Protein AF-A0A349Q2X7-F1 (afdb_monomer)

Solvent-accessible surface area (backbone atoms only — not comparable to full-atom values): 24803 Å² total; per-residue (Å²): 134,81,82,76,74,79,59,46,46,34,34,37,46,42,100,61,26,40,36,39,32,49,49,57,86,88,58,70,56,66,65,46,49,57,47,48,69,69,48,76,82,45,76,88,53,50,70,68,51,63,65,54,65,80,48,65,61,38,70,56,57,68,50,70,68,54,32,52,50,49,46,49,45,52,49,47,54,62,64,72,33,66,76,41,80,38,81,44,92,87,43,98,80,47,71,48,69,44,46,59,31,42,35,38,41,46,65,66,37,85,70,88,68,55,57,57,54,46,44,63,65,35,52,50,46,49,53,50,51,40,34,72,75,61,65,44,68,41,40,38,40,26,50,41,54,42,98,86,64,30,63,29,34,44,36,38,33,52,36,86,69,59,65,71,56,53,35,49,56,51,44,53,50,37,45,60,38,76,45,94,97,46,95,63,52,38,45,36,39,57,54,30,26,52,54,50,51,64,69,39,66,89,44,94,73,82,64,72,80,46,30,47,40,77,37,84,90,77,74,40,80,40,82,64,47,41,67,66,58,50,52,51,55,50,52,62,36,68,76,41,59,80,90,59,36,57,64,75,58,91,29,51,49,73,61,82,62,87,86,46,91,52,58,60,61,55,50,36,53,69,64,53,55,62,73,58,68,69,58,52,51,53,55,49,52,55,44,56,50,46,52,50,46,55,51,49,52,54,51,50,54,51,52,49,53,51,35,58,76,70,74,47,88,53,71,69,59,54,57,50,50,56,51,49,53,52,52,47,52,53,51,48,54,60,54,62,74,56,67,59,44,55,41,84,45,62,51,60,27,69,62,44,50,48,56,74,70,31,55,75,45,73,54,49,72,71,42,60,68,41,45,63,61,53,51,53,51,50,57,72,71,60,52,82,78,48,70,86,50,53,50,80,54,104,51,33,41,44,43,65,47,52,70,71,53,34,61,76,64,66,35,56,59,58,41,47,52,47,46,53,52,53,38,64,69,53,57,86,60,88,88,132

Mean predicted aligned error: 13.21 Å

Structure (mmCIF, N/CA/C/O backbone):
data_AF-A0A349Q2X7-F1
#
_entry.id   AF-A0A349Q2X7-F1
#
loop_
_atom_site.group_PDB
_atom_site.id
_atom_site.type_symbol
_atom_site.label_atom_id
_atom_site.label_alt_id
_atom_site.label_comp_id
_atom_site.label_asym_id
_atom_site.label_entity_id
_atom_site.label_seq_id
_atom_site.pdbx_PDB_ins_code
_atom_site.Cartn_x
_atom_site.Cartn_y
_atom_site.Cartn_z
_atom_site.occupancy
_atom_site.B_iso_or_equiv
_atom_site.auth_seq_id
_atom_site.auth_comp_id
_atom_site.auth_asym_id
_atom_site.auth_atom_id
_atom_site.pdbx_PDB_model_num
ATOM 1 N N . MET A 1 1 ? 26.120 42.317 35.911 1.00 37.22 1 MET A N 1
ATOM 2 C CA . MET A 1 1 ? 24.785 41.829 35.510 1.00 37.22 1 MET A CA 1
ATOM 3 C C . MET A 1 1 ? 24.963 41.068 34.212 1.00 37.22 1 MET A C 1
ATOM 5 O O . MET A 1 1 ? 25.132 41.699 33.181 1.00 37.22 1 MET A O 1
ATOM 9 N N . HIS A 1 2 ? 25.057 39.739 34.273 1.00 38.28 2 HIS A N 1
ATOM 10 C CA . HIS A 1 2 ? 24.940 38.928 33.064 1.00 38.28 2 HIS A CA 1
ATOM 11 C C . HIS A 1 2 ? 23.465 38.933 32.668 1.00 38.28 2 HIS A C 1
ATOM 13 O O . HIS A 1 2 ? 22.626 38.581 33.497 1.00 38.28 2 HIS A O 1
ATOM 19 N N . GLU A 1 3 ? 23.157 39.376 31.449 1.00 38.25 3 GLU A N 1
ATOM 20 C CA . GLU A 1 3 ? 21.853 39.151 30.825 1.00 38.25 3 GLU A CA 1
ATOM 21 C C . GLU A 1 3 ? 21.578 37.645 30.867 1.00 38.25 3 GLU A C 1
ATOM 23 O O . GLU A 1 3 ? 22.205 36.861 30.153 1.00 38.25 3 GLU A O 1
ATOM 28 N N . GLN A 1 4 ? 20.690 37.222 31.769 1.00 42.50 4 GLN A N 1
ATOM 29 C CA . GLN A 1 4 ? 20.090 35.900 31.693 1.00 42.50 4 GLN A CA 1
ATOM 30 C C . GLN A 1 4 ? 19.341 35.868 30.364 1.00 42.50 4 GLN A C 1
ATOM 32 O O . GLN A 1 4 ? 18.315 36.525 30.221 1.00 42.50 4 GLN A O 1
ATOM 37 N N . SER A 1 5 ? 19.881 35.162 29.365 1.00 47.34 5 SER A N 1
ATOM 38 C CA . SER A 1 5 ? 19.114 34.884 28.154 1.00 47.34 5 SER A CA 1
ATOM 39 C C . SER A 1 5 ? 17.843 34.170 28.605 1.00 47.34 5 SER A C 1
ATOM 41 O O . SER A 1 5 ? 17.963 33.124 29.251 1.00 47.34 5 SER A O 1
ATOM 43 N N . ASP A 1 6 ? 16.669 34.717 28.294 1.00 56.19 6 ASP A N 1
ATOM 44 C CA . ASP A 1 6 ? 15.368 34.114 28.597 1.00 56.19 6 ASP A CA 1
ATOM 45 C C . ASP A 1 6 ? 15.255 32.756 27.885 1.00 56.19 6 ASP A C 1
ATOM 47 O O . ASP A 1 6 ? 14.769 32.625 26.758 1.00 56.19 6 ASP A O 1
ATOM 51 N N . SER A 1 7 ? 15.771 31.706 28.522 1.00 62.75 7 SER A N 1
ATOM 52 C CA . SER A 1 7 ? 15.712 30.350 28.003 1.00 62.75 7 SER A CA 1
ATOM 53 C C . SER A 1 7 ? 14.282 29.849 28.159 1.00 62.75 7 SER A C 1
ATOM 55 O O . SER A 1 7 ? 13.855 29.459 29.248 1.00 62.75 7 SER A O 1
ATOM 57 N N . LYS A 1 8 ? 13.522 29.851 27.065 1.00 72.25 8 LYS A N 1
ATOM 58 C CA . LYS A 1 8 ? 12.162 29.306 27.051 1.00 72.25 8 LYS A CA 1
ATOM 59 C C . LYS A 1 8 ? 12.208 27.781 27.102 1.00 72.25 8 LYS A C 1
ATOM 61 O O . LYS A 1 8 ? 12.872 27.134 26.283 1.00 72.25 8 LYS A O 1
ATOM 66 N N . ALA A 1 9 ? 11.476 27.205 28.051 1.00 75.75 9 ALA A N 1
ATOM 67 C CA . ALA A 1 9 ? 11.294 25.767 28.171 1.00 75.75 9 ALA A CA 1
ATOM 68 C C . ALA A 1 9 ? 10.169 25.296 27.241 1.00 75.75 9 ALA A C 1
ATOM 70 O O . ALA A 1 9 ? 9.082 25.868 27.190 1.00 75.75 9 ALA A O 1
ATOM 71 N N . TYR A 1 10 ? 10.422 24.224 26.506 1.00 76.69 10 TYR A N 1
ATOM 72 C CA . TYR A 1 10 ? 9.473 23.604 25.597 1.00 76.69 10 TYR A CA 1
ATOM 73 C C . TYR A 1 10 ? 9.203 22.178 26.027 1.00 76.69 10 TYR A C 1
ATOM 75 O O . TYR A 1 10 ? 10.084 21.476 26.515 1.00 76.69 10 TYR A O 1
ATOM 83 N N . VAL A 1 11 ? 7.987 21.731 25.745 1.00 74.75 11 VAL A N 1
ATOM 84 C CA . VAL A 1 11 ? 7.597 20.338 25.828 1.00 74.75 11 VAL A CA 1
ATOM 85 C C . VAL A 1 11 ? 7.212 19.830 24.446 1.00 74.75 11 VAL A C 1
ATOM 87 O O . VAL A 1 11 ? 6.530 20.493 23.661 1.00 74.75 11 VAL A O 1
ATOM 90 N N . LYS A 1 12 ? 7.663 18.626 24.124 1.00 72.62 12 LYS A N 1
ATOM 91 C CA . LYS A 1 12 ? 7.206 17.848 22.989 1.00 72.62 12 LYS A CA 1
ATOM 92 C C . LYS A 1 12 ? 6.459 16.641 23.521 1.00 72.62 12 LYS A C 1
ATOM 94 O O . LYS A 1 12 ? 7.054 15.752 24.127 1.00 72.62 12 LYS A O 1
ATOM 99 N N . ILE A 1 13 ? 5.159 16.614 23.272 1.00 66.19 13 ILE A N 1
ATOM 100 C CA . ILE A 1 13 ? 4.306 15.524 23.717 1.00 66.19 13 ILE A CA 1
ATOM 101 C C . ILE A 1 13 ? 4.257 14.455 22.649 1.00 66.19 13 ILE A C 1
ATOM 103 O O . ILE A 1 13 ? 4.032 14.711 21.463 1.00 66.19 13 ILE A O 1
ATOM 107 N N . HIS A 1 14 ? 4.437 13.234 23.115 1.00 63.50 14 HIS A N 1
ATOM 108 C CA . HIS A 1 14 ? 4.337 12.047 22.319 1.00 63.50 14 HIS A CA 1
ATOM 109 C C . HIS A 1 14 ? 3.458 11.017 23.052 1.00 63.50 14 HIS A C 1
ATOM 111 O O . HIS A 1 14 ? 3.519 10.937 24.274 1.00 63.50 14 HIS A O 1
ATOM 117 N N . PRO A 1 15 ? 2.672 10.164 22.366 1.00 55.16 15 PRO A N 1
ATOM 118 C CA . PRO A 1 15 ? 1.728 9.248 23.031 1.00 55.16 15 PRO A CA 1
ATOM 119 C C . PRO A 1 15 ? 2.323 8.242 24.035 1.00 55.16 15 PRO A C 1
ATOM 121 O O . PRO A 1 15 ? 1.581 7.517 24.685 1.00 55.16 15 PRO A O 1
ATOM 124 N N . ARG A 1 16 ? 3.654 8.139 24.111 1.00 51.31 16 ARG A N 1
ATOM 125 C CA . ARG A 1 16 ? 4.391 7.225 25.001 1.00 51.31 16 ARG A CA 1
ATOM 126 C C . ARG A 1 16 ? 5.408 7.920 25.909 1.00 51.31 16 ARG A C 1
ATOM 128 O O . ARG A 1 16 ? 6.050 7.236 26.693 1.00 51.31 16 ARG A O 1
ATOM 135 N N . TYR A 1 17 ? 5.667 9.206 25.689 1.00 63.41 17 TYR A N 1
ATOM 136 C CA . TYR A 1 17 ? 6.715 9.933 26.397 1.00 63.41 17 TYR A CA 1
ATOM 137 C C . TYR A 1 17 ? 6.545 11.440 26.222 1.00 63.41 17 TYR A C 1
ATOM 139 O O . TYR A 1 17 ? 5.903 11.914 25.288 1.00 63.41 17 TYR A O 1
ATOM 147 N N . ILE A 1 18 ? 7.158 12.204 27.104 1.00 65.44 18 ILE A N 1
ATOM 148 C CA . ILE A 1 18 ? 7.177 13.656 27.073 1.00 65.44 18 ILE A CA 1
ATOM 149 C C . ILE A 1 18 ? 8.642 14.081 26.996 1.00 65.44 18 ILE A C 1
ATOM 151 O O . ILE A 1 18 ? 9.480 13.620 27.754 1.00 65.44 18 ILE A O 1
ATOM 155 N N . VAL A 1 19 ? 8.995 14.943 26.050 1.00 67.56 19 VAL A N 1
ATOM 156 C CA . VAL A 1 19 ? 10.360 15.479 25.972 1.00 67.56 19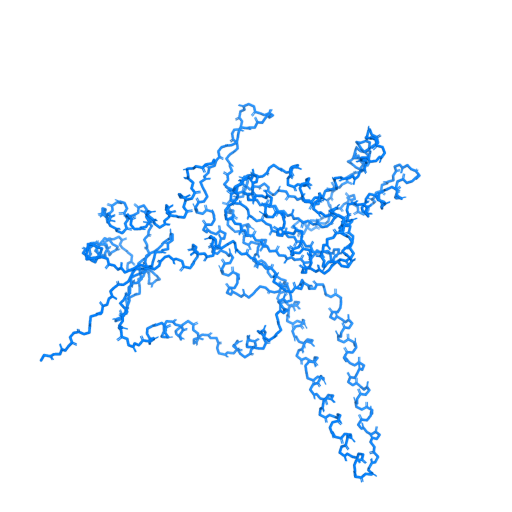 VAL A CA 1
ATOM 157 C C . VAL A 1 19 ? 10.325 16.928 26.389 1.00 67.56 19 VAL A C 1
ATOM 159 O O . VAL A 1 19 ? 9.636 17.707 25.738 1.00 67.56 19 VAL A O 1
ATOM 162 N N . THR A 1 20 ? 11.066 17.309 27.419 1.00 69.38 20 THR A N 1
ATOM 163 C CA . THR A 1 20 ? 11.255 18.714 27.773 1.00 69.38 20 THR A CA 1
ATOM 164 C C . THR A 1 20 ? 12.631 19.180 27.315 1.00 69.38 20 THR A C 1
ATOM 166 O O . THR A 1 20 ? 13.600 18.425 27.303 1.00 69.38 20 THR A O 1
ATOM 169 N N . TYR A 1 21 ? 12.735 20.412 26.839 1.00 69.25 21 TYR A N 1
ATOM 170 C CA . TYR A 1 21 ? 14.012 20.975 26.407 1.00 69.25 21 TYR A CA 1
ATOM 171 C C . TYR A 1 21 ? 14.001 22.487 26.508 1.00 69.25 21 TYR A C 1
ATOM 173 O O . TYR A 1 21 ? 12.9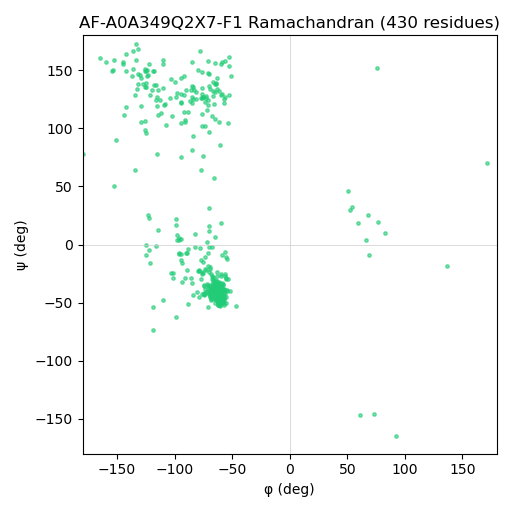62 23.120 26.327 1.00 69.25 21 TYR A O 1
ATOM 181 N N . GLN A 1 22 ? 15.164 23.071 26.766 1.00 65.81 22 GLN A N 1
ATOM 182 C CA . GLN A 1 22 ? 15.341 24.512 26.737 1.00 65.81 22 GLN A CA 1
ATOM 183 C C . GLN A 1 22 ? 15.793 24.917 25.338 1.00 65.81 22 GLN A C 1
ATOM 185 O O . GLN A 1 22 ? 16.712 24.338 24.759 1.00 65.81 22 GLN A O 1
ATOM 190 N N . LYS A 1 23 ? 15.105 25.895 24.748 1.00 56.50 23 LYS A N 1
ATOM 191 C CA . LYS A 1 23 ? 15.543 26.495 23.489 1.00 56.50 23 LYS A CA 1
ATOM 192 C C . LYS A 1 23 ? 16.190 27.830 23.828 1.00 56.50 23 LYS A C 1
ATOM 194 O O . LYS A 1 23 ? 15.488 28.768 24.193 1.00 56.50 23 LYS A O 1
ATOM 199 N N . HIS A 1 24 ? 17.504 27.923 23.669 1.00 53.66 24 HIS A N 1
ATOM 200 C CA . HIS A 1 24 ? 18.185 29.213 23.716 1.00 53.66 24 HIS A CA 1
ATOM 201 C C . HIS A 1 24 ? 17.874 29.989 22.431 1.00 53.66 24 HIS A C 1
ATOM 203 O O . HIS A 1 24 ? 18.034 29.467 21.320 1.00 53.66 24 HIS A O 1
ATOM 209 N N . GLU A 1 25 ? 17.380 31.220 22.566 1.00 44.12 25 GLU A N 1
ATOM 210 C CA . GLU A 1 25 ? 17.229 32.127 21.430 1.00 44.12 25 GLU A CA 1
ATOM 211 C C . GLU A 1 25 ? 18.632 32.460 20.901 1.00 44.12 25 GLU A C 1
ATOM 213 O O . GLU A 1 25 ? 19.424 33.117 21.565 1.00 44.12 25 GLU A O 1
ATOM 218 N N . GLY A 1 26 ? 18.977 31.917 19.728 1.00 43.81 26 GLY A N 1
ATOM 219 C CA . GLY A 1 26 ? 20.214 32.261 19.022 1.00 43.81 26 GLY A CA 1
ATOM 220 C C . GLY A 1 26 ? 21.001 31.101 18.416 1.00 43.81 26 GLY A C 1
ATOM 221 O O . GLY A 1 26 ? 21.792 31.347 17.511 1.00 43.81 26 GLY A O 1
ATOM 222 N N . LYS A 1 27 ? 20.796 29.840 18.826 1.00 40.12 27 LYS A N 1
ATOM 223 C CA . LYS A 1 27 ? 21.600 28.723 18.293 1.00 40.12 27 LYS A CA 1
ATOM 224 C C . LYS A 1 27 ? 20.800 27.442 18.071 1.00 40.12 27 LYS A C 1
ATOM 226 O O . LYS A 1 27 ? 20.330 26.789 18.995 1.00 40.12 27 LYS A O 1
ATOM 231 N N . THR A 1 28 ? 20.753 27.017 16.810 1.00 46.97 28 THR A N 1
ATOM 232 C CA . THR A 1 28 ? 20.349 25.676 16.347 1.00 46.97 28 THR A CA 1
ATOM 233 C C . THR A 1 28 ? 21.296 24.559 16.814 1.00 46.97 28 THR A C 1
ATOM 235 O O . THR A 1 28 ? 21.135 23.418 16.392 1.00 46.97 28 THR A O 1
ATOM 238 N N . GLU A 1 29 ? 22.285 24.858 17.665 1.00 47.22 29 GLU A N 1
ATOM 239 C CA . GLU A 1 29 ? 23.328 23.927 18.112 1.00 47.22 29 GLU A CA 1
ATOM 240 C C . GLU A 1 29 ? 22.770 22.726 18.884 1.00 47.22 29 GLU A C 1
ATOM 242 O O . GLU A 1 29 ? 23.265 21.633 18.671 1.00 47.22 29 GLU A O 1
ATOM 247 N N . GLY A 1 30 ? 21.698 22.860 19.676 1.00 45.94 30 GLY A N 1
ATOM 248 C CA . GLY A 1 30 ? 21.087 21.713 20.373 1.00 45.94 30 GLY A CA 1
ATOM 249 C C . GLY A 1 30 ? 20.353 20.736 19.440 1.00 45.94 30 GLY A C 1
ATOM 250 O O . GLY A 1 30 ? 20.475 19.519 19.574 1.00 45.94 30 GLY A O 1
ATOM 251 N N . GLU A 1 31 ? 19.632 21.247 18.433 1.00 46.94 31 GLU A N 1
ATOM 252 C CA . GLU A 1 31 ? 19.008 20.410 17.390 1.00 46.94 31 GLU A CA 1
ATOM 253 C C . GLU A 1 31 ? 20.051 19.821 16.433 1.00 46.94 31 GLU A C 1
ATOM 255 O O . GLU A 1 31 ? 19.882 18.696 15.958 1.00 46.94 31 GLU A O 1
ATOM 260 N N . LYS A 1 32 ? 21.123 20.572 16.162 1.00 50.81 32 LYS A N 1
ATOM 261 C CA . LYS A 1 32 ? 22.270 20.135 15.371 1.00 50.81 32 LYS A CA 1
ATOM 262 C C . LYS A 1 32 ? 23.060 19.055 16.114 1.00 50.81 32 LYS A C 1
ATOM 264 O O . LYS A 1 32 ? 23.257 18.006 15.538 1.00 50.81 32 LYS A O 1
ATOM 269 N N . ALA A 1 33 ? 23.366 19.214 17.399 1.00 51.44 33 ALA A N 1
ATOM 270 C CA . ALA A 1 33 ? 24.040 18.206 18.221 1.00 51.44 33 ALA A CA 1
ATOM 271 C C . ALA A 1 33 ? 23.197 16.932 18.395 1.00 51.44 33 ALA A C 1
ATOM 273 O O . ALA A 1 33 ? 23.730 15.829 18.329 1.00 51.44 33 ALA A O 1
ATOM 274 N N . LEU A 1 34 ? 21.870 17.054 18.538 1.00 43.72 34 LEU A N 1
ATOM 275 C CA . LEU A 1 34 ? 20.970 15.897 18.550 1.00 43.72 34 LEU A CA 1
ATOM 276 C C . LEU A 1 34 ? 20.936 15.180 17.187 1.00 43.72 34 LEU A C 1
ATOM 278 O O . LEU A 1 34 ? 20.881 13.953 17.160 1.00 43.72 34 LEU A O 1
ATOM 282 N N . ARG A 1 35 ? 20.978 15.912 16.062 1.00 46.31 35 ARG A N 1
ATOM 283 C CA . ARG A 1 35 ? 21.117 15.318 14.717 1.00 46.31 35 ARG A CA 1
ATOM 284 C C . ARG A 1 35 ? 22.492 14.690 14.514 1.00 46.31 35 ARG A C 1
ATOM 286 O O . ARG A 1 35 ? 22.545 13.540 14.105 1.00 46.31 35 ARG A O 1
ATOM 293 N N . ASP A 1 36 ? 23.561 15.392 14.855 1.00 48.44 36 ASP A N 1
ATOM 294 C CA . ASP A 1 36 ? 24.951 14.988 14.652 1.00 48.44 36 ASP A CA 1
ATOM 295 C C . ASP A 1 36 ? 25.297 13.763 15.517 1.00 48.44 36 ASP A C 1
ATOM 297 O O . ASP A 1 36 ? 25.906 12.820 15.022 1.00 48.44 36 ASP A O 1
ATOM 301 N N . MET A 1 37 ? 24.783 13.677 16.751 1.00 44.41 37 MET A N 1
ATOM 302 C CA . MET A 1 37 ? 24.880 12.478 17.601 1.00 44.41 37 MET A CA 1
ATOM 303 C C . MET A 1 37 ? 24.082 11.281 17.041 1.00 44.41 37 MET A C 1
ATOM 305 O O . MET A 1 37 ? 24.436 10.130 17.278 1.00 44.41 37 MET A O 1
ATOM 309 N N . ILE A 1 38 ? 22.993 11.524 16.301 1.00 43.16 38 ILE A N 1
ATOM 310 C CA . ILE A 1 38 ? 22.236 10.474 15.591 1.00 43.16 38 ILE A CA 1
ATOM 311 C C . ILE A 1 38 ? 22.940 10.072 14.278 1.00 43.16 38 ILE A C 1
ATOM 313 O O . ILE A 1 38 ? 22.719 8.967 13.781 1.00 43.16 38 ILE A O 1
ATOM 317 N N . GLN A 1 39 ? 23.776 10.948 13.718 1.00 41.59 39 GLN A N 1
ATOM 318 C CA . GLN A 1 39 ? 24.331 10.849 12.368 1.00 41.59 39 GLN A CA 1
ATOM 319 C C . GLN A 1 39 ? 25.782 10.333 12.336 1.00 41.59 39 GLN A C 1
ATOM 321 O O . GLN A 1 39 ? 26.161 9.685 11.359 1.00 41.59 39 GLN A O 1
ATOM 326 N N . SER A 1 40 ? 26.544 10.496 13.424 1.00 37.91 40 SER A N 1
ATOM 327 C CA . SER A 1 40 ? 27.943 10.051 13.571 1.00 37.91 40 SER A CA 1
ATOM 328 C C . SER A 1 40 ? 28.158 8.529 13.591 1.00 37.91 40 SER A C 1
ATOM 330 O O . SER A 1 40 ? 29.294 8.072 13.619 1.00 37.91 40 SER A O 1
ATOM 332 N N . ASN A 1 41 ? 27.092 7.723 13.523 1.00 38.00 41 ASN A N 1
ATOM 333 C CA . ASN A 1 41 ? 27.170 6.257 13.469 1.00 38.00 41 ASN A CA 1
ATOM 334 C C . ASN A 1 41 ? 27.058 5.666 12.047 1.00 38.00 41 ASN A C 1
ATOM 336 O O . ASN A 1 41 ? 26.915 4.454 11.902 1.00 38.00 41 ASN A O 1
ATOM 340 N N . THR A 1 42 ? 27.078 6.484 10.987 1.00 41.28 42 THR A N 1
ATOM 341 C CA . THR A 1 42 ? 26.770 6.016 9.617 1.00 41.28 42 THR A CA 1
ATOM 342 C C . THR A 1 42 ? 27.444 6.844 8.513 1.00 41.28 42 THR A C 1
ATOM 344 O O . THR A 1 42 ? 26.790 7.278 7.566 1.00 41.28 42 THR A O 1
ATOM 347 N N . GLU A 1 43 ? 28.755 7.073 8.589 1.00 35.12 43 GLU A N 1
ATOM 348 C CA . GLU A 1 43 ? 29.453 7.860 7.553 1.00 35.12 43 GLU A CA 1
ATOM 349 C C . GLU A 1 43 ? 29.690 7.095 6.242 1.00 35.12 43 GLU A C 1
ATOM 351 O O . GLU A 1 43 ? 29.661 7.696 5.176 1.00 35.12 43 GLU A O 1
ATOM 356 N N . THR A 1 44 ? 29.738 5.761 6.249 1.00 38.06 44 THR A N 1
ATOM 357 C CA . THR A 1 44 ? 29.840 4.969 5.002 1.00 38.06 44 THR A CA 1
ATOM 358 C C . THR A 1 44 ? 28.506 4.860 4.248 1.00 38.06 44 THR A C 1
ATOM 360 O O . THR A 1 44 ? 28.449 4.455 3.092 1.00 38.06 44 THR A O 1
ATOM 363 N N . VAL A 1 45 ? 27.399 5.228 4.898 1.00 37.34 45 VAL A N 1
ATOM 364 C CA . VAL A 1 45 ? 26.043 5.038 4.374 1.00 37.34 45 VAL A CA 1
ATOM 365 C C . VAL A 1 45 ? 25.564 6.294 3.627 1.00 37.34 45 VAL A C 1
ATOM 367 O O . VAL A 1 45 ? 24.866 6.182 2.625 1.00 37.34 45 VAL A O 1
ATOM 370 N N . LEU A 1 46 ? 25.984 7.494 4.036 1.00 38.41 46 LEU A N 1
ATOM 371 C CA . LEU A 1 46 ? 25.464 8.782 3.548 1.00 38.41 46 LEU A CA 1
ATOM 372 C C . LEU A 1 46 ? 25.752 9.106 2.070 1.00 38.41 46 LEU A C 1
ATOM 374 O O . LEU A 1 46 ? 24.900 9.725 1.424 1.00 38.41 46 LEU A O 1
ATOM 378 N N . GLU A 1 47 ? 26.873 8.649 1.510 1.00 37.81 47 GLU A N 1
ATOM 379 C CA . GLU A 1 47 ? 27.206 8.857 0.089 1.00 37.81 47 GLU A CA 1
ATOM 380 C C . GLU A 1 47 ? 26.206 8.133 -0.837 1.00 37.81 47 GLU A C 1
ATOM 382 O O . GLU A 1 47 ? 25.759 8.684 -1.845 1.00 37.81 47 GLU A O 1
ATOM 387 N N . SER A 1 48 ? 25.741 6.942 -0.431 1.00 34.25 48 SER A N 1
ATOM 388 C CA . SER A 1 48 ? 24.688 6.198 -1.143 1.00 34.25 48 SER A CA 1
ATOM 389 C C . SER A 1 48 ? 23.292 6.818 -0.971 1.00 34.25 48 SER A C 1
ATOM 391 O O . SER A 1 48 ? 22.400 6.610 -1.792 1.00 34.25 48 SER A O 1
ATOM 393 N N . TYR A 1 49 ? 23.067 7.613 0.083 1.00 35.12 49 TYR A N 1
ATOM 394 C CA . TYR A 1 49 ? 21.761 8.220 0.358 1.00 35.12 49 TYR A CA 1
ATOM 395 C C . TYR A 1 49 ? 21.551 9.532 -0.397 1.00 35.12 49 TYR A C 1
ATOM 397 O O . TYR A 1 49 ? 20.421 9.806 -0.791 1.00 35.12 49 TYR A O 1
ATOM 405 N N . LYS A 1 50 ? 22.596 10.336 -0.634 1.00 34.66 50 LYS A N 1
ATOM 406 C CA . LYS A 1 50 ? 22.466 11.616 -1.360 1.00 34.66 50 LYS A CA 1
ATOM 407 C C . LYS A 1 50 ? 22.109 11.429 -2.839 1.00 34.66 50 LYS A C 1
ATOM 409 O O . LYS A 1 50 ? 21.318 12.203 -3.368 1.00 34.66 50 LYS A O 1
ATOM 414 N N . THR A 1 51 ? 22.609 10.374 -3.477 1.00 37.97 51 THR A N 1
ATOM 415 C CA . THR A 1 51 ? 22.306 10.036 -4.881 1.00 37.97 51 THR A CA 1
ATOM 416 C C . THR A 1 51 ? 20.917 9.409 -5.065 1.00 37.97 51 THR A C 1
ATOM 418 O O . THR A 1 51 ? 20.305 9.562 -6.116 1.00 37.97 51 THR A O 1
ATOM 421 N N . ASN A 1 52 ? 20.349 8.796 -4.020 1.00 37.97 52 ASN A N 1
ATOM 422 C CA . ASN A 1 52 ? 18.977 8.271 -4.028 1.00 37.97 52 ASN A CA 1
ATOM 423 C C . ASN A 1 52 ? 17.881 9.360 -3.951 1.00 37.97 52 ASN A C 1
ATOM 425 O O . ASN A 1 52 ? 16.704 9.047 -4.121 1.00 37.97 52 ASN A O 1
ATOM 429 N N . PHE A 1 53 ? 18.224 10.626 -3.676 1.00 36.12 53 PHE A N 1
ATOM 430 C CA . PHE A 1 53 ? 17.249 11.727 -3.620 1.00 36.12 53 PHE A CA 1
ATOM 431 C C . PHE A 1 53 ? 17.025 12.433 -4.965 1.00 36.12 53 PHE A C 1
ATOM 433 O O . PHE A 1 53 ? 15.977 13.060 -5.129 1.00 36.12 53 PHE A O 1
ATOM 440 N N . SER A 1 54 ? 17.959 12.347 -5.921 1.00 36.31 54 SER A N 1
ATOM 441 C CA . SER A 1 54 ? 17.798 12.971 -7.245 1.00 36.31 54 SER A CA 1
ATOM 442 C C . SER A 1 54 ? 16.863 12.176 -8.157 1.00 36.31 54 SER A C 1
ATOM 444 O O . SER A 1 54 ? 16.123 12.769 -8.937 1.00 36.31 54 SER A O 1
ATOM 446 N N . ASP A 1 55 ? 16.805 10.854 -7.982 1.00 40.50 55 ASP A N 1
ATOM 447 C CA . ASP A 1 55 ? 15.825 9.988 -8.627 1.00 40.50 55 ASP A CA 1
ATOM 448 C C . ASP A 1 55 ? 14.800 9.521 -7.591 1.00 40.50 55 ASP A C 1
ATOM 450 O O . ASP A 1 55 ? 15.044 8.595 -6.827 1.00 40.50 55 ASP A O 1
ATOM 454 N N . ASN A 1 56 ? 13.601 10.111 -7.590 1.00 41.53 56 ASN A N 1
ATOM 455 C CA . ASN A 1 56 ? 12.445 9.717 -6.756 1.00 41.53 56 ASN A CA 1
ATOM 456 C C . ASN A 1 56 ? 11.944 8.261 -6.984 1.00 41.53 56 ASN A C 1
ATOM 458 O O . ASN A 1 56 ? 10.807 7.917 -6.641 1.00 41.53 56 ASN A O 1
ATOM 462 N N . ARG A 1 57 ? 12.757 7.390 -7.584 1.00 48.78 57 ARG A N 1
ATOM 463 C CA . ARG A 1 57 ? 12.507 5.968 -7.788 1.00 48.78 57 ARG A CA 1
ATOM 464 C C . ARG A 1 57 ? 12.941 5.222 -6.526 1.00 48.78 57 ARG A C 1
ATOM 466 O O . ARG A 1 57 ? 14.013 4.641 -6.462 1.00 48.78 57 ARG A O 1
ATOM 473 N N . SER A 1 58 ? 12.098 5.203 -5.494 1.00 52.50 58 SER A N 1
ATOM 474 C CA . SER A 1 58 ? 12.242 4.182 -4.450 1.00 52.50 58 SER A CA 1
ATOM 475 C C . SER A 1 58 ? 11.840 2.849 -5.077 1.00 52.50 58 SER A C 1
ATOM 477 O O . SER A 1 58 ? 10.649 2.582 -5.204 1.00 52.50 58 SER A O 1
ATOM 479 N N . PHE A 1 59 ? 12.814 2.068 -5.542 1.00 56.75 59 PHE A N 1
ATOM 480 C CA . PHE A 1 59 ? 12.654 0.814 -6.290 1.00 56.75 59 PHE A CA 1
ATOM 481 C C . PHE A 1 59 ? 12.014 -0.311 -5.452 1.00 56.75 59 PHE A C 1
ATOM 483 O O . PHE A 1 59 ? 12.619 -1.343 -5.196 1.00 56.75 59 PHE A O 1
ATOM 490 N N . GLY A 1 60 ? 10.815 -0.082 -4.916 1.00 60.25 60 GLY A N 1
ATOM 491 C CA . GLY A 1 60 ? 10.167 -0.943 -3.921 1.00 60.25 60 GLY A CA 1
ATOM 492 C C . GLY A 1 60 ? 10.842 -0.946 -2.540 1.00 60.25 60 GLY A C 1
ATOM 493 O O . GLY A 1 60 ? 10.266 -1.464 -1.584 1.00 60.25 60 GLY A O 1
ATOM 494 N N . ILE A 1 61 ? 12.024 -0.333 -2.400 1.00 65.06 61 ILE A N 1
ATOM 495 C CA . ILE A 1 61 ? 12.801 -0.319 -1.157 1.00 65.06 61 ILE A CA 1
ATOM 496 C C . ILE A 1 61 ? 12.314 0.790 -0.238 1.00 65.06 61 ILE A C 1
ATOM 498 O O . ILE A 1 61 ? 12.304 1.974 -0.582 1.00 65.06 61 ILE A O 1
ATOM 502 N N . ILE A 1 62 ? 11.975 0.400 0.984 1.00 72.38 62 ILE A N 1
ATOM 503 C CA . ILE A 1 62 ? 11.655 1.329 2.055 1.00 72.38 62 ILE A CA 1
ATOM 504 C C . ILE A 1 62 ? 12.933 1.562 2.861 1.00 72.38 62 ILE A C 1
ATOM 506 O O . ILE A 1 62 ? 13.513 0.618 3.406 1.00 72.38 62 ILE A O 1
ATOM 510 N N . SER A 1 63 ? 13.367 2.824 2.948 1.00 74.31 63 SER A N 1
ATOM 511 C CA . SER A 1 63 ? 14.518 3.202 3.776 1.00 74.31 63 SER A CA 1
ATOM 512 C C . SER A 1 63 ? 14.279 2.857 5.245 1.00 74.31 63 SER A C 1
ATOM 514 O O . SER A 1 63 ? 13.137 2.832 5.709 1.00 74.31 63 SER A O 1
ATOM 516 N N . ASP A 1 64 ? 15.342 2.656 6.020 1.00 71.75 64 ASP A N 1
ATOM 517 C CA . ASP A 1 64 ? 15.224 2.333 7.448 1.00 71.75 64 ASP A CA 1
ATOM 518 C C . ASP A 1 64 ? 14.417 3.381 8.220 1.00 71.75 64 ASP A C 1
ATOM 520 O O . ASP A 1 64 ? 13.579 3.048 9.062 1.00 71.75 64 ASP A O 1
ATOM 524 N N . ASN A 1 65 ? 14.600 4.659 7.882 1.00 75.62 65 ASN A N 1
ATOM 525 C CA . ASN A 1 65 ? 13.831 5.757 8.460 1.00 75.62 65 ASN A CA 1
ATOM 526 C C . ASN A 1 65 ? 12.352 5.688 8.070 1.00 75.62 65 ASN A C 1
ATOM 528 O O . ASN A 1 65 ? 11.481 5.866 8.924 1.00 75.62 65 ASN A O 1
ATOM 532 N N . ALA A 1 66 ? 12.040 5.390 6.808 1.00 78.75 66 ALA A N 1
ATOM 533 C CA . ALA A 1 66 ? 10.665 5.166 6.378 1.00 78.75 66 ALA A CA 1
ATOM 534 C C . ALA A 1 66 ? 10.045 3.945 7.082 1.00 78.75 66 ALA A C 1
ATOM 536 O O . ALA A 1 66 ? 8.921 4.027 7.579 1.00 78.75 66 ALA A O 1
ATOM 537 N N . ARG A 1 67 ? 10.805 2.856 7.244 1.00 80.12 67 ARG A N 1
ATOM 538 C CA . ARG A 1 67 ? 10.400 1.649 7.973 1.00 80.12 67 ARG A CA 1
ATOM 539 C C . ARG A 1 67 ? 10.068 1.966 9.428 1.00 80.12 67 ARG A C 1
ATOM 541 O O . ARG A 1 67 ? 8.987 1.614 9.899 1.00 80.12 67 ARG A O 1
ATOM 548 N N . LYS A 1 68 ? 10.959 2.678 10.126 1.00 79.94 68 LYS A N 1
ATOM 549 C CA . LYS A 1 68 ? 10.745 3.168 11.499 1.00 79.94 68 LYS A CA 1
ATOM 550 C C . LYS A 1 68 ? 9.490 4.039 11.578 1.00 79.94 68 LYS A C 1
ATOM 552 O O . LYS A 1 68 ? 8.647 3.815 12.442 1.00 79.94 68 LYS A O 1
ATOM 557 N N . ARG A 1 69 ? 9.307 4.976 10.639 1.00 82.81 69 ARG A N 1
ATOM 558 C CA . ARG A 1 69 ? 8.119 5.846 10.588 1.00 82.81 69 ARG A CA 1
ATOM 559 C C . ARG A 1 69 ? 6.821 5.072 10.383 1.00 82.81 69 ARG A C 1
ATOM 561 O O . ARG A 1 69 ? 5.846 5.377 11.060 1.00 82.81 69 ARG A O 1
ATOM 568 N N . MET A 1 70 ? 6.789 4.074 9.504 1.00 84.75 70 MET A N 1
ATOM 569 C CA . MET A 1 70 ? 5.594 3.243 9.319 1.00 84.75 70 MET A CA 1
ATOM 570 C C . MET A 1 70 ? 5.311 2.360 10.531 1.00 84.75 70 MET A C 1
ATOM 572 O O . MET A 1 70 ? 4.161 2.292 10.953 1.00 84.75 70 MET A O 1
ATOM 576 N N . LYS A 1 71 ? 6.337 1.728 11.124 1.00 83.94 71 LYS A N 1
ATOM 577 C CA . LYS A 1 71 ? 6.196 0.964 12.378 1.00 83.94 71 LYS A CA 1
ATOM 578 C C . LYS A 1 71 ? 5.595 1.843 13.476 1.00 83.94 71 LYS A C 1
ATOM 580 O O . LYS A 1 71 ? 4.635 1.456 14.135 1.00 83.94 71 LYS A O 1
ATOM 585 N N . ASN A 1 72 ? 6.101 3.066 13.609 1.00 80.94 72 ASN A N 1
ATOM 586 C CA . ASN A 1 72 ? 5.565 4.058 14.533 1.00 80.94 72 ASN A CA 1
ATOM 587 C C . ASN A 1 72 ? 4.128 4.464 14.176 1.00 80.94 72 ASN A C 1
ATOM 589 O O . ASN A 1 72 ? 3.276 4.500 15.055 1.00 80.94 72 ASN A O 1
ATOM 593 N N . GLY A 1 73 ? 3.812 4.675 12.898 1.00 84.06 73 GLY A N 1
ATOM 594 C CA . GLY A 1 73 ? 2.442 4.932 12.450 1.00 84.06 73 GLY A CA 1
ATOM 595 C C . GLY A 1 73 ? 1.473 3.807 12.815 1.00 84.06 73 GLY A C 1
ATOM 596 O O . GLY A 1 73 ? 0.402 4.076 13.354 1.00 84.06 73 GLY A O 1
ATOM 597 N N . VAL A 1 74 ? 1.859 2.547 12.595 1.00 84.56 74 VAL A N 1
ATOM 598 C CA . VAL A 1 74 ? 1.074 1.371 13.005 1.00 84.56 74 VAL A CA 1
ATOM 599 C C . VAL A 1 74 ? 0.874 1.365 14.520 1.00 84.56 74 VAL A C 1
ATOM 601 O O . VAL A 1 74 ? -0.253 1.183 14.981 1.00 84.56 74 VAL A O 1
ATOM 604 N N . ASN A 1 75 ? 1.939 1.611 15.289 1.00 79.75 75 ASN A N 1
ATOM 605 C CA . ASN A 1 75 ? 1.877 1.703 16.748 1.00 79.75 75 ASN A CA 1
ATOM 606 C C . ASN A 1 75 ? 0.884 2.764 17.212 1.00 79.75 75 ASN A C 1
ATOM 608 O O . ASN A 1 75 ? 0.021 2.462 18.035 1.00 79.75 75 ASN A O 1
ATOM 612 N N . TYR A 1 76 ? 0.972 3.985 16.683 1.00 78.00 76 TYR A N 1
ATOM 613 C CA . TYR A 1 76 ? 0.079 5.052 17.1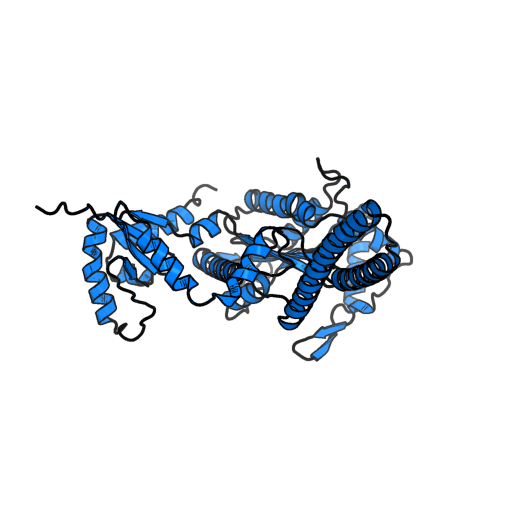20 1.00 78.00 76 TYR A CA 1
ATOM 614 C C . TYR A 1 76 ? -1.345 4.830 16.687 1.00 78.00 76 TYR A C 1
ATOM 616 O O . TYR A 1 76 ? -2.242 5.027 17.492 1.00 78.00 76 TYR A O 1
ATOM 624 N N . MET A 1 77 ? -1.573 4.373 15.462 1.00 82.56 77 MET A N 1
ATOM 625 C CA . MET A 1 77 ? -2.918 4.053 15.010 1.00 82.56 77 MET A CA 1
ATOM 626 C C . MET A 1 77 ? -3.543 2.980 15.905 1.00 82.56 77 MET A C 1
ATOM 628 O O . MET A 1 77 ? -4.691 3.114 16.325 1.00 82.56 77 MET A O 1
ATOM 632 N N . LEU A 1 78 ? -2.777 1.950 16.276 1.00 78.94 78 LEU A N 1
ATOM 633 C CA . LEU A 1 78 ? -3.214 0.973 17.265 1.00 78.94 78 LEU A CA 1
ATOM 634 C C . LEU A 1 78 ? -3.414 1.591 18.642 1.00 78.94 78 LEU A C 1
ATOM 636 O O . LEU A 1 78 ? -4.281 1.115 19.352 1.00 78.94 78 LEU A O 1
ATOM 640 N N . TYR A 1 79 ? -2.655 2.597 19.053 1.00 74.31 79 TYR A N 1
ATOM 641 C CA . TYR A 1 79 ? -2.833 3.250 20.347 1.00 74.31 79 TYR A CA 1
ATOM 642 C C . TYR A 1 79 ? -4.117 4.095 20.388 1.00 74.31 79 TYR A C 1
ATOM 644 O O . TYR A 1 79 ? -4.978 3.851 21.231 1.00 74.31 79 TYR A O 1
ATOM 652 N N . VAL A 1 80 ? -4.292 5.008 19.427 1.00 71.81 80 VAL A N 1
ATOM 653 C CA . VAL A 1 80 ? -5.384 6.000 19.406 1.00 71.81 80 VAL A CA 1
ATOM 654 C C . VAL A 1 80 ? -6.736 5.421 19.003 1.00 71.81 80 VAL A C 1
ATOM 656 O O . VAL A 1 80 ? -7.784 5.962 19.360 1.00 71.81 80 VAL A O 1
ATOM 659 N N . THR A 1 81 ? -6.755 4.324 18.242 1.00 74.94 81 THR A N 1
ATOM 660 C CA . THR A 1 81 ? -8.027 3.777 17.769 1.00 74.94 81 THR A CA 1
ATOM 661 C C . THR A 1 81 ? -8.726 3.033 18.901 1.00 74.94 81 THR A C 1
ATOM 663 O O . THR A 1 81 ? -8.272 1.980 19.339 1.00 74.94 81 THR A O 1
ATOM 666 N N . ARG A 1 82 ? -9.856 3.549 19.392 1.00 69.25 82 ARG A N 1
ATOM 667 C CA . ARG A 1 82 ? -10.639 2.878 20.444 1.00 69.25 82 ARG A CA 1
ATOM 668 C C . ARG A 1 82 ? -11.166 1.524 19.949 1.00 69.25 82 ARG A C 1
ATOM 670 O O . ARG A 1 82 ? -11.548 1.387 18.786 1.00 69.25 82 ARG A O 1
ATOM 677 N N . ARG A 1 83 ? -11.199 0.519 20.834 1.00 69.88 83 ARG A N 1
ATOM 678 C CA . ARG A 1 83 ? -11.835 -0.774 20.527 1.00 69.88 83 ARG A CA 1
ATOM 679 C C . ARG A 1 83 ? -13.331 -0.559 20.334 1.00 69.88 83 ARG A C 1
ATOM 681 O O . ARG A 1 83 ? -13.953 0.180 21.091 1.00 69.88 83 ARG A O 1
ATOM 688 N N . LYS A 1 84 ? -13.900 -1.211 19.327 1.00 69.94 84 LYS A N 1
ATOM 689 C CA . LYS A 1 84 ? -15.329 -1.151 19.029 1.00 69.94 84 LYS A CA 1
ATOM 690 C C . LYS A 1 84 ? -15.894 -2.558 18.986 1.00 69.94 84 LYS A C 1
ATOM 692 O O . LYS A 1 84 ? -15.268 -3.470 18.442 1.00 69.94 84 LYS A O 1
ATOM 697 N N . GLN A 1 85 ? -17.084 -2.736 19.545 1.00 61.94 85 GLN A N 1
ATOM 698 C CA . GLN A 1 85 ? -17.798 -4.001 19.452 1.00 61.94 85 GLN A CA 1
ATOM 699 C C . GLN A 1 85 ? -18.592 -4.059 18.151 1.00 61.94 85 GLN A C 1
ATOM 701 O O . GLN A 1 85 ? -19.260 -3.101 17.765 1.00 61.94 85 GLN A O 1
ATOM 706 N N . LYS A 1 86 ? -18.544 -5.208 17.481 1.00 59.12 86 LYS A N 1
ATOM 707 C CA . LYS A 1 86 ? -19.432 -5.526 16.367 1.00 59.12 86 LYS A CA 1
ATOM 708 C C . LYS A 1 86 ? -20.351 -6.666 16.784 1.00 59.12 86 LYS A C 1
ATOM 710 O O . LYS A 1 86 ? -19.867 -7.745 17.124 1.00 59.12 86 LYS A O 1
ATOM 715 N N . LYS A 1 87 ? -21.663 -6.450 16.673 1.00 53.03 87 LYS A N 1
ATOM 716 C CA . LYS A 1 87 ? -22.651 -7.529 16.758 1.00 53.03 87 LYS A CA 1
ATOM 717 C C . LYS A 1 87 ? -22.552 -8.382 15.490 1.00 53.03 87 LYS A C 1
ATOM 719 O O . LYS A 1 87 ? -22.691 -7.876 14.373 1.00 53.03 87 LYS A O 1
ATOM 724 N N . SER A 1 88 ? -22.257 -9.669 15.646 1.00 50.69 88 SER A N 1
ATOM 725 C CA . SER A 1 88 ? -22.344 -10.633 14.548 1.00 50.69 88 SER A CA 1
ATOM 726 C C . SER A 1 88 ? -23.805 -10.767 14.107 1.00 50.69 88 SER A C 1
ATOM 728 O O . SER A 1 88 ? -24.685 -10.955 14.941 1.00 50.69 88 SER A O 1
ATOM 730 N N . ARG A 1 89 ? -24.078 -10.681 12.796 1.00 48.97 89 ARG A N 1
ATOM 731 C CA . ARG A 1 89 ? -25.425 -10.946 12.248 1.00 48.97 89 ARG A CA 1
ATOM 732 C C . ARG A 1 89 ? -25.785 -12.438 12.251 1.00 48.97 89 ARG A C 1
ATOM 734 O O . ARG A 1 89 ? -26.962 -12.757 12.191 1.00 48.97 89 ARG A O 1
ATOM 741 N N . TYR A 1 90 ? -24.792 -13.328 12.313 1.00 49.03 90 TYR A N 1
ATOM 742 C CA . TYR A 1 90 ? -24.981 -14.778 12.159 1.00 49.03 90 TYR A CA 1
ATOM 743 C C . TYR A 1 90 ? -24.939 -15.549 13.480 1.00 49.03 90 TYR A C 1
ATOM 745 O O . TYR A 1 90 ? -25.514 -16.624 13.590 1.00 49.03 90 TYR A O 1
ATOM 753 N N . THR A 1 91 ? -24.278 -15.007 14.498 1.00 46.84 91 THR A N 1
ATOM 754 C CA . THR A 1 91 ? -24.137 -15.645 15.808 1.00 46.84 91 THR A CA 1
ATOM 755 C C . THR A 1 91 ? -24.539 -14.641 16.876 1.00 46.84 91 THR A C 1
ATOM 757 O O . THR A 1 91 ? -23.781 -13.723 17.181 1.00 46.84 91 THR A O 1
ATOM 760 N N . LYS A 1 92 ? -25.728 -14.823 17.468 1.00 46.09 92 LYS A N 1
ATOM 761 C CA . LYS A 1 92 ? -26.256 -14.000 18.579 1.00 46.09 92 LYS A CA 1
ATOM 762 C C . LYS A 1 92 ? -25.330 -13.951 19.815 1.00 46.09 92 LYS A C 1
ATOM 764 O O . LYS A 1 92 ? -25.596 -13.195 20.737 1.00 46.09 92 LYS A O 1
ATOM 769 N N . THR A 1 93 ? -24.244 -14.725 19.829 1.00 43.88 93 THR A N 1
ATOM 770 C CA . THR A 1 93 ? -23.363 -14.970 20.979 1.00 43.88 93 THR A CA 1
ATOM 771 C C . THR A 1 93 ? -21.919 -14.477 20.825 1.00 43.88 93 THR A C 1
ATOM 773 O O . THR A 1 93 ? -21.151 -14.604 21.772 1.00 43.88 93 THR A O 1
ATOM 776 N N . GLN A 1 94 ? -21.503 -13.891 19.692 1.00 47.44 94 GLN A N 1
ATOM 777 C CA . GLN A 1 94 ? -20.141 -13.341 19.573 1.00 47.44 94 GLN A CA 1
ATOM 778 C C . GLN A 1 94 ? -20.131 -11.878 19.130 1.00 47.44 94 GLN A C 1
ATOM 780 O O . GLN A 1 94 ? -20.156 -11.564 17.937 1.00 47.44 94 GLN A O 1
ATOM 785 N N . ASN A 1 95 ? -19.991 -10.984 20.110 1.00 51.75 95 ASN A N 1
ATOM 786 C CA . ASN A 1 95 ? -19.461 -9.648 19.869 1.00 51.75 95 ASN A CA 1
ATOM 787 C C . ASN A 1 95 ? -17.987 -9.798 19.479 1.00 51.75 95 ASN A C 1
ATOM 789 O O . ASN A 1 95 ? -17.152 -10.205 20.285 1.00 51.75 95 ASN A O 1
ATOM 793 N N . SER A 1 96 ? -17.654 -9.526 18.219 1.00 56.88 96 SER A N 1
ATOM 794 C CA . SER A 1 96 ? -16.254 -9.458 17.806 1.00 56.88 96 SER A CA 1
ATOM 795 C C . SER A 1 96 ? -15.765 -8.033 18.018 1.00 56.88 96 SER A C 1
ATOM 797 O O . SER A 1 96 ? -16.244 -7.117 17.346 1.00 56.88 96 SER A O 1
ATOM 799 N N . GLU A 1 97 ? -14.822 -7.843 18.935 1.00 64.44 97 GLU A N 1
ATOM 800 C CA . GLU A 1 97 ? -14.112 -6.574 19.051 1.00 64.44 97 GLU A CA 1
ATOM 801 C C . GLU A 1 97 ? -13.205 -6.382 17.837 1.00 64.44 97 GLU A C 1
ATOM 803 O O . GLU A 1 97 ? -12.475 -7.292 17.433 1.00 64.44 97 GLU A O 1
ATOM 808 N N . TYR A 1 98 ? -13.247 -5.192 17.251 1.00 70.94 98 TYR A N 1
ATOM 809 C CA . TYR A 1 98 ? -12.274 -4.763 16.260 1.00 70.94 98 TYR A CA 1
ATOM 810 C C . TYR A 1 98 ? -11.654 -3.443 16.702 1.00 70.94 98 TYR A C 1
ATOM 812 O O . TYR A 1 98 ? -12.284 -2.621 17.371 1.00 70.94 98 TYR A O 1
ATOM 820 N N . LYS A 1 99 ? -10.393 -3.251 16.320 1.00 75.31 99 LYS A N 1
ATOM 821 C CA . LYS A 1 99 ? -9.675 -1.995 16.544 1.00 75.31 99 LYS A CA 1
ATOM 822 C C . LYS A 1 99 ? -9.455 -1.271 15.223 1.00 75.31 99 LYS A C 1
ATOM 824 O O . LYS A 1 99 ? -9.801 -0.115 15.105 1.00 75.31 99 LYS A O 1
ATOM 829 N N . ILE A 1 100 ? -8.984 -1.983 14.208 1.00 87.75 100 ILE A N 1
ATOM 830 C CA . ILE A 1 100 ? -8.602 -1.439 12.901 1.00 87.75 100 ILE A CA 1
ATOM 831 C C . ILE A 1 100 ? -9.004 -2.415 11.788 1.00 87.75 100 ILE A C 1
ATOM 833 O O . ILE A 1 100 ? -9.250 -3.594 12.062 1.00 87.75 100 ILE A O 1
ATOM 837 N N . THR A 1 101 ? -9.036 -1.943 10.543 1.00 90.31 101 THR A N 1
ATOM 838 C CA . THR A 1 101 ? -9.171 -2.795 9.351 1.00 90.31 101 THR A CA 1
ATOM 839 C C . THR A 1 101 ? -7.824 -2.902 8.667 1.00 90.31 101 THR A C 1
ATOM 841 O O . THR A 1 101 ? -7.241 -1.879 8.330 1.00 90.31 101 THR A O 1
ATOM 844 N N . PHE A 1 102 ? -7.348 -4.122 8.430 1.00 93.25 102 PHE A N 1
ATOM 845 C CA . PHE A 1 102 ? -6.225 -4.370 7.533 1.00 93.25 102 PHE A CA 1
ATOM 846 C C . PHE A 1 102 ? -6.749 -5.060 6.283 1.00 93.25 102 PHE A C 1
ATOM 848 O O . PHE A 1 102 ? -7.364 -6.125 6.375 1.00 93.25 102 PHE A O 1
ATOM 855 N N . ALA A 1 103 ? -6.541 -4.426 5.139 1.00 94.81 103 ALA A N 1
ATOM 856 C CA . ALA A 1 103 ? -7.012 -4.915 3.864 1.00 94.81 103 ALA A CA 1
ATOM 857 C C . ALA A 1 103 ? -5.907 -4.844 2.822 1.00 94.81 103 ALA A C 1
ATOM 859 O O . ALA A 1 103 ? -4.961 -4.066 2.948 1.00 94.81 103 ALA A O 1
ATOM 860 N N . THR A 1 104 ? -6.067 -5.638 1.778 1.00 95.69 104 THR A N 1
ATOM 861 C CA . THR A 1 104 ? -5.266 -5.523 0.575 1.00 95.69 104 THR A CA 1
ATOM 862 C C . THR A 1 104 ? -6.138 -5.198 -0.624 1.00 95.69 104 THR A C 1
ATOM 864 O O . THR A 1 104 ? -7.310 -5.577 -0.663 1.00 95.69 104 THR A O 1
ATOM 867 N N . LEU A 1 105 ? -5.579 -4.467 -1.586 1.00 97.38 105 LEU A N 1
ATOM 868 C CA . LEU A 1 105 ? -6.221 -4.109 -2.850 1.00 97.38 105 LEU A CA 1
ATOM 869 C C . LEU A 1 105 ? -5.327 -4.568 -4.004 1.00 97.38 105 LEU A C 1
ATOM 871 O O . LEU A 1 105 ? -4.116 -4.360 -3.970 1.00 97.38 105 LEU A O 1
ATOM 875 N N . THR A 1 106 ? -5.910 -5.170 -5.033 1.00 96.00 106 THR A N 1
ATOM 876 C CA . THR A 1 106 ? -5.216 -5.586 -6.260 1.00 96.00 106 THR A CA 1
ATOM 877 C C . THR A 1 106 ? -6.045 -5.229 -7.493 1.00 96.00 106 THR A C 1
ATOM 879 O O . THR A 1 106 ? -7.226 -4.885 -7.386 1.00 96.00 106 THR A O 1
ATOM 882 N N . LEU A 1 107 ? -5.425 -5.293 -8.667 1.00 96.75 107 LEU A N 1
ATOM 883 C CA . LEU A 1 107 ? -6.107 -5.153 -9.946 1.00 96.75 107 LEU A CA 1
ATOM 884 C C . LEU A 1 107 ? -6.695 -6.505 -10.380 1.00 96.75 107 LEU A C 1
ATOM 886 O O . LEU A 1 107 ? -6.000 -7.521 -10.317 1.00 96.75 107 LEU A O 1
ATOM 890 N N . PRO A 1 108 ? -7.948 -6.541 -10.865 1.00 95.75 108 PRO A N 1
ATOM 891 C CA . PRO A 1 108 ? -8.572 -7.776 -11.327 1.00 95.75 108 PRO A CA 1
ATOM 892 C C . PRO A 1 108 ? -8.063 -8.243 -12.701 1.00 95.75 108 PRO A C 1
ATOM 894 O O . PRO A 1 108 ? -8.280 -9.395 -13.064 1.00 95.75 108 PRO A O 1
ATOM 897 N N . ALA A 1 109 ? -7.375 -7.382 -13.456 1.00 95.50 109 ALA A N 1
ATOM 898 C CA . ALA A 1 109 ? -6.795 -7.687 -14.763 1.00 95.50 109 ALA A CA 1
ATOM 899 C C . ALA A 1 109 ? -5.345 -7.178 -14.857 1.00 95.50 109 ALA A C 1
ATOM 901 O O . ALA A 1 109 ? -4.859 -6.491 -13.957 1.00 95.50 109 ALA A O 1
ATOM 902 N N . LYS A 1 110 ? -4.636 -7.530 -15.939 1.00 94.94 110 LYS A N 1
ATOM 903 C CA . LYS A 1 110 ? -3.248 -7.097 -16.179 1.00 94.94 110 LYS A CA 1
ATOM 904 C C . LYS A 1 110 ? -3.161 -5.569 -16.219 1.00 94.94 110 LYS A C 1
ATOM 906 O O . LYS A 1 110 ? -3.902 -4.939 -16.974 1.00 94.94 110 LYS A O 1
ATOM 911 N N . GLN A 1 111 ? -2.238 -4.999 -15.453 1.00 94.62 111 GLN A N 1
ATOM 912 C CA . GLN A 1 111 ? -1.986 -3.564 -15.393 1.00 94.62 111 GLN A CA 1
ATOM 913 C C . GLN A 1 111 ? -1.668 -2.988 -16.783 1.00 94.62 111 GLN A C 1
ATOM 915 O O . GLN A 1 111 ? -0.799 -3.504 -17.482 1.00 94.62 111 GLN A O 1
ATOM 920 N N . ASN A 1 112 ? -2.389 -1.937 -17.179 1.00 92.94 112 ASN A N 1
ATOM 921 C CA . ASN A 1 112 ? -2.170 -1.164 -18.413 1.00 92.94 112 ASN A CA 1
ATOM 922 C C . ASN A 1 112 ? -1.922 0.331 -18.145 1.00 92.94 112 ASN A C 1
ATOM 924 O O . ASN A 1 112 ? -1.617 1.064 -19.074 1.00 92.94 112 ASN A O 1
ATOM 928 N N . HIS A 1 113 ? -2.031 0.765 -16.889 1.00 93.94 113 HIS A N 1
ATOM 929 C CA . HIS A 1 113 ? -1.747 2.132 -16.461 1.00 93.94 113 HIS A CA 1
ATOM 930 C C . HIS A 1 113 ? -0.478 2.178 -15.609 1.00 93.94 113 HIS A C 1
ATOM 932 O O . HIS A 1 113 ? -0.092 1.181 -14.989 1.00 93.94 113 HIS A O 1
ATOM 938 N N . THR A 1 114 ? 0.138 3.351 -15.522 1.00 92.44 114 THR A N 1
ATOM 939 C CA . THR A 1 114 ? 1.274 3.585 -14.624 1.00 92.44 114 THR A CA 1
ATOM 940 C C . THR A 1 114 ? 0.850 3.463 -13.159 1.00 92.44 114 THR A C 1
ATOM 942 O O . THR A 1 114 ? -0.311 3.682 -12.785 1.00 92.44 114 THR A O 1
ATOM 945 N N . ASP A 1 115 ? 1.802 3.157 -12.277 1.00 93.88 115 ASP A N 1
ATOM 946 C CA . ASP A 1 115 ? 1.514 3.065 -10.839 1.00 93.88 115 ASP A CA 1
ATOM 947 C C . ASP A 1 115 ? 1.035 4.409 -10.281 1.00 93.88 115 ASP A C 1
ATOM 949 O O . ASP A 1 115 ? 0.192 4.470 -9.380 1.00 93.88 115 ASP A O 1
ATOM 953 N N . ASN A 1 116 ? 1.576 5.506 -10.812 1.00 93.00 116 ASN A N 1
ATOM 954 C CA . ASN A 1 116 ? 1.217 6.853 -10.394 1.00 93.00 116 ASN A CA 1
ATOM 955 C C . ASN A 1 116 ? -0.219 7.215 -10.785 1.00 93.00 116 ASN A C 1
ATOM 957 O O . ASN A 1 116 ? -0.923 7.798 -9.958 1.00 93.00 116 ASN A O 1
ATOM 961 N N . GLU A 1 117 ? -0.691 6.818 -11.968 1.00 93.88 117 GLU A N 1
ATOM 962 C CA . GLU A 1 117 ? -2.091 6.995 -12.368 1.00 93.88 117 GLU A CA 1
ATOM 963 C C . GLU A 1 117 ? -3.040 6.216 -11.457 1.00 93.88 117 GLU A C 1
ATOM 965 O O . GLU A 1 117 ? -4.009 6.782 -10.945 1.00 93.88 117 GLU A O 1
ATOM 970 N N . ILE A 1 118 ? -2.732 4.948 -11.168 1.00 95.62 118 ILE A N 1
ATOM 971 C CA . ILE A 1 118 ? -3.558 4.108 -10.289 1.00 95.62 118 ILE A CA 1
ATOM 972 C C . ILE A 1 118 ? -3.602 4.698 -8.877 1.00 95.62 118 ILE A C 1
ATOM 974 O O . ILE A 1 118 ? -4.676 4.829 -8.285 1.00 95.62 118 ILE A O 1
ATOM 978 N N . LYS A 1 119 ? -2.464 5.128 -8.324 1.00 95.50 119 LYS A N 1
ATOM 979 C CA . LYS A 1 119 ? -2.438 5.781 -7.007 1.00 95.50 119 LYS A CA 1
ATOM 980 C C . LYS A 1 119 ? -3.243 7.084 -7.007 1.00 95.50 119 LYS A C 1
ATOM 982 O O . LYS A 1 119 ? -4.055 7.312 -6.107 1.00 95.50 119 LYS A O 1
ATOM 987 N N . LYS A 1 120 ? -3.039 7.934 -8.016 1.00 93.88 120 LYS A N 1
ATOM 988 C CA . LYS A 1 120 ? -3.640 9.271 -8.097 1.00 93.88 120 LYS A CA 1
ATOM 989 C C . LYS A 1 120 ? -5.145 9.229 -8.334 1.00 93.88 120 LYS A C 1
ATOM 991 O O . LYS A 1 120 ? -5.872 9.970 -7.678 1.00 93.88 120 LYS A O 1
ATOM 996 N N . HIS A 1 121 ? -5.602 8.389 -9.255 1.00 94.50 121 HIS A N 1
ATOM 997 C CA . HIS A 1 121 ? -6.986 8.390 -9.727 1.00 94.50 121 HIS A CA 1
ATOM 998 C C . HIS A 1 121 ? -7.831 7.279 -9.111 1.00 94.50 121 HIS A C 1
ATOM 1000 O O . HIS A 1 121 ? -9.030 7.483 -8.919 1.00 94.50 121 HIS A O 1
ATOM 1006 N N . CYS A 1 122 ? -7.222 6.150 -8.734 1.00 96.31 122 CYS A N 1
ATOM 1007 C CA . CYS A 1 122 ? -7.948 5.044 -8.118 1.00 96.31 122 CYS A CA 1
ATOM 1008 C C . CYS A 1 122 ? -7.807 5.051 -6.592 1.00 96.31 122 CYS A C 1
ATOM 1010 O O . CYS A 1 122 ? -8.790 5.242 -5.875 1.00 96.31 122 CYS A O 1
ATOM 1012 N N . LEU A 1 123 ? -6.588 4.895 -6.067 1.00 97.12 123 LEU A N 1
ATOM 1013 C CA . LEU A 1 123 ? -6.362 4.747 -4.623 1.00 97.12 123 LEU A CA 1
ATOM 1014 C C . LEU A 1 123 ? -6.785 5.998 -3.832 1.00 97.12 123 LEU A C 1
ATOM 1016 O O . LEU A 1 123 ? -7.504 5.896 -2.838 1.00 97.12 123 LEU A O 1
ATOM 1020 N N . ASN A 1 124 ? -6.398 7.195 -4.281 1.00 95.31 124 ASN A N 1
ATOM 1021 C CA . ASN A 1 124 ? -6.796 8.442 -3.616 1.00 95.31 124 ASN A CA 1
ATOM 1022 C C . ASN A 1 124 ? -8.312 8.680 -3.674 1.00 95.31 124 ASN A C 1
ATOM 1024 O O . ASN A 1 124 ? -8.897 9.211 -2.723 1.00 95.31 124 ASN A O 1
ATOM 1028 N N . HIS A 1 125 ? -8.961 8.276 -4.768 1.00 95.12 125 HIS A N 1
ATOM 1029 C CA . HIS A 1 125 ? -10.412 8.354 -4.888 1.00 95.12 125 HIS A CA 1
ATOM 1030 C C . HIS A 1 125 ? -11.087 7.383 -3.910 1.00 95.12 125 HIS A C 1
ATOM 1032 O O . HIS A 1 125 ? -12.017 7.784 -3.212 1.00 95.12 125 HIS A O 1
ATOM 1038 N N . LEU A 1 126 ? -10.553 6.167 -3.743 1.00 96.88 126 LEU A N 1
ATOM 1039 C CA . LEU A 1 126 ? -11.034 5.226 -2.731 1.00 96.88 126 LEU A CA 1
ATOM 1040 C C . LEU A 1 126 ? -10.942 5.831 -1.328 1.00 96.88 126 LEU A C 1
ATOM 1042 O O . LEU A 1 126 ? -11.934 5.833 -0.601 1.00 96.88 126 LEU A O 1
ATOM 1046 N N . PHE A 1 127 ? -9.794 6.402 -0.954 1.00 96.56 127 PHE A N 1
ATOM 1047 C CA . PHE A 1 127 ? -9.652 7.066 0.345 1.00 96.56 127 PHE A CA 1
ATOM 1048 C C . PHE A 1 127 ? -10.608 8.250 0.514 1.00 96.56 127 PHE A C 1
ATOM 1050 O O . PHE A 1 127 ? -11.095 8.481 1.617 1.00 96.56 127 PHE A O 1
ATOM 1057 N N . THR A 1 128 ? -10.924 8.972 -0.562 1.00 95.19 128 THR A N 1
ATOM 1058 C CA . THR A 1 128 ? -11.929 10.045 -0.535 1.00 95.19 128 THR A CA 1
ATOM 1059 C C . THR A 1 128 ? -13.314 9.495 -0.204 1.00 95.19 128 THR A C 1
ATOM 1061 O O . THR A 1 128 ? -13.953 9.985 0.726 1.00 95.19 128 THR A O 1
ATOM 1064 N N . LEU A 1 129 ? -13.741 8.423 -0.874 1.00 95.44 129 LEU A N 1
ATOM 1065 C CA . LEU A 1 129 ? -15.025 7.786 -0.581 1.00 95.44 129 LEU A CA 1
ATOM 1066 C C . LEU A 1 129 ? -15.063 7.172 0.824 1.00 95.44 129 LEU A C 1
ATOM 1068 O O . LEU A 1 129 ? -16.092 7.230 1.492 1.00 95.44 129 LEU A O 1
ATOM 1072 N N . LEU A 1 130 ? -13.958 6.585 1.291 1.00 95.06 130 LEU A N 1
ATOM 1073 C CA . LEU A 1 130 ? -13.871 6.035 2.645 1.00 95.06 130 LEU A CA 1
ATOM 1074 C C . LEU A 1 130 ? -13.956 7.137 3.711 1.00 95.06 130 LEU A C 1
ATOM 1076 O O . LEU A 1 130 ? -14.600 6.926 4.739 1.00 95.06 130 LEU A O 1
ATOM 1080 N N . ARG A 1 131 ? -13.367 8.317 3.470 1.00 92.94 131 ARG A N 1
ATOM 1081 C CA . ARG A 1 131 ? -13.517 9.483 4.358 1.00 92.94 131 ARG A CA 1
ATOM 1082 C C . ARG A 1 131 ? -14.967 9.950 4.412 1.00 92.94 131 ARG A C 1
ATOM 1084 O O . ARG A 1 131 ? -15.490 10.148 5.498 1.00 92.94 131 ARG A O 1
ATOM 1091 N N . GLN A 1 132 ? -15.625 10.053 3.260 1.00 92.62 132 GLN A N 1
ATOM 1092 C CA . GLN A 1 132 ? -17.012 10.514 3.168 1.00 92.62 132 GLN A CA 1
ATOM 1093 C C . GLN A 1 132 ? -18.017 9.530 3.781 1.00 92.62 132 GLN A C 1
ATOM 1095 O O . GLN A 1 132 ? -18.920 9.947 4.493 1.00 92.62 132 GLN A O 1
ATOM 1100 N N . LYS A 1 133 ? -17.881 8.227 3.500 1.00 92.94 133 LYS A N 1
ATOM 1101 C CA . LYS A 1 133 ? -18.884 7.213 3.877 1.00 92.94 133 LYS A CA 1
ATOM 1102 C C . LYS A 1 133 ? -18.639 6.564 5.237 1.00 92.94 133 LYS A C 1
ATOM 1104 O O . LYS A 1 133 ? -19.576 6.059 5.844 1.00 92.94 133 LYS A O 1
ATOM 1109 N N . TYR A 1 134 ? -17.382 6.486 5.669 1.00 90.19 134 TYR A N 1
ATOM 1110 C CA . TYR A 1 134 ? -16.995 5.762 6.884 1.00 90.19 134 TYR A CA 1
ATOM 1111 C C . TYR A 1 134 ? -16.232 6.627 7.884 1.00 90.19 134 TYR A C 1
ATOM 1113 O O . TYR A 1 134 ? -15.871 6.117 8.946 1.00 90.19 134 TYR A O 1
ATOM 1121 N N . HIS A 1 135 ? -15.983 7.903 7.567 1.00 88.38 135 HIS A N 1
ATOM 1122 C CA . HIS A 1 135 ? -15.271 8.842 8.435 1.00 88.38 135 HIS A CA 1
ATOM 1123 C C . HIS A 1 135 ? -13.939 8.260 8.929 1.00 88.38 135 HIS A C 1
ATOM 1125 O O . HIS A 1 135 ? -13.632 8.278 10.131 1.00 88.38 135 HIS A O 1
ATOM 1131 N N . ILE A 1 136 ? -13.180 7.660 7.998 1.00 89.44 136 ILE A N 1
ATOM 1132 C CA . ILE A 1 136 ? -11.779 7.316 8.257 1.00 89.44 136 ILE A CA 1
ATOM 1133 C C . ILE A 1 136 ? -11.005 8.613 8.472 1.00 89.44 136 ILE A C 1
ATOM 1135 O O . ILE A 1 136 ? -11.235 9.589 7.760 1.00 89.44 136 ILE A O 1
ATOM 1139 N N . GLN A 1 137 ? -10.093 8.628 9.434 1.00 83.69 137 GLN A N 1
ATOM 1140 C CA . GLN A 1 137 ? -9.227 9.784 9.679 1.00 83.69 137 GLN A CA 1
ATOM 1141 C C . GLN A 1 137 ? -7.777 9.370 9.494 1.00 83.69 137 GLN A C 1
ATOM 1143 O O . GLN A 1 137 ? -7.050 9.931 8.682 1.00 83.69 137 GLN A O 1
ATOM 1148 N N . SER A 1 138 ? -7.378 8.320 10.207 1.00 88.44 138 SER A N 1
ATOM 1149 C CA . SER A 1 138 ? -6.034 7.767 10.137 1.00 88.44 138 SER A CA 1
ATOM 1150 C C . SER A 1 138 ? -5.985 6.548 9.228 1.00 88.44 138 SER A C 1
ATOM 1152 O O . SER A 1 138 ? -6.720 5.576 9.410 1.00 88.44 138 SER A O 1
ATOM 1154 N N . TYR A 1 139 ? -5.071 6.581 8.263 1.00 93.31 139 TYR A N 1
ATOM 1155 C CA . TYR A 1 139 ? -4.779 5.431 7.419 1.00 93.31 139 TYR A CA 1
ATOM 1156 C C . TYR A 1 139 ? -3.302 5.357 7.043 1.00 93.31 139 TYR A C 1
ATOM 1158 O O . TYR A 1 139 ? -2.578 6.356 7.017 1.00 93.31 139 TYR A O 1
ATOM 1166 N N . ILE A 1 140 ? -2.875 4.138 6.736 1.00 93.69 140 ILE A N 1
ATOM 1167 C CA . ILE A 1 140 ? -1.541 3.804 6.244 1.00 93.69 140 ILE A CA 1
ATOM 1168 C C . ILE A 1 140 ? -1.723 3.002 4.970 1.00 93.69 140 ILE A C 1
ATOM 1170 O O . ILE A 1 140 ? -2.576 2.113 4.935 1.00 93.69 140 ILE A O 1
ATOM 1174 N N . TRP A 1 141 ? -0.913 3.270 3.952 1.00 95.62 141 TRP A N 1
ATOM 1175 C CA . TRP A 1 141 ? -0.802 2.352 2.828 1.00 95.62 141 TRP A CA 1
ATOM 1176 C C . TRP A 1 141 ? 0.640 2.132 2.394 1.00 95.62 141 TRP A C 1
ATOM 1178 O O . TRP A 1 141 ? 1.485 3.015 2.541 1.00 95.62 141 TRP A O 1
ATOM 1188 N N . LYS A 1 142 ? 0.893 0.946 1.843 1.00 93.06 142 LYS A N 1
ATOM 1189 C CA . LYS A 1 142 ? 2.138 0.542 1.189 1.00 93.06 142 LYS A CA 1
ATOM 1190 C C . LYS A 1 142 ? 1.787 -0.119 -0.141 1.00 93.06 142 LYS A C 1
ATOM 1192 O O . LYS A 1 142 ? 0.876 -0.939 -0.183 1.00 93.06 142 LYS A O 1
ATOM 1197 N N . ALA A 1 143 ? 2.481 0.261 -1.201 1.00 92.75 143 ALA A N 1
ATOM 1198 C CA . ALA A 1 143 ? 2.394 -0.329 -2.522 1.00 92.75 143 ALA A CA 1
ATOM 1199 C C . ALA A 1 143 ? 3.556 -1.308 -2.733 1.00 92.75 143 ALA A C 1
ATOM 1201 O O . ALA A 1 143 ? 4.686 -1.028 -2.333 1.00 92.75 143 ALA A O 1
ATOM 1202 N N . GLU A 1 144 ? 3.279 -2.435 -3.372 1.00 88.88 144 GLU A N 1
ATOM 1203 C CA . GLU A 1 144 ? 4.268 -3.425 -3.795 1.00 88.88 144 GLU A CA 1
ATOM 1204 C C . GLU A 1 144 ? 3.852 -4.051 -5.126 1.00 88.88 144 GLU A C 1
ATOM 1206 O O . GLU A 1 144 ? 2.672 -4.024 -5.483 1.00 88.88 144 GLU A O 1
ATOM 1211 N N . ALA A 1 145 ? 4.811 -4.593 -5.873 1.00 88.31 145 ALA A N 1
ATOM 1212 C CA . ALA A 1 145 ? 4.506 -5.377 -7.059 1.00 88.31 145 ALA A CA 1
ATOM 1213 C C . ALA A 1 145 ? 4.140 -6.805 -6.636 1.00 88.31 145 ALA A C 1
ATOM 1215 O O . ALA A 1 145 ? 4.845 -7.430 -5.845 1.00 88.31 145 ALA A O 1
ATOM 1216 N N . GLN A 1 146 ? 3.029 -7.328 -7.146 1.00 86.69 146 GLN A N 1
ATOM 1217 C CA . GLN A 1 146 ? 2.687 -8.741 -6.993 1.00 86.69 146 GLN A CA 1
ATOM 1218 C C . GLN A 1 146 ? 3.494 -9.621 -7.956 1.00 86.69 146 GLN A C 1
ATOM 1220 O O . GLN A 1 146 ? 4.058 -9.137 -8.934 1.00 86.69 146 GLN A O 1
ATOM 1225 N N . GLU A 1 147 ? 3.488 -10.941 -7.728 1.00 82.69 147 GLU A N 1
ATOM 1226 C CA . GLU A 1 147 ? 4.128 -11.931 -8.619 1.00 82.69 147 GLU A CA 1
ATOM 1227 C C . GLU A 1 147 ? 3.623 -11.819 -10.074 1.00 82.69 147 GLU A C 1
ATOM 1229 O O . GLU A 1 147 ? 4.367 -12.048 -11.022 1.00 82.69 147 GLU A O 1
ATOM 1234 N N . ASN A 1 148 ? 2.372 -11.386 -10.270 1.00 85.44 148 ASN A N 1
ATOM 1235 C CA . ASN A 1 148 ? 1.775 -11.125 -11.586 1.00 85.44 148 ASN A CA 1
ATOM 1236 C C . ASN A 1 148 ? 2.129 -9.741 -12.179 1.00 85.44 148 ASN A C 1
ATOM 1238 O O . ASN A 1 148 ? 1.532 -9.340 -13.177 1.00 85.44 148 ASN A O 1
ATOM 1242 N N . LYS A 1 149 ? 3.069 -9.012 -11.563 1.00 87.88 149 LYS A N 1
ATOM 1243 C CA . LYS A 1 149 ? 3.546 -7.663 -11.919 1.00 87.88 149 LYS A CA 1
ATOM 1244 C C . LYS A 1 149 ? 2.524 -6.525 -11.766 1.00 87.88 149 LYS A C 1
ATOM 1246 O O . LYS A 1 149 ? 2.857 -5.380 -12.074 1.00 87.88 149 LYS A O 1
ATOM 1251 N N . ASN A 1 150 ? 1.319 -6.801 -11.265 1.00 93.94 150 ASN A N 1
ATOM 1252 C CA . ASN A 1 150 ? 0.346 -5.759 -10.942 1.00 93.94 150 ASN A CA 1
ATOM 1253 C C . ASN A 1 150 ? 0.724 -5.049 -9.637 1.00 93.94 150 ASN A C 1
ATOM 1255 O O . ASN A 1 150 ? 1.242 -5.667 -8.704 1.00 93.94 150 ASN A O 1
ATOM 1259 N N . ILE A 1 151 ? 0.388 -3.765 -9.541 1.00 94.81 151 ILE A N 1
ATOM 1260 C CA . ILE A 1 151 ? 0.452 -3.031 -8.282 1.00 94.81 151 ILE A CA 1
ATOM 1261 C C . ILE A 1 151 ? -0.531 -3.610 -7.260 1.00 94.81 151 ILE A C 1
ATOM 1263 O O . ILE A 1 151 ? -1.690 -3.920 -7.555 1.00 94.81 151 ILE A O 1
ATOM 1267 N N . HIS A 1 152 ? -0.059 -3.716 -6.027 1.00 94.62 152 HIS A N 1
ATOM 1268 C CA . HIS A 1 152 ? -0.802 -4.211 -4.886 1.00 94.62 152 HIS A CA 1
ATOM 1269 C C . HIS A 1 152 ? -0.646 -3.269 -3.709 1.00 94.62 152 HIS A C 1
ATOM 1271 O O . HIS A 1 152 ? 0.447 -2.777 -3.437 1.00 94.62 152 HIS A O 1
ATOM 1277 N N . PHE A 1 153 ? -1.738 -3.023 -2.993 1.00 96.12 153 PHE A N 1
ATOM 1278 C CA . PHE A 1 153 ? -1.733 -2.129 -1.846 1.00 96.12 153 PHE A CA 1
ATOM 1279 C C . PHE A 1 153 ? -2.052 -2.891 -0.575 1.00 96.12 153 PHE A C 1
ATOM 1281 O O . PHE A 1 153 ? -3.113 -3.496 -0.469 1.00 96.12 153 PHE A O 1
ATOM 1288 N N . HIS A 1 154 ? -1.189 -2.763 0.423 1.00 94.50 154 HIS A N 1
ATOM 1289 C CA . HIS A 1 154 ? -1.515 -3.022 1.820 1.00 94.50 154 HIS A CA 1
ATOM 1290 C C . HIS A 1 154 ? -2.095 -1.745 2.403 1.00 94.50 154 HIS A C 1
ATOM 1292 O O . HIS A 1 154 ? -1.428 -0.713 2.371 1.00 94.50 154 HIS A O 1
ATOM 1298 N N . ILE A 1 155 ? -3.304 -1.792 2.960 1.00 95.69 155 ILE A N 1
ATOM 1299 C CA . ILE A 1 155 ? -3.942 -0.636 3.598 1.00 95.69 155 ILE A CA 1
ATOM 1300 C C . ILE A 1 155 ? -4.364 -0.969 5.025 1.00 95.69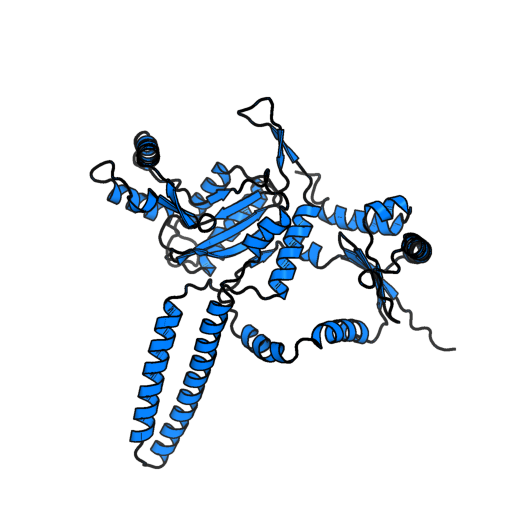 155 ILE A C 1
ATOM 1302 O O . ILE A 1 155 ? -4.963 -2.011 5.285 1.00 95.69 155 ILE A O 1
ATOM 1306 N N . VAL A 1 156 ? -4.092 -0.068 5.965 1.00 93.25 156 VAL A N 1
ATOM 1307 C CA . VAL A 1 156 ? -4.652 -0.142 7.318 1.00 93.25 156 VAL A CA 1
ATOM 1308 C C . VAL A 1 156 ? -5.469 1.107 7.593 1.00 93.25 156 VAL A C 1
ATOM 1310 O O . VAL A 1 156 ? -5.020 2.219 7.326 1.00 93.25 156 VAL A O 1
ATOM 1313 N N . LEU A 1 157 ? -6.671 0.898 8.124 1.00 92.88 157 LEU A N 1
ATOM 1314 C CA . LEU A 1 157 ? -7.677 1.919 8.385 1.00 92.88 157 LEU A CA 1
ATOM 1315 C C . LEU A 1 157 ? -8.081 1.898 9.863 1.00 92.88 157 LEU A C 1
ATOM 1317 O O . LEU A 1 157 ? -8.221 0.831 10.468 1.00 92.88 157 LEU A O 1
ATOM 1321 N N . ASP A 1 158 ? -8.361 3.073 10.414 1.00 87.75 158 ASP A N 1
ATOM 1322 C CA . ASP A 1 158 ? -8.855 3.289 11.781 1.00 87.75 158 ASP A CA 1
ATOM 1323 C C . ASP A 1 158 ? -10.358 2.995 11.974 1.00 87.75 158 ASP A C 1
ATOM 1325 O O . ASP A 1 158 ? -10.891 3.068 13.087 1.00 87.75 158 ASP A O 1
ATOM 1329 N N . ARG A 1 159 ? -11.073 2.646 10.897 1.00 86.81 159 ARG A N 1
ATOM 1330 C CA . ARG A 1 159 ? -12.492 2.266 10.929 1.00 86.81 159 ARG A CA 1
ATOM 1331 C C . ARG A 1 159 ? -12.716 0.878 10.356 1.00 86.81 159 ARG A C 1
ATOM 1333 O O . ARG A 1 159 ? -11.949 0.385 9.531 1.00 86.81 159 ARG A O 1
ATOM 1340 N N . TYR A 1 160 ? -13.811 0.257 10.789 1.00 86.62 160 TYR A N 1
ATOM 1341 C CA . TYR A 1 160 ? -14.294 -0.982 10.190 1.00 86.62 160 TYR A CA 1
ATOM 1342 C C . TYR A 1 160 ? -14.970 -0.694 8.862 1.00 86.62 160 TYR A C 1
ATOM 1344 O O . TYR A 1 160 ? -15.926 0.079 8.820 1.00 86.62 160 TYR A O 1
ATOM 1352 N N . ILE A 1 161 ? -14.516 -1.382 7.819 1.00 88.19 161 ILE A N 1
ATOM 1353 C CA . ILE A 1 161 ? -15.137 -1.339 6.500 1.00 88.19 161 ILE A CA 1
ATOM 1354 C C . ILE A 1 161 ? -15.666 -2.739 6.172 1.00 88.19 161 ILE A C 1
ATOM 1356 O O . ILE A 1 161 ? -14.902 -3.708 6.214 1.00 88.19 161 ILE A O 1
ATOM 1360 N N . PRO A 1 162 ? -16.963 -2.899 5.847 1.00 89.38 162 PRO A N 1
ATOM 1361 C CA . PRO A 1 162 ? -17.479 -4.172 5.373 1.00 89.38 162 PRO A CA 1
ATOM 1362 C C . PRO A 1 162 ? -16.764 -4.603 4.091 1.00 89.38 162 PRO A C 1
ATOM 1364 O O . PRO A 1 162 ? -16.738 -3.862 3.112 1.00 89.38 162 PRO A O 1
ATOM 1367 N N . TYR A 1 163 ? -16.265 -5.837 4.081 1.00 90.50 163 TYR A N 1
ATOM 1368 C CA . TYR A 1 163 ? -15.545 -6.426 2.952 1.00 90.50 163 TYR A CA 1
ATOM 1369 C C . TYR A 1 163 ? -16.219 -6.217 1.593 1.00 90.50 163 TYR A C 1
ATOM 1371 O O . TYR A 1 163 ? -15.613 -5.683 0.670 1.00 90.50 163 TYR A O 1
ATOM 1379 N N . LEU A 1 164 ? -17.502 -6.581 1.491 1.00 91.88 164 LEU A N 1
ATOM 1380 C CA . LEU A 1 164 ? -18.256 -6.457 0.244 1.00 91.88 164 LEU A CA 1
ATOM 1381 C C . LEU A 1 164 ? -18.345 -5.004 -0.231 1.00 91.88 164 LEU A C 1
ATOM 1383 O O . LEU A 1 164 ? -18.317 -4.760 -1.430 1.00 91.88 164 LEU A O 1
ATOM 1387 N N . ARG A 1 165 ? -18.418 -4.046 0.701 1.00 94.25 165 ARG A N 1
ATOM 1388 C CA . ARG A 1 165 ? -18.476 -2.619 0.372 1.00 94.25 165 ARG A CA 1
ATOM 1389 C C . ARG A 1 165 ? -17.127 -2.088 -0.088 1.00 94.25 165 ARG A C 1
ATOM 1391 O O . ARG A 1 165 ? -17.095 -1.361 -1.070 1.00 94.25 165 ARG A O 1
ATOM 1398 N N . LEU A 1 166 ? -16.035 -2.480 0.573 1.00 95.62 166 LEU A N 1
ATOM 1399 C CA . LEU A 1 166 ? -14.685 -2.112 0.139 1.00 95.62 166 LEU A CA 1
ATOM 1400 C C . LEU A 1 166 ? -14.414 -2.621 -1.282 1.00 95.62 166 LEU A C 1
ATOM 1402 O O . LEU A 1 166 ? -13.973 -1.851 -2.130 1.00 95.62 166 LEU A O 1
ATOM 1406 N N . ARG A 1 167 ? -14.751 -3.890 -1.547 1.00 96.38 167 ARG A N 1
ATOM 1407 C CA . ARG A 1 167 ? -14.607 -4.508 -2.867 1.00 96.38 167 ARG A CA 1
ATOM 1408 C C . ARG A 1 167 ? -15.431 -3.796 -3.938 1.00 96.38 167 ARG A C 1
ATOM 1410 O O . ARG A 1 167 ? -14.891 -3.470 -4.986 1.00 96.38 167 ARG A O 1
ATOM 1417 N N . GLN A 1 168 ? -16.713 -3.543 -3.665 1.00 94.94 168 GLN A N 1
ATOM 1418 C CA . GLN A 1 168 ? -17.602 -2.827 -4.587 1.00 94.94 168 GLN A CA 1
ATOM 1419 C C . GLN A 1 168 ? -17.036 -1.451 -4.939 1.00 94.94 168 GLN A C 1
ATOM 1421 O O . GLN A 1 168 ? -16.835 -1.164 -6.110 1.00 94.94 168 GLN A O 1
ATOM 1426 N N . MET A 1 169 ? -16.685 -0.650 -3.928 1.00 95.75 169 MET A N 1
ATOM 1427 C CA . MET A 1 169 ? -16.121 0.686 -4.135 1.00 95.75 169 MET A CA 1
ATOM 1428 C C . MET A 1 169 ? -14.820 0.644 -4.939 1.00 95.75 169 MET A C 1
ATOM 1430 O O . MET A 1 169 ? -14.609 1.484 -5.807 1.00 95.75 169 MET A O 1
ATOM 1434 N N . TRP A 1 170 ? -13.943 -0.323 -4.662 1.00 97.44 170 TRP A N 1
ATOM 1435 C CA . TRP A 1 170 ? -12.697 -0.475 -5.406 1.00 97.44 170 TRP A CA 1
ATOM 1436 C C . TRP A 1 170 ? -12.947 -0.855 -6.870 1.00 97.44 170 TRP A C 1
ATOM 1438 O O . TRP A 1 170 ? -12.412 -0.205 -7.763 1.00 97.44 170 TRP A O 1
ATOM 1448 N N . ASN A 1 171 ? -13.816 -1.832 -7.131 1.00 96.69 171 ASN A N 1
ATOM 1449 C CA . ASN A 1 171 ? -14.160 -2.250 -8.492 1.00 96.69 171 ASN A CA 1
ATOM 1450 C C . ASN A 1 171 ? -14.881 -1.152 -9.288 1.00 96.69 171 ASN A C 1
ATOM 1452 O O . ASN A 1 171 ? -14.554 -0.942 -10.449 1.00 96.69 171 ASN A O 1
ATOM 1456 N N . GLU A 1 172 ? -15.797 -0.407 -8.665 1.00 94.31 172 GLU A N 1
ATOM 1457 C CA . GLU A 1 172 ? -16.463 0.750 -9.284 1.00 94.31 172 GLU A CA 1
ATOM 1458 C C . GLU A 1 172 ? -15.449 1.819 -9.715 1.00 94.31 172 GLU A C 1
ATOM 1460 O O . GLU A 1 172 ? -15.553 2.388 -10.799 1.00 94.31 172 GLU A O 1
ATOM 1465 N N . ILE A 1 173 ? -14.434 2.077 -8.887 1.00 95.12 173 ILE A N 1
ATOM 1466 C CA . ILE A 1 173 ? -13.359 3.020 -9.211 1.00 95.12 173 ILE A CA 1
ATOM 1467 C C . ILE A 1 173 ? -12.500 2.508 -10.370 1.00 95.12 173 ILE A C 1
ATOM 1469 O O . ILE A 1 173 ? -12.147 3.286 -11.254 1.00 95.12 173 ILE A O 1
ATOM 1473 N N . LEU A 1 174 ? -12.173 1.215 -10.368 1.00 95.19 174 LEU A N 1
ATOM 1474 C CA . LEU A 1 174 ? -11.375 0.577 -11.414 1.00 95.19 174 LEU A CA 1
ATOM 1475 C C . LEU A 1 174 ? -12.110 0.430 -12.756 1.00 95.19 174 LEU A C 1
ATOM 1477 O O . LEU A 1 174 ? -11.470 0.030 -13.726 1.00 95.19 174 LEU A O 1
ATOM 1481 N N . ASN A 1 175 ? -13.410 0.742 -12.794 1.00 90.25 175 ASN A N 1
ATOM 1482 C CA . ASN A 1 175 ? -14.257 0.723 -13.987 1.00 90.25 175 ASN A CA 1
ATOM 1483 C C . ASN A 1 175 ? -14.909 2.088 -14.277 1.00 90.25 175 ASN A C 1
ATOM 1485 O O . ASN A 1 175 ? -15.964 2.166 -14.903 1.00 90.25 175 ASN A O 1
ATOM 1489 N N . LYS A 1 176 ? -14.325 3.184 -13.769 1.00 77.25 176 LYS A N 1
ATOM 1490 C CA . LYS A 1 176 ? -14.908 4.537 -13.839 1.00 77.25 176 LYS A CA 1
ATOM 1491 C C . LYS A 1 176 ? -14.916 5.127 -15.265 1.00 77.25 176 LYS A C 1
ATOM 1493 O O . LYS A 1 176 ? -15.423 6.231 -15.458 1.00 77.25 176 LYS A O 1
ATOM 1498 N N . GLY A 1 177 ? -14.376 4.416 -16.258 1.00 77.50 177 GLY A N 1
ATOM 1499 C CA . GLY A 1 177 ? -14.301 4.870 -17.646 1.00 77.50 177 GLY A CA 1
ATOM 1500 C C . GLY A 1 177 ? -13.245 5.961 -17.842 1.00 77.50 177 GLY A C 1
ATOM 1501 O O . GLY A 1 177 ? -12.192 5.943 -17.198 1.00 77.50 177 GLY A O 1
ATOM 1502 N N . LYS A 1 178 ? -13.508 6.914 -18.747 1.00 75.44 178 LYS A N 1
ATOM 1503 C CA . LYS A 1 178 ? -12.552 7.973 -19.111 1.00 75.44 178 LYS A CA 1
ATOM 1504 C C . LYS A 1 178 ? -12.380 8.984 -17.976 1.00 75.44 178 LYS A C 1
ATOM 1506 O O . LYS A 1 178 ? -13.337 9.616 -17.529 1.00 75.44 178 LYS A O 1
ATOM 1511 N N . VAL A 1 179 ? -11.136 9.187 -17.547 1.00 83.38 179 VAL A N 1
ATOM 1512 C CA . VAL A 1 179 ? -10.768 10.165 -16.515 1.00 83.38 179 VAL A CA 1
ATOM 1513 C C . VAL A 1 179 ? -9.983 11.306 -17.159 1.00 83.38 179 VAL A C 1
ATOM 1515 O O . VAL A 1 179 ? -9.086 11.079 -17.964 1.00 83.38 179 VAL A O 1
ATOM 1518 N N . LYS A 1 180 ? -10.304 12.559 -16.811 1.00 79.69 180 LYS A N 1
ATOM 1519 C CA . LYS A 1 180 ? -9.587 13.732 -17.335 1.00 79.69 180 LYS A CA 1
ATOM 1520 C C . LYS A 1 180 ? -8.090 13.632 -17.011 1.00 79.69 180 LYS A C 1
ATOM 1522 O O . LYS A 1 180 ? -7.722 13.529 -15.841 1.00 79.69 180 LYS A O 1
ATOM 1527 N N . GLY A 1 181 ? -7.252 13.732 -18.042 1.00 79.38 181 GLY A N 1
ATOM 1528 C CA . GLY A 1 181 ? -5.793 13.668 -17.914 1.00 79.38 181 GLY A CA 1
ATOM 1529 C C . GLY A 1 181 ? -5.214 12.252 -17.855 1.00 79.38 181 GLY A C 1
ATOM 1530 O O . GLY A 1 181 ? -4.035 12.122 -17.553 1.00 79.38 181 GLY A O 1
ATOM 1531 N N . VAL A 1 182 ? -6.021 11.224 -18.130 1.00 83.25 182 VAL A N 1
ATOM 1532 C CA . VAL A 1 182 ? -5.572 9.845 -18.361 1.00 83.25 182 VAL A CA 1
ATOM 1533 C C . VAL A 1 182 ? -5.882 9.509 -19.818 1.00 83.25 182 VAL A C 1
ATOM 1535 O O . VAL A 1 182 ? -6.967 9.846 -20.301 1.00 83.25 182 VAL A O 1
ATOM 1538 N N . ALA A 1 183 ? -4.912 8.930 -20.528 1.00 81.31 183 ALA A N 1
ATOM 1539 C CA . ALA A 1 183 ? -5.048 8.634 -21.955 1.00 81.31 183 ALA A CA 1
ATOM 1540 C C . ALA A 1 183 ? -6.156 7.600 -22.207 1.00 81.31 183 ALA A C 1
ATOM 1542 O O . ALA A 1 183 ? -7.042 7.826 -23.031 1.00 81.31 183 ALA A O 1
ATOM 1543 N N . GLU A 1 184 ? -6.144 6.529 -21.415 1.00 85.94 184 GLU A N 1
ATOM 1544 C CA . GLU A 1 184 ? -7.051 5.390 -21.527 1.00 85.94 184 GLU A CA 1
ATOM 1545 C C . GLU A 1 184 ? -8.052 5.334 -20.358 1.00 85.94 184 GLU A C 1
ATOM 1547 O O . GLU A 1 184 ? -7.813 5.898 -19.284 1.00 85.94 184 GLU A O 1
ATOM 1552 N N . PRO A 1 185 ? -9.223 4.700 -20.540 1.00 89.50 185 PRO A N 1
ATOM 1553 C CA . PRO A 1 185 ? -10.158 4.473 -19.449 1.00 89.50 185 PRO A CA 1
ATOM 1554 C C . PRO A 1 185 ? -9.634 3.414 -18.469 1.00 89.50 185 PRO A C 1
ATOM 1556 O O . PRO A 1 185 ? -9.015 2.425 -18.856 1.00 89.50 185 PRO A O 1
ATOM 1559 N N . PHE A 1 186 ? -9.978 3.566 -17.189 1.00 91.81 186 PHE A N 1
ATOM 1560 C CA . PHE A 1 186 ? -9.836 2.471 -16.230 1.00 91.81 186 PHE A CA 1
ATOM 1561 C C . PHE A 1 186 ? -10.985 1.481 -16.465 1.00 91.81 186 PHE A C 1
ATOM 1563 O O . PHE A 1 186 ? -12.119 1.767 -16.083 1.00 91.81 186 PHE A O 1
ATOM 1570 N N . ASP A 1 187 ? -10.681 0.367 -17.135 1.00 93.88 187 ASP A N 1
ATOM 1571 C CA . ASP A 1 187 ? -11.605 -0.676 -17.612 1.00 93.88 187 ASP A CA 1
ATOM 1572 C C . ASP A 1 187 ? -11.240 -2.072 -17.059 1.00 93.88 187 ASP A C 1
ATOM 1574 O O . ASP A 1 187 ? -11.504 -3.117 -17.660 1.00 93.88 187 ASP A O 1
ATOM 1578 N N . TYR A 1 188 ? -10.572 -2.122 -15.902 1.00 95.94 188 TYR A N 1
ATOM 1579 C CA . TYR A 1 188 ? -9.996 -3.367 -15.384 1.00 95.94 188 TYR A CA 1
ATOM 1580 C C . TYR A 1 188 ? -11.050 -4.436 -15.080 1.00 95.94 188 TYR A C 1
ATOM 1582 O O . TYR A 1 188 ? -10.763 -5.631 -15.194 1.00 95.94 188 TYR A O 1
ATOM 1590 N N . VAL A 1 189 ? -12.250 -4.022 -14.661 1.00 96.06 189 VAL A N 1
ATOM 1591 C CA . VAL A 1 189 ? -13.355 -4.947 -14.382 1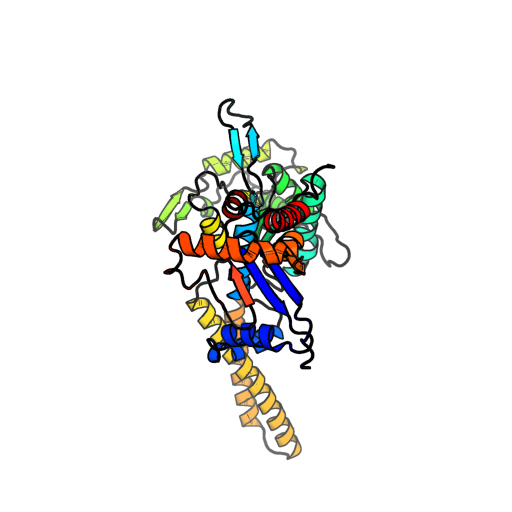.00 96.06 189 VAL A CA 1
ATOM 1592 C C . VAL A 1 189 ? -13.927 -5.487 -15.688 1.00 96.06 189 VAL A C 1
ATOM 1594 O O . VAL A 1 189 ? -14.119 -6.698 -15.786 1.00 96.06 189 VAL A O 1
ATOM 1597 N N . ASP A 1 190 ? -14.102 -4.640 -16.701 1.00 94.50 190 ASP A N 1
ATOM 1598 C CA . ASP A 1 190 ? -14.571 -5.057 -18.028 1.00 94.50 190 ASP A CA 1
ATOM 1599 C C . ASP A 1 190 ? -13.580 -6.029 -18.686 1.00 94.50 190 ASP A C 1
ATOM 1601 O O . ASP A 1 190 ? -13.959 -7.099 -19.166 1.00 94.50 190 ASP A O 1
ATOM 1605 N N . ARG A 1 191 ? -12.275 -5.740 -18.617 1.00 95.00 191 ARG A N 1
ATOM 1606 C CA . ARG A 1 191 ? -11.223 -6.647 -19.112 1.00 95.00 191 ARG A CA 1
ATOM 1607 C C . ARG A 1 191 ? -11.214 -7.984 -18.375 1.00 95.00 191 ARG A C 1
ATOM 1609 O O . ARG A 1 191 ? -11.037 -9.030 -19.003 1.00 95.00 191 ARG A O 1
ATOM 1616 N N . TYR A 1 192 ? -11.427 -7.973 -17.058 1.00 96.19 192 TYR A N 1
ATOM 1617 C CA . TYR A 1 192 ? -11.592 -9.205 -16.289 1.00 96.19 192 TYR A CA 1
ATOM 1618 C C . TYR A 1 192 ? -12.831 -9.983 -16.743 1.00 96.19 192 TYR A C 1
ATOM 1620 O O . TYR A 1 192 ? -12.729 -11.182 -17.004 1.00 96.19 192 TYR A O 1
ATOM 1628 N N . GLN A 1 193 ? -13.978 -9.313 -16.876 1.00 95.56 193 GLN A N 1
ATOM 1629 C CA . GLN A 1 193 ? -15.233 -9.917 -17.316 1.00 95.56 193 GLN A CA 1
ATOM 1630 C C . GLN A 1 193 ? -15.080 -10.567 -18.695 1.00 95.56 193 GLN A C 1
ATOM 1632 O O . GLN A 1 193 ? -15.436 -11.734 -18.851 1.00 95.56 193 GLN A O 1
ATOM 1637 N N . ASN A 1 194 ? -14.488 -9.862 -19.660 1.00 95.19 194 ASN A N 1
ATOM 1638 C CA . ASN A 1 194 ? -14.236 -10.378 -21.006 1.00 95.19 194 ASN A CA 1
ATOM 1639 C C . ASN A 1 194 ? -13.318 -11.606 -20.979 1.00 95.19 194 ASN A C 1
ATOM 1641 O O . ASN A 1 194 ? -13.613 -12.612 -21.618 1.00 95.19 194 ASN A O 1
ATOM 1645 N N . SER A 1 195 ? -12.257 -11.576 -20.167 1.00 95.50 195 SER A N 1
ATOM 1646 C CA . SER A 1 195 ? -11.379 -12.736 -19.981 1.00 95.50 195 SER A CA 1
ATOM 1647 C C . SER A 1 195 ? -12.108 -13.937 -19.368 1.00 95.50 195 SER A C 1
ATOM 1649 O O . SER A 1 195 ? -11.848 -15.074 -19.764 1.00 95.50 195 SER A O 1
ATOM 1651 N N . GLN A 1 196 ? -13.030 -13.720 -18.421 1.00 95.31 196 GLN A N 1
ATOM 1652 C CA . GLN A 1 196 ? -13.829 -14.815 -17.865 1.00 95.31 196 GLN A CA 1
ATOM 1653 C C . GLN A 1 196 ? -14.837 -15.362 -18.881 1.00 95.31 196 GLN A C 1
ATOM 1655 O O . GLN A 1 196 ? -14.958 -16.580 -18.991 1.00 95.31 196 GLN A O 1
ATOM 1660 N N . LYS A 1 197 ? -15.517 -14.495 -19.643 1.00 94.31 197 LYS A N 1
ATOM 1661 C CA . LYS A 1 197 ? -16.439 -14.906 -20.713 1.00 94.31 197 LYS A CA 1
ATOM 1662 C C . LYS A 1 197 ? -15.728 -15.763 -21.756 1.00 94.31 197 LYS A C 1
ATOM 1664 O O . LYS A 1 197 ? -16.199 -16.85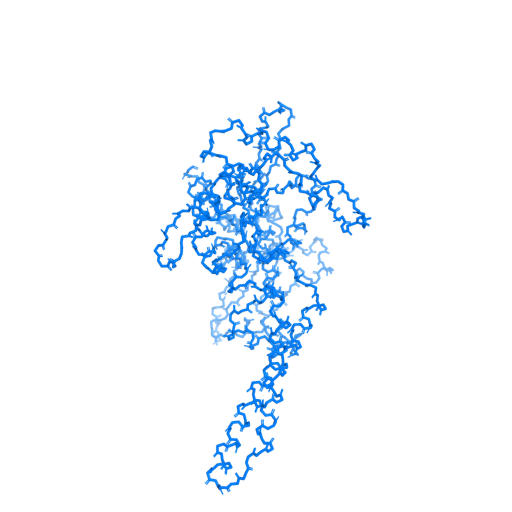2 -22.058 1.00 94.31 1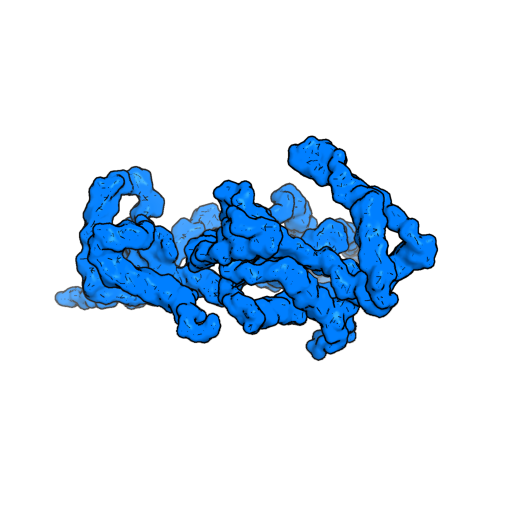97 LYS A O 1
ATOM 1669 N N . GLU A 1 198 ? -14.561 -15.321 -22.219 1.00 95.44 198 GLU A N 1
ATOM 1670 C CA . GLU A 1 198 ? -13.750 -16.072 -23.181 1.00 95.44 198 GLU A CA 1
ATOM 1671 C C . GLU A 1 198 ? -13.287 -17.419 -22.610 1.00 95.44 198 GLU A C 1
ATOM 1673 O O . GLU A 1 198 ? -13.390 -18.453 -23.266 1.00 95.44 198 GLU A O 1
ATOM 1678 N N . PHE A 1 199 ? -12.825 -17.444 -21.356 1.00 94.69 199 PHE A N 1
ATOM 1679 C CA . PHE A 1 199 ? -12.379 -18.681 -20.712 1.00 94.69 199 PHE A CA 1
ATOM 1680 C C . PHE A 1 199 ? -13.506 -19.722 -20.589 1.00 94.69 199 PHE A C 1
ATOM 1682 O O . PHE A 1 199 ? -13.272 -20.914 -20.800 1.00 94.69 199 PHE A O 1
ATOM 1689 N N . PHE A 1 200 ? -14.723 -19.276 -20.267 1.00 95.31 200 PHE A N 1
ATOM 1690 C CA . PHE A 1 200 ? -15.898 -20.127 -20.064 1.00 95.31 200 PHE A CA 1
ATOM 1691 C C . PHE A 1 200 ? -16.830 -20.213 -21.284 1.00 95.31 200 PHE A C 1
ATOM 1693 O O . PHE A 1 200 ? -17.978 -20.635 -21.135 1.00 95.31 200 PHE A O 1
ATOM 1700 N N . LYS A 1 201 ? -16.364 -19.834 -22.483 1.00 94.75 201 LYS A N 1
ATOM 1701 C CA . LYS A 1 201 ? -17.196 -19.813 -23.700 1.00 94.75 201 LYS A CA 1
ATOM 1702 C C . LYS A 1 201 ? -17.797 -21.177 -24.055 1.00 94.75 201 LYS A C 1
ATOM 1704 O O . LYS A 1 201 ? -18.936 -21.246 -24.493 1.00 94.75 201 LYS A O 1
ATOM 1709 N N . ASP A 1 202 ? -17.068 -22.256 -23.760 1.00 95.44 202 ASP A N 1
ATOM 1710 C CA . ASP A 1 202 ? -17.497 -23.644 -23.996 1.00 95.44 202 ASP A CA 1
ATOM 1711 C C . ASP A 1 202 ? -18.053 -24.310 -22.719 1.00 95.44 202 ASP A C 1
ATOM 1713 O O . ASP A 1 202 ? -18.012 -25.530 -22.570 1.00 95.44 202 ASP A O 1
ATOM 1717 N N . GLY A 1 203 ? -18.508 -23.513 -21.747 1.00 94.94 203 GLY A N 1
ATOM 1718 C CA . GLY A 1 203 ? -18.986 -23.993 -20.450 1.00 94.94 203 GLY A CA 1
ATOM 1719 C C . GLY A 1 203 ? -17.910 -24.030 -19.361 1.00 94.94 203 GLY A C 1
ATOM 1720 O O . GLY A 1 203 ? -16.859 -23.390 -19.453 1.00 94.94 203 GLY A O 1
ATOM 1721 N N . PHE A 1 204 ? -18.199 -24.739 -18.266 1.00 96.38 204 PHE A N 1
ATOM 1722 C CA . PHE A 1 204 ? -17.317 -24.789 -17.099 1.00 96.38 204 PHE A CA 1
ATOM 1723 C C . PHE A 1 204 ? -15.991 -25.501 -17.404 1.00 96.38 204 PHE A C 1
ATOM 1725 O O . PHE A 1 204 ? -15.972 -26.649 -17.841 1.00 96.38 204 PHE A O 1
ATOM 1732 N N . LYS A 1 205 ? -14.874 -24.835 -17.087 1.00 94.69 205 LYS A N 1
ATOM 1733 C CA . LYS A 1 205 ? -13.513 -25.377 -17.178 1.00 94.69 205 LYS A CA 1
ATOM 1734 C C . LYS A 1 205 ? -12.763 -25.156 -15.867 1.00 94.69 205 LYS A C 1
ATOM 1736 O O . LYS A 1 205 ? -12.913 -24.118 -15.220 1.00 94.69 205 LYS A O 1
ATOM 1741 N N . ILE A 1 206 ? -11.934 -26.125 -15.484 1.00 93.94 206 ILE A N 1
ATOM 1742 C CA . ILE A 1 206 ? -11.113 -26.047 -14.272 1.00 93.94 206 ILE A CA 1
ATOM 1743 C C . ILE A 1 206 ? -9.805 -25.318 -14.583 1.00 93.94 206 ILE A C 1
ATOM 1745 O O . ILE A 1 206 ? -9.100 -25.644 -15.532 1.00 93.94 206 ILE A O 1
ATOM 1749 N N . ARG A 1 207 ? -9.453 -24.372 -13.718 1.00 92.44 207 ARG A N 1
ATOM 1750 C CA . ARG A 1 207 ? -8.132 -23.749 -13.625 1.00 92.44 207 ARG A CA 1
ATOM 1751 C C . ARG A 1 207 ? -7.224 -24.631 -12.775 1.00 92.44 207 ARG A C 1
ATOM 1753 O O . ARG A 1 207 ? -7.264 -24.566 -11.538 1.00 92.44 207 ARG A O 1
ATOM 1760 N N . SER A 1 208 ? -6.476 -25.518 -13.431 1.00 91.06 208 SER A N 1
ATOM 1761 C CA . SER A 1 208 ? -5.595 -26.502 -12.786 1.00 91.06 208 SER A CA 1
ATOM 1762 C C . SER A 1 208 ? -4.510 -25.844 -11.934 1.00 91.06 208 SER A C 1
ATOM 1764 O O . SER A 1 208 ? -4.167 -26.349 -10.866 1.00 91.06 208 SER A O 1
ATOM 1766 N N . GLU A 1 209 ? -4.032 -24.675 -12.358 1.00 88.69 209 GLU A N 1
ATOM 1767 C CA . GLU A 1 209 ? -3.028 -23.863 -11.675 1.00 88.69 209 GLU A CA 1
ATOM 1768 C C . GLU A 1 209 ? -3.485 -23.364 -10.296 1.00 88.69 209 GLU A C 1
ATOM 1770 O O . GLU A 1 209 ? -2.656 -23.107 -9.428 1.00 88.69 209 GLU A O 1
ATOM 1775 N N . MET A 1 210 ? -4.798 -23.269 -10.055 1.00 89.06 210 MET A N 1
ATOM 1776 C CA . MET A 1 210 ? -5.351 -22.789 -8.783 1.00 89.06 210 MET A CA 1
ATOM 1777 C C . MET A 1 210 ? -5.728 -23.906 -7.802 1.00 89.06 210 MET A C 1
ATOM 1779 O O . MET A 1 210 ? -6.067 -23.625 -6.645 1.00 89.06 210 MET A O 1
ATOM 1783 N N . LEU A 1 211 ? -5.668 -25.174 -8.226 1.00 90.12 211 LEU A N 1
ATOM 1784 C CA . LEU A 1 211 ? -6.051 -26.311 -7.382 1.00 90.12 211 LEU A CA 1
ATOM 1785 C C . LEU A 1 211 ? -5.177 -26.410 -6.130 1.00 90.12 211 LEU A C 1
ATOM 1787 O O . LEU A 1 211 ? -5.684 -26.694 -5.040 1.00 90.12 211 LEU A O 1
ATOM 1791 N N . PHE A 1 212 ? -3.887 -26.109 -6.273 1.00 88.75 212 PHE A N 1
ATOM 1792 C CA . PHE A 1 212 ? -2.897 -26.214 -5.212 1.00 88.75 212 PHE A CA 1
ATOM 1793 C C . PHE A 1 212 ? -2.160 -24.896 -5.016 1.00 88.75 212 PHE A C 1
ATOM 1795 O O . PHE A 1 212 ? -1.930 -24.146 -5.958 1.00 88.75 212 PHE A O 1
ATOM 1802 N N . ARG A 1 213 ? -1.739 -24.637 -3.780 1.00 87.06 213 ARG A N 1
ATOM 1803 C CA . ARG A 1 213 ? -0.784 -23.576 -3.455 1.00 87.06 213 ARG A CA 1
ATOM 1804 C C . ARG A 1 213 ? 0.403 -24.164 -2.717 1.00 87.06 213 ARG A C 1
ATOM 1806 O O . ARG A 1 213 ? 0.253 -25.126 -1.966 1.00 87.06 213 ARG A O 1
ATOM 1813 N N . TYR A 1 214 ? 1.566 -23.553 -2.883 1.00 84.62 214 TYR A N 1
ATOM 1814 C CA . TYR A 1 214 ? 2.731 -23.890 -2.081 1.00 84.62 214 TYR A CA 1
ATOM 1815 C C . TYR A 1 214 ? 2.704 -23.115 -0.761 1.00 84.62 214 TYR A C 1
ATOM 1817 O O . TYR A 1 214 ? 2.657 -21.884 -0.748 1.00 84.62 214 TYR A O 1
ATOM 1825 N N . ASN A 1 215 ? 2.723 -23.824 0.364 1.00 82.69 215 ASN A N 1
ATOM 1826 C CA . ASN A 1 215 ? 2.816 -23.205 1.677 1.00 82.69 215 ASN A CA 1
ATOM 1827 C C . ASN A 1 215 ? 4.289 -23.075 2.075 1.00 82.69 215 ASN A C 1
ATOM 1829 O O . ASN A 1 215 ? 4.933 -24.049 2.451 1.00 82.69 215 ASN A O 1
ATOM 1833 N N . LYS A 1 216 ? 4.814 -21.844 2.042 1.00 76.62 216 LYS A N 1
ATOM 1834 C CA . LYS A 1 216 ? 6.218 -21.551 2.377 1.00 76.62 216 LYS A CA 1
ATOM 1835 C C . LYS A 1 216 ? 6.604 -21.946 3.813 1.00 76.62 216 LYS A C 1
ATOM 1837 O O . LYS A 1 216 ? 7.772 -22.206 4.061 1.00 76.62 216 LYS A O 1
ATOM 1842 N N . LYS A 1 217 ? 5.651 -22.003 4.755 1.00 77.50 217 LYS A N 1
ATOM 1843 C CA . LYS A 1 217 ? 5.924 -22.373 6.158 1.00 77.50 217 LYS A CA 1
ATOM 1844 C C . LYS A 1 217 ? 6.031 -23.880 6.356 1.00 77.50 217 LYS A C 1
ATOM 1846 O O . LYS A 1 217 ? 6.865 -24.326 7.129 1.00 77.50 217 LYS A O 1
ATOM 1851 N N . THR A 1 218 ? 5.163 -24.646 5.699 1.00 86.25 218 THR A N 1
ATOM 1852 C CA . THR A 1 218 ? 5.133 -26.114 5.815 1.00 86.25 218 THR A CA 1
ATOM 1853 C C . THR A 1 218 ? 5.940 -26.806 4.718 1.00 86.25 218 THR A C 1
ATOM 1855 O O . THR A 1 218 ? 6.117 -28.017 4.785 1.00 86.25 218 THR A O 1
ATOM 1858 N N . GLN A 1 219 ? 6.409 -26.044 3.722 1.00 85.38 219 GLN A N 1
ATOM 1859 C CA . GLN A 1 219 ? 7.109 -26.504 2.520 1.00 85.38 219 GLN A CA 1
ATOM 1860 C C . GLN A 1 219 ? 6.338 -27.578 1.735 1.00 85.38 219 GLN A C 1
ATOM 1862 O O . GLN A 1 219 ? 6.916 -28.470 1.120 1.00 85.38 219 GLN A O 1
ATOM 1867 N N . LYS A 1 220 ? 5.001 -27.513 1.758 1.00 89.38 220 LYS A N 1
ATOM 1868 C CA . LYS A 1 220 ? 4.118 -28.506 1.129 1.00 89.38 220 LYS A CA 1
ATOM 1869 C C . LYS A 1 220 ? 3.128 -27.856 0.172 1.00 89.38 220 LYS A C 1
ATOM 1871 O O . LYS A 1 220 ? 2.711 -26.711 0.362 1.00 89.38 220 LYS A O 1
ATOM 1876 N N . LYS A 1 221 ? 2.727 -28.612 -0.855 1.00 88.00 221 LYS A N 1
ATOM 1877 C CA . LYS A 1 221 ? 1.568 -28.272 -1.688 1.00 88.00 221 LYS A CA 1
ATOM 1878 C C . LYS A 1 221 ? 0.295 -28.592 -0.912 1.00 88.00 221 LYS A C 1
ATOM 1880 O O . LYS A 1 221 ? 0.114 -29.705 -0.432 1.00 88.00 221 LYS A O 1
ATOM 1885 N N . GLU A 1 222 ? -0.584 -27.610 -0.806 1.00 89.00 222 GLU A N 1
ATOM 1886 C CA . GLU A 1 222 ? -1.863 -27.720 -0.113 1.00 89.00 222 GLU A CA 1
ATOM 1887 C C . GLU A 1 222 ? -2.997 -27.369 -1.073 1.00 89.00 222 GLU A C 1
ATOM 1889 O O . GLU A 1 222 ? -2.849 -26.496 -1.933 1.00 89.00 222 GLU A O 1
ATOM 1894 N N . ALA A 1 223 ? -4.148 -28.023 -0.914 1.00 86.81 223 ALA A N 1
ATOM 1895 C CA . ALA A 1 223 ? -5.343 -27.688 -1.679 1.00 86.81 223 ALA A CA 1
ATOM 1896 C C . ALA A 1 223 ? -5.782 -26.241 -1.388 1.00 86.81 223 ALA A C 1
ATOM 1898 O O . ALA A 1 223 ? -5.893 -25.827 -0.232 1.00 86.81 223 ALA A O 1
ATOM 1899 N N . HIS A 1 224 ? -6.056 -25.471 -2.440 1.00 86.12 224 HIS A N 1
ATOM 1900 C CA . HIS A 1 224 ? -6.392 -24.052 -2.340 1.00 86.12 224 HIS A CA 1
ATOM 1901 C C . HIS A 1 224 ? -7.796 -23.770 -2.892 1.00 86.12 224 HIS A C 1
ATOM 1903 O O . HIS A 1 224 ? -8.756 -23.585 -2.124 1.00 86.12 224 HIS A O 1
ATOM 1909 N N . TRP A 1 225 ? -7.930 -23.804 -4.221 1.00 90.75 225 TRP A N 1
ATOM 1910 C CA . TRP A 1 225 ? -9.160 -23.526 -4.956 1.00 90.75 225 TRP A CA 1
ATOM 1911 C C . TRP A 1 225 ? -9.630 -24.786 -5.690 1.00 90.75 225 TRP A C 1
ATOM 1913 O O . TRP A 1 225 ? -9.413 -24.962 -6.886 1.00 90.75 225 TRP A O 1
ATOM 1923 N N . THR A 1 226 ? -10.235 -25.703 -4.930 1.00 92.25 226 THR A N 1
ATOM 1924 C CA . THR A 1 226 ? -10.669 -27.020 -5.422 1.00 92.25 226 THR A CA 1
ATOM 1925 C C . THR A 1 226 ? -11.670 -26.913 -6.574 1.00 92.25 226 THR A C 1
ATOM 1927 O O . THR A 1 226 ? -12.395 -25.922 -6.684 1.00 92.25 226 THR A O 1
ATOM 1930 N N . ALA A 1 227 ? -11.771 -27.967 -7.390 1.00 92.62 227 ALA A N 1
ATOM 1931 C CA . ALA A 1 227 ? -12.737 -28.049 -8.489 1.00 92.62 227 ALA A CA 1
ATOM 1932 C C . ALA A 1 227 ? -14.175 -27.741 -8.031 1.00 92.62 227 ALA A C 1
ATOM 1934 O O . ALA A 1 227 ? -14.881 -26.979 -8.681 1.00 92.62 227 ALA A O 1
ATOM 1935 N N . TYR A 1 228 ? -14.571 -28.225 -6.848 1.00 93.81 228 TYR A N 1
ATOM 1936 C CA . TYR A 1 228 ? -15.871 -27.907 -6.252 1.00 93.81 228 TYR A CA 1
ATOM 1937 C C . TYR A 1 228 ? -16.066 -26.402 -5.988 1.00 93.81 228 TYR A C 1
ATOM 1939 O O . TYR A 1 228 ? -17.115 -25.850 -6.314 1.00 93.81 228 TYR A O 1
ATOM 1947 N N . LYS A 1 229 ? -15.060 -25.707 -5.432 1.00 93.81 229 LYS A N 1
ATOM 1948 C CA . LYS A 1 229 ? -15.137 -24.250 -5.208 1.00 93.81 229 LYS A CA 1
ATOM 1949 C C . LYS A 1 229 ? -15.218 -23.486 -6.530 1.00 93.81 229 LYS A C 1
ATOM 1951 O O . LYS A 1 229 ? -15.973 -22.522 -6.619 1.00 93.81 229 LYS A O 1
ATOM 1956 N N . GLN A 1 230 ? -14.471 -23.935 -7.541 1.00 94.50 230 GLN A N 1
ATOM 1957 C CA . GLN A 1 230 ? -14.514 -23.381 -8.895 1.00 94.50 230 GLN A CA 1
ATOM 1958 C C . GLN A 1 230 ? -15.902 -23.530 -9.519 1.00 94.50 230 GLN A C 1
ATOM 1960 O O . GLN A 1 230 ? -16.472 -22.537 -9.962 1.00 94.50 230 GLN A O 1
ATOM 1965 N N . GLN A 1 231 ? -16.466 -24.741 -9.484 1.00 95.81 231 GLN A N 1
ATOM 1966 C CA . GLN A 1 231 ? -17.799 -25.033 -10.010 1.00 95.81 231 GLN A CA 1
ATOM 1967 C C . GLN A 1 231 ? -18.866 -24.217 -9.288 1.00 95.81 231 GLN A C 1
ATOM 1969 O O . GLN A 1 231 ? -19.722 -23.614 -9.927 1.00 95.81 231 GLN A O 1
ATOM 1974 N N . LYS A 1 232 ? -18.802 -24.151 -7.954 1.00 95.56 232 LYS A N 1
ATOM 1975 C CA . LYS A 1 232 ? -19.738 -23.353 -7.162 1.00 95.56 232 LYS A CA 1
ATOM 1976 C C . LYS A 1 232 ? -19.687 -21.876 -7.559 1.00 95.56 232 LYS A C 1
ATOM 1978 O O . LYS A 1 232 ? -20.733 -21.292 -7.815 1.00 95.56 232 LYS A O 1
ATOM 1983 N N . ALA A 1 233 ? -18.491 -21.294 -7.650 1.00 93.38 233 ALA A N 1
ATOM 1984 C CA . ALA A 1 233 ? -18.328 -19.903 -8.062 1.00 93.38 233 ALA A CA 1
ATOM 1985 C C . ALA A 1 233 ? -18.843 -19.663 -9.490 1.00 93.38 233 ALA A C 1
ATOM 1987 O O . ALA A 1 233 ? -19.490 -18.651 -9.733 1.00 93.38 233 ALA A O 1
ATOM 1988 N N . TYR A 1 234 ? -18.604 -20.593 -10.420 1.00 95.69 234 TYR A N 1
ATOM 1989 C CA . TYR A 1 234 ? -19.152 -20.530 -11.776 1.00 95.69 234 TYR A CA 1
ATOM 1990 C C . TYR A 1 234 ? -20.687 -20.564 -11.774 1.00 95.69 234 TYR A C 1
ATOM 1992 O O . TYR A 1 234 ? -21.316 -19.690 -12.365 1.00 95.69 234 TYR A O 1
ATOM 2000 N N . ASN A 1 235 ? -21.293 -21.504 -11.045 1.00 96.25 235 ASN A N 1
ATOM 2001 C CA . ASN A 1 235 ? -22.748 -21.623 -10.935 1.00 96.25 235 ASN A CA 1
ATOM 2002 C C . ASN A 1 235 ? -23.376 -20.350 -10.346 1.00 96.25 235 ASN A C 1
ATOM 2004 O O . ASN A 1 235 ? -24.396 -19.885 -10.845 1.00 96.25 235 ASN A O 1
ATOM 2008 N N . GLU A 1 236 ? -22.744 -19.744 -9.335 1.00 94.62 236 GLU A N 1
ATOM 2009 C CA . GLU A 1 236 ? -23.175 -18.456 -8.774 1.00 94.62 236 GLU A CA 1
ATOM 2010 C C . GLU A 1 236 ? -23.180 -17.333 -9.826 1.00 94.62 236 GLU A C 1
ATOM 2012 O O . GLU A 1 236 ? -24.057 -16.474 -9.789 1.00 94.62 236 GLU A O 1
ATOM 2017 N N . GLN A 1 237 ? -22.247 -17.344 -10.787 1.00 94.81 237 GLN A N 1
ATOM 2018 C CA . GLN A 1 237 ? -22.257 -16.392 -11.906 1.00 94.81 237 GLN A CA 1
ATOM 2019 C C . GLN A 1 237 ? -23.342 -16.713 -12.936 1.00 94.81 237 GLN A C 1
ATOM 2021 O O . GLN A 1 237 ? -23.924 -15.794 -13.499 1.00 94.81 237 GLN A O 1
ATOM 2026 N N . MET A 1 238 ? -23.645 -17.990 -13.180 1.00 95.19 238 MET A N 1
ATOM 2027 C CA . MET A 1 238 ? -24.652 -18.387 -14.172 1.00 95.19 238 MET A CA 1
ATOM 2028 C C . MET A 1 238 ? -26.082 -17.989 -13.779 1.00 95.19 238 MET A C 1
ATOM 2030 O O . MET A 1 238 ? -26.897 -17.742 -14.664 1.00 95.19 238 MET A O 1
ATOM 2034 N N . ILE A 1 239 ? -26.365 -17.865 -12.477 1.00 95.69 239 ILE A N 1
ATOM 2035 C CA . ILE A 1 239 ? -27.663 -17.403 -11.949 1.00 95.69 239 ILE A CA 1
ATOM 2036 C C . ILE A 1 239 ? -27.889 -15.903 -12.222 1.00 95.69 239 ILE A C 1
ATOM 2038 O O . ILE A 1 239 ? -29.027 -15.439 -12.251 1.00 95.69 239 ILE A O 1
ATOM 2042 N N . LEU A 1 240 ? -26.818 -15.127 -12.414 1.00 93.31 240 LEU A N 1
ATOM 2043 C CA . LEU A 1 240 ? -26.919 -13.696 -12.686 1.00 93.31 240 LEU A CA 1
ATOM 2044 C C . LEU A 1 240 ? -27.273 -13.430 -14.162 1.00 93.31 240 LEU A C 1
ATOM 2046 O O . LEU A 1 240 ? -26.831 -14.190 -15.037 1.00 93.31 240 LEU A O 1
ATOM 2050 N N . PRO A 1 241 ? -27.976 -12.313 -14.449 1.00 94.44 241 PRO A N 1
ATOM 2051 C CA . PRO A 1 241 ? -28.107 -11.781 -15.804 1.00 94.44 241 PRO A CA 1
ATOM 2052 C C . PRO A 1 241 ? -26.740 -11.638 -16.476 1.00 94.44 241 PRO A C 1
ATOM 2054 O O . PRO A 1 241 ? -25.748 -11.337 -15.801 1.00 94.44 241 PRO A O 1
ATOM 2057 N N . GLU A 1 242 ? -26.675 -11.866 -17.788 1.00 89.62 242 GLU A N 1
ATOM 2058 C CA . GLU A 1 242 ? -25.418 -11.962 -18.538 1.00 89.62 242 GLU A CA 1
ATOM 2059 C C . GLU A 1 242 ? -24.518 -10.729 -18.357 1.00 89.62 242 GLU A C 1
ATOM 2061 O O . GLU A 1 242 ? -23.305 -10.848 -18.164 1.00 89.62 242 GLU A O 1
ATOM 2066 N N . GLU A 1 243 ? -25.120 -9.545 -18.331 1.00 89.25 243 GLU A N 1
ATOM 2067 C CA . GLU A 1 243 ? -24.465 -8.256 -18.138 1.00 89.25 243 GLU A CA 1
ATOM 2068 C C . GLU A 1 243 ? -23.904 -8.058 -16.722 1.00 89.25 243 GLU A C 1
ATOM 2070 O O . GLU A 1 243 ? -22.995 -7.253 -16.521 1.00 89.25 243 GLU A O 1
ATOM 2075 N N . LYS A 1 244 ? -24.401 -8.800 -15.724 1.00 91.44 244 LYS A N 1
ATOM 2076 C CA . LYS A 1 244 ? -23.942 -8.721 -14.326 1.00 91.44 244 LYS A CA 1
ATOM 2077 C C . LYS A 1 244 ? -22.873 -9.753 -13.976 1.00 91.44 244 LYS A C 1
ATOM 2079 O O . LYS A 1 244 ? -22.211 -9.604 -12.942 1.00 91.44 244 LYS A O 1
ATOM 2084 N N . ARG A 1 245 ? -22.654 -10.764 -14.818 1.00 94.06 245 ARG A N 1
ATOM 2085 C CA . ARG A 1 245 ? -21.664 -11.822 -14.563 1.00 94.06 245 ARG A CA 1
ATOM 2086 C C . ARG A 1 245 ? -20.254 -11.244 -14.507 1.00 94.06 245 ARG A C 1
ATOM 2088 O O . ARG A 1 245 ? -19.877 -10.453 -15.360 1.00 94.06 245 ARG A O 1
ATOM 2095 N N . TRP A 1 246 ? -19.469 -11.637 -13.508 1.00 94.50 246 TRP A N 1
ATOM 2096 C CA . TRP A 1 246 ? -18.067 -11.240 -13.311 1.00 94.50 246 TRP A CA 1
A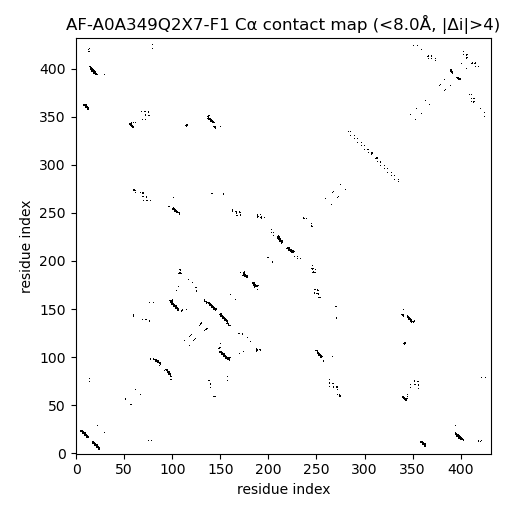TOM 2097 C C . TRP A 1 246 ? -17.804 -9.729 -13.163 1.00 94.50 246 TRP A C 1
ATOM 2099 O O . TRP A 1 246 ? -16.659 -9.299 -13.249 1.00 94.50 246 TRP A O 1
ATOM 2109 N N . THR A 1 247 ? -18.823 -8.926 -12.841 1.00 93.62 247 THR A N 1
ATOM 2110 C CA . THR A 1 247 ? -18.692 -7.460 -12.666 1.00 93.62 247 THR A CA 1
ATOM 2111 C C . THR A 1 247 ? -18.183 -7.026 -11.282 1.00 93.62 247 THR A C 1
ATOM 2113 O O . THR A 1 247 ? -17.987 -5.843 -11.020 1.00 93.62 247 THR A O 1
ATOM 2116 N N . ASN A 1 248 ? -17.952 -7.967 -10.360 1.00 93.94 248 ASN A N 1
ATOM 2117 C CA . ASN A 1 248 ? -17.420 -7.684 -9.022 1.00 93.94 248 ASN A CA 1
ATOM 2118 C C . ASN A 1 248 ? -16.298 -8.673 -8.643 1.00 93.94 248 ASN A C 1
ATOM 2120 O O . ASN A 1 248 ? -16.473 -9.475 -7.713 1.00 93.94 248 ASN A O 1
ATOM 2124 N N . PRO A 1 249 ? -15.164 -8.661 -9.374 1.00 95.00 249 PRO A N 1
ATOM 2125 C CA . PRO A 1 249 ? -14.041 -9.565 -9.140 1.00 95.00 249 PRO A CA 1
ATOM 2126 C C . PRO A 1 249 ? -13.502 -9.477 -7.713 1.00 95.00 249 PRO A C 1
ATOM 2128 O O . PRO A 1 249 ? -13.651 -8.465 -7.023 1.00 95.00 249 PRO A O 1
ATOM 2131 N N . ASN A 1 250 ? -12.820 -10.537 -7.272 1.00 93.31 250 ASN A N 1
ATOM 2132 C CA . ASN A 1 250 ? -12.156 -10.557 -5.972 1.00 93.31 250 ASN A CA 1
ATOM 2133 C C . ASN A 1 250 ? -10.853 -9.737 -5.983 1.00 93.31 250 ASN A C 1
ATOM 2135 O O . ASN A 1 250 ? -9.761 -10.292 -6.033 1.00 93.31 250 ASN A O 1
ATOM 2139 N N . SER A 1 251 ? -10.986 -8.416 -5.952 1.00 94.94 251 SER A N 1
ATOM 2140 C CA . SER A 1 251 ? -9.892 -7.440 -6.035 1.00 94.94 251 SER A CA 1
ATOM 2141 C C . SER A 1 251 ? -9.430 -6.911 -4.673 1.00 94.94 251 SER A C 1
ATOM 2143 O O . SER A 1 251 ? -8.576 -6.030 -4.602 1.00 94.94 251 SER A O 1
ATOM 2145 N N . THR A 1 252 ? -9.992 -7.425 -3.578 1.00 95.44 252 THR A N 1
ATOM 2146 C CA . THR A 1 252 ? -9.674 -6.987 -2.215 1.00 95.44 252 THR A CA 1
ATOM 2147 C C . THR A 1 252 ? -9.661 -8.174 -1.266 1.00 95.44 252 THR A C 1
ATOM 2149 O O . THR A 1 252 ? -10.495 -9.061 -1.436 1.00 95.44 252 THR A O 1
ATOM 2152 N N . ASP A 1 253 ? -8.846 -8.147 -0.216 1.00 91.12 253 ASP A N 1
ATOM 2153 C CA . ASP A 1 253 ? -8.922 -9.091 0.909 1.00 91.12 253 ASP A CA 1
ATOM 2154 C C . ASP A 1 253 ? -8.936 -8.330 2.245 1.00 91.12 253 ASP A C 1
ATOM 2156 O O . ASP A 1 253 ? -8.315 -7.277 2.356 1.00 91.12 253 ASP A O 1
ATOM 2160 N N . ILE A 1 254 ? -9.652 -8.827 3.261 1.00 88.06 254 ILE A N 1
ATOM 2161 C CA . ILE A 1 254 ? -9.610 -8.279 4.628 1.00 88.06 254 ILE A CA 1
ATOM 2162 C C . ILE A 1 254 ? -9.025 -9.329 5.563 1.00 88.06 254 ILE A C 1
ATOM 2164 O O . ILE A 1 254 ? -9.607 -10.388 5.804 1.00 88.06 254 ILE A O 1
ATOM 2168 N N . HIS A 1 255 ? -7.903 -8.980 6.182 1.00 84.44 255 HIS A N 1
ATOM 2169 C CA . HIS A 1 255 ? -7.191 -9.865 7.086 1.00 84.44 255 HIS A CA 1
ATOM 2170 C C . HIS A 1 255 ? -7.812 -9.845 8.484 1.00 84.44 255 HIS A C 1
ATOM 2172 O O . HIS A 1 255 ? -7.928 -8.806 9.141 1.00 84.44 255 HIS A O 1
ATOM 2178 N N . ALA A 1 256 ? -8.169 -11.027 8.984 1.00 78.62 256 ALA A N 1
ATOM 2179 C CA . ALA A 1 256 ? -8.690 -11.178 10.333 1.00 78.62 256 ALA A CA 1
ATOM 2180 C C . ALA A 1 256 ? -7.582 -10.977 11.383 1.00 78.62 256 ALA A C 1
ATOM 2182 O O . ALA A 1 256 ? -6.668 -11.789 11.503 1.00 78.62 256 ALA A O 1
ATOM 2183 N N . LEU A 1 257 ? -7.711 -9.936 12.209 1.00 78.31 257 LEU A N 1
ATOM 2184 C CA . LEU A 1 257 ? -6.728 -9.614 13.254 1.00 78.31 257 LEU A CA 1
ATOM 2185 C C . LEU A 1 257 ? -7.009 -10.295 14.610 1.00 78.31 257 LEU A C 1
ATOM 2187 O O . LEU A 1 257 ? -6.176 -10.245 15.508 1.00 78.31 257 LEU A O 1
ATOM 2191 N N . LYS A 1 258 ? -8.159 -10.971 14.767 1.00 70.19 258 LYS A N 1
ATOM 2192 C CA . LYS A 1 258 ? -8.636 -11.533 16.053 1.00 70.19 258 LYS A CA 1
ATOM 2193 C C . LYS A 1 258 ? -7.683 -12.560 16.679 1.00 70.19 258 LYS A C 1
ATOM 2195 O O . LYS A 1 258 ? -7.589 -12.635 17.896 1.00 70.19 258 LYS A O 1
ATOM 2200 N N . LYS A 1 259 ? -7.007 -13.374 15.861 1.00 67.38 259 LYS A N 1
ATOM 2201 C CA . LYS A 1 259 ? -6.115 -14.459 16.326 1.00 67.38 259 LYS A CA 1
ATOM 2202 C C . LYS A 1 259 ? -4.645 -14.037 16.419 1.00 67.38 259 LYS A C 1
ATOM 2204 O O . LYS A 1 259 ? -3.777 -14.870 16.665 1.00 67.38 259 LYS A O 1
ATOM 2209 N N . ILE A 1 260 ? -4.350 -12.765 16.174 1.00 74.25 260 ILE A N 1
ATOM 2210 C CA . ILE A 1 260 ? -2.979 -12.285 16.051 1.00 74.25 260 ILE A CA 1
ATOM 2211 C C . ILE A 1 260 ? -2.499 -11.813 17.421 1.00 74.25 260 ILE A C 1
ATOM 2213 O O . ILE A 1 260 ? -2.994 -10.818 17.940 1.00 74.25 260 ILE A O 1
ATOM 2217 N N . ARG A 1 261 ? -1.510 -12.521 17.987 1.00 68.50 261 ARG A N 1
ATOM 2218 C CA . ARG A 1 261 ? -0.929 -12.210 19.307 1.00 68.50 261 ARG A CA 1
ATOM 2219 C C . ARG A 1 261 ? -0.371 -10.787 19.377 1.00 68.50 261 ARG A C 1
ATOM 2221 O O . ARG A 1 261 ? -0.635 -10.067 20.329 1.00 68.50 261 ARG A O 1
ATOM 2228 N N . SER A 1 262 ? 0.371 -10.379 18.346 1.00 77.56 262 SER A N 1
ATOM 2229 C CA . SER A 1 262 ? 0.893 -9.019 18.202 1.00 77.56 262 SER A CA 1
ATOM 2230 C C . SER A 1 262 ? 0.452 -8.439 16.865 1.00 77.56 262 SER A C 1
ATOM 2232 O O . SER A 1 262 ? 1.065 -8.686 15.825 1.00 77.56 262 SER A O 1
ATOM 2234 N N . ILE A 1 263 ? -0.642 -7.672 16.893 1.00 76.25 263 ILE A N 1
ATOM 2235 C CA . ILE A 1 263 ? -1.168 -6.980 15.707 1.00 76.25 263 ILE A CA 1
ATOM 2236 C C . ILE A 1 263 ? -0.094 -6.059 15.117 1.00 76.25 263 ILE A C 1
ATOM 2238 O O . ILE A 1 263 ? 0.061 -5.993 13.903 1.00 76.25 263 ILE A O 1
ATOM 2242 N N . ASN A 1 264 ? 0.694 -5.406 15.972 1.00 74.62 264 ASN A N 1
ATOM 2243 C CA . ASN A 1 264 ? 1.798 -4.555 15.551 1.00 74.62 264 ASN A CA 1
ATOM 2244 C C . ASN A 1 264 ? 2.860 -5.324 14.751 1.00 74.62 264 ASN A C 1
ATOM 2246 O O . ASN A 1 264 ? 3.190 -4.921 13.637 1.00 74.62 264 ASN A O 1
ATOM 2250 N N . ALA A 1 265 ? 3.369 -6.439 15.287 1.00 73.75 265 ALA A N 1
ATOM 2251 C CA . ALA A 1 265 ? 4.385 -7.232 14.596 1.00 73.75 265 ALA A CA 1
ATOM 2252 C C . ALA A 1 265 ? 3.862 -7.744 13.248 1.00 73.75 265 ALA A C 1
ATOM 2254 O O . ALA A 1 265 ? 4.560 -7.659 12.241 1.00 73.75 265 ALA A O 1
ATOM 2255 N N . TYR A 1 266 ? 2.604 -8.192 13.219 1.00 79.38 266 TYR A N 1
ATOM 2256 C CA . TYR A 1 266 ? 1.954 -8.649 11.997 1.00 79.38 266 TYR A CA 1
ATOM 2257 C C . TYR A 1 266 ? 1.839 -7.537 10.951 1.00 79.38 266 TYR A C 1
ATOM 2259 O O . TYR A 1 266 ? 2.290 -7.709 9.828 1.00 79.38 266 TYR A O 1
ATOM 2267 N N . LEU A 1 267 ? 1.298 -6.370 11.303 1.00 80.62 267 LEU A N 1
ATOM 2268 C CA . LEU A 1 267 ? 1.163 -5.262 10.354 1.00 80.62 267 LEU A CA 1
ATOM 2269 C C . LEU A 1 267 ? 2.511 -4.702 9.915 1.00 80.62 267 LEU A C 1
ATOM 2271 O O . LEU A 1 267 ? 2.685 -4.390 8.743 1.00 80.62 267 LEU A O 1
ATOM 2275 N N . SER A 1 268 ? 3.477 -4.625 10.828 1.00 78.00 268 SER A N 1
ATOM 2276 C CA . SER A 1 268 ? 4.846 -4.224 10.508 1.00 78.00 268 SER A CA 1
ATOM 2277 C C . SER A 1 268 ? 5.503 -5.185 9.517 1.00 78.00 268 SER A C 1
ATOM 2279 O O . SER A 1 268 ? 6.286 -4.739 8.686 1.00 78.00 268 SER A O 1
ATOM 2281 N N . GLN A 1 269 ? 5.159 -6.476 9.550 1.00 79.19 269 GLN A N 1
ATOM 2282 C CA . GLN A 1 269 ? 5.634 -7.443 8.564 1.00 79.19 269 GLN A CA 1
ATOM 2283 C C . GLN A 1 269 ? 5.082 -7.165 7.160 1.00 79.19 269 GLN A C 1
ATOM 2285 O O . GLN A 1 269 ? 5.800 -7.364 6.195 1.00 79.19 269 GLN A O 1
ATOM 2290 N N . TYR A 1 270 ? 3.844 -6.700 7.004 1.00 79.12 270 TYR A N 1
ATOM 2291 C CA . TYR A 1 270 ? 3.315 -6.385 5.667 1.00 79.12 270 TYR A CA 1
ATOM 2292 C C . TYR A 1 270 ? 3.722 -4.987 5.206 1.00 79.12 270 TYR A C 1
ATOM 2294 O O . TYR A 1 270 ? 4.174 -4.796 4.080 1.00 79.12 270 TYR A O 1
ATOM 2302 N N . MET A 1 271 ? 3.634 -4.011 6.109 1.00 79.25 271 MET A N 1
ATOM 2303 C CA . MET A 1 271 ? 3.919 -2.615 5.800 1.00 79.25 271 MET A CA 1
ATOM 2304 C C . MET A 1 271 ? 5.406 -2.359 5.608 1.00 79.25 271 MET A C 1
ATOM 2306 O O . MET A 1 271 ? 5.774 -1.625 4.704 1.00 79.25 271 MET A O 1
ATOM 2310 N N . ALA A 1 272 ? 6.258 -2.959 6.439 1.00 70.19 272 ALA A N 1
ATOM 2311 C CA . ALA A 1 272 ? 7.669 -2.601 6.582 1.00 70.19 272 ALA A CA 1
ATOM 2312 C C . ALA A 1 272 ? 8.646 -3.701 6.130 1.00 70.19 272 ALA A C 1
ATOM 2314 O O . ALA A 1 272 ? 9.840 -3.607 6.421 1.00 70.19 272 ALA A O 1
ATOM 2315 N N . LYS A 1 273 ? 8.156 -4.734 5.436 1.00 70.31 273 LYS A N 1
ATOM 2316 C CA . LYS A 1 273 ? 9.007 -5.752 4.814 1.00 70.31 273 LYS A CA 1
ATOM 2317 C C . LYS A 1 273 ? 9.666 -5.196 3.557 1.00 70.31 273 LYS A C 1
ATOM 2319 O O . LYS A 1 273 ? 8.971 -4.702 2.666 1.00 70.31 273 LYS A O 1
ATOM 2324 N N . ASN A 1 274 ? 10.988 -5.323 3.524 1.00 65.00 274 ASN A N 1
ATOM 2325 C CA . ASN A 1 274 ? 11.795 -5.130 2.331 1.00 65.00 274 ASN A CA 1
ATOM 2326 C C . ASN A 1 274 ? 11.846 -6.431 1.514 1.00 65.00 274 ASN A C 1
ATOM 2328 O O . ASN A 1 274 ? 11.608 -7.522 2.045 1.00 65.00 274 ASN A O 1
ATOM 2332 N N . GLU A 1 275 ? 12.131 -6.278 0.223 1.00 63.72 275 GLU A N 1
ATOM 2333 C CA . GLU A 1 275 ? 12.654 -7.346 -0.638 1.00 63.72 275 GLU A CA 1
ATOM 2334 C C . GLU A 1 275 ? 13.905 -7.978 0.004 1.00 63.72 275 GLU A C 1
ATOM 2336 O O . GLU A 1 275 ? 14.507 -7.389 0.907 1.00 63.72 275 GLU A O 1
ATOM 2341 N N . ASP A 1 276 ? 14.266 -9.185 -0.432 1.00 64.94 276 ASP A N 1
ATOM 2342 C CA . ASP A 1 276 ? 15.425 -9.924 0.083 1.00 64.94 276 ASP A CA 1
ATOM 2343 C C . ASP A 1 276 ? 16.703 -9.060 0.015 1.00 64.94 276 ASP A C 1
ATOM 2345 O O . ASP A 1 276 ? 17.001 -8.471 -1.022 1.00 64.94 276 ASP A O 1
ATOM 2349 N N . GLU A 1 277 ? 17.448 -8.940 1.118 1.00 62.19 277 GLU A N 1
ATOM 2350 C CA . GLU A 1 277 ? 18.650 -8.093 1.180 1.00 62.19 277 GLU A CA 1
ATOM 2351 C C . GLU A 1 277 ? 19.689 -8.504 0.129 1.00 62.19 277 GLU A C 1
ATOM 2353 O O . GLU A 1 277 ? 20.332 -7.638 -0.467 1.00 62.19 277 GLU A O 1
ATOM 2358 N N . LEU A 1 278 ? 19.792 -9.804 -0.168 1.00 64.12 278 LEU A N 1
ATOM 2359 C CA . LEU A 1 278 ? 20.688 -10.321 -1.201 1.00 64.12 278 LEU A CA 1
ATOM 2360 C C . LEU A 1 278 ? 20.256 -9.870 -2.601 1.00 64.12 278 LEU A C 1
ATOM 2362 O O . LEU A 1 278 ? 21.077 -9.456 -3.416 1.00 64.12 278 LEU A O 1
ATOM 2366 N N . PHE A 1 279 ? 18.953 -9.911 -2.865 1.00 70.00 279 PHE A N 1
ATOM 2367 C CA . PHE A 1 279 ? 18.369 -9.431 -4.114 1.00 70.00 279 PHE A CA 1
ATOM 2368 C C . PHE A 1 279 ? 18.601 -7.925 -4.294 1.00 70.00 279 PHE A C 1
ATOM 2370 O O . PHE A 1 279 ? 18.943 -7.461 -5.379 1.00 70.00 279 PHE A O 1
ATOM 2377 N N . LEU A 1 280 ? 18.465 -7.152 -3.216 1.00 68.31 280 LEU A N 1
ATOM 2378 C CA . LEU A 1 280 ? 18.694 -5.710 -3.245 1.00 68.31 280 LEU A CA 1
ATOM 2379 C C . LEU A 1 280 ? 20.152 -5.355 -3.531 1.00 68.31 280 LEU A C 1
ATOM 2381 O O . LEU A 1 280 ? 20.400 -4.426 -4.299 1.00 68.31 280 LEU A O 1
ATOM 2385 N N . ALA A 1 281 ? 21.096 -6.103 -2.957 1.00 70.38 281 ALA A N 1
ATOM 2386 C CA . ALA A 1 281 ? 22.515 -5.935 -3.245 1.00 70.38 281 ALA A CA 1
ATOM 2387 C C . ALA A 1 281 ? 22.814 -6.166 -4.736 1.00 70.38 281 ALA A C 1
ATOM 2389 O O . ALA A 1 281 ? 23.480 -5.339 -5.353 1.00 70.38 281 ALA A O 1
ATOM 2390 N N . GLN A 1 282 ? 22.239 -7.216 -5.336 1.00 78.12 282 GLN A N 1
ATOM 2391 C CA . GLN A 1 282 ? 22.395 -7.507 -6.768 1.00 78.12 282 GLN A CA 1
ATOM 2392 C C . GLN A 1 282 ? 21.842 -6.383 -7.654 1.00 78.12 282 GLN A C 1
ATOM 2394 O O . GLN A 1 282 ? 22.481 -5.970 -8.621 1.00 78.12 282 GLN A O 1
ATOM 2399 N N . VAL A 1 283 ? 20.654 -5.864 -7.327 1.00 79.31 283 VAL A N 1
ATOM 2400 C CA . VAL A 1 283 ? 20.047 -4.753 -8.073 1.00 79.31 283 VAL A CA 1
ATOM 2401 C C . VAL A 1 283 ? 20.898 -3.486 -7.976 1.00 79.31 283 VAL A C 1
ATOM 2403 O O . VAL A 1 283 ? 21.055 -2.785 -8.974 1.00 79.31 283 VAL A O 1
ATOM 2406 N N . GLU A 1 284 ? 21.442 -3.174 -6.799 1.00 79.19 284 GLU A N 1
ATOM 2407 C CA . GLU A 1 284 ? 22.274 -1.981 -6.625 1.00 79.19 284 GLU A CA 1
ATOM 2408 C C . GLU A 1 284 ? 23.635 -2.117 -7.318 1.00 79.19 284 GLU A C 1
ATOM 2410 O O . GLU A 1 284 ? 24.086 -1.166 -7.953 1.00 79.19 284 GLU A O 1
ATOM 2415 N N . GLU A 1 285 ? 24.247 -3.303 -7.300 1.00 83.00 285 GLU A N 1
ATOM 2416 C CA . GLU A 1 285 ? 25.466 -3.598 -8.062 1.00 83.00 285 GLU A CA 1
ATOM 2417 C C . GLU A 1 285 ? 25.263 -3.344 -9.564 1.00 83.00 285 GLU A C 1
ATOM 2419 O O . GLU A 1 285 ? 26.037 -2.610 -10.186 1.00 83.00 285 GLU A O 1
ATOM 2424 N N . MET A 1 286 ? 24.163 -3.857 -10.131 1.00 85.44 286 MET A N 1
ATOM 2425 C CA . MET A 1 286 ? 23.797 -3.611 -11.530 1.00 85.44 286 MET A CA 1
ATOM 2426 C C . MET A 1 286 ? 23.649 -2.114 -11.841 1.00 85.44 286 MET A C 1
ATOM 2428 O O . MET A 1 286 ? 24.017 -1.674 -12.928 1.00 85.44 286 MET A O 1
ATOM 2432 N N . ARG A 1 287 ? 23.171 -1.295 -10.895 1.00 80.81 287 ARG A N 1
ATOM 2433 C CA . ARG A 1 287 ? 23.066 0.162 -11.091 1.00 80.81 287 ARG A CA 1
ATOM 2434 C C . ARG A 1 287 ? 24.387 0.884 -11.030 1.00 80.81 287 ARG A C 1
ATOM 2436 O O . ARG A 1 287 ? 24.593 1.808 -11.811 1.00 80.81 287 ARG A O 1
ATOM 2443 N N . ILE A 1 288 ? 25.236 0.531 -10.072 1.00 83.69 288 ILE A N 1
ATOM 2444 C CA . ILE A 1 288 ? 26.572 1.119 -9.969 1.00 83.69 288 ILE A CA 1
ATOM 2445 C C . ILE A 1 288 ? 27.300 0.884 -11.292 1.00 83.69 288 ILE A C 1
ATOM 2447 O O . ILE A 1 288 ? 27.864 1.820 -11.857 1.00 83.69 288 ILE A O 1
ATOM 2451 N N . ARG A 1 289 ? 27.168 -0.329 -11.836 1.00 89.38 289 ARG A N 1
ATOM 2452 C CA . ARG A 1 289 ? 27.695 -0.697 -13.146 1.00 89.38 289 ARG A CA 1
ATOM 2453 C C . ARG A 1 289 ? 27.072 0.110 -14.286 1.00 89.38 289 ARG A C 1
ATOM 2455 O O . ARG A 1 289 ? 27.810 0.692 -15.070 1.00 89.38 289 ARG A O 1
ATOM 2462 N N . LEU A 1 290 ? 25.744 0.245 -14.329 1.00 88.44 290 LEU A N 1
ATOM 2463 C CA . LEU A 1 290 ? 25.060 1.059 -15.342 1.00 88.44 290 LEU A CA 1
ATOM 2464 C C . LEU A 1 290 ? 25.512 2.530 -15.311 1.00 88.44 290 LEU A C 1
ATOM 2466 O O . LEU A 1 290 ? 25.801 3.103 -16.353 1.00 88.44 290 LEU A O 1
ATOM 2470 N N . ARG A 1 291 ? 25.653 3.133 -14.120 1.00 87.44 291 ARG A N 1
ATOM 2471 C CA . ARG A 1 291 ? 26.162 4.510 -13.972 1.00 87.44 291 ARG A CA 1
ATOM 2472 C C . ARG A 1 291 ? 27.596 4.646 -14.479 1.00 87.44 291 ARG A C 1
ATOM 2474 O O . ARG A 1 291 ? 27.905 5.645 -15.123 1.00 87.44 291 ARG A O 1
ATOM 2481 N N . ALA A 1 292 ? 28.451 3.666 -14.187 1.00 89.50 292 ALA A N 1
ATOM 2482 C CA . ALA A 1 292 ? 29.826 3.645 -14.677 1.00 89.50 292 ALA A CA 1
ATOM 2483 C C . ALA A 1 292 ? 29.868 3.550 -16.210 1.00 89.50 292 ALA A C 1
ATOM 2485 O O . ALA A 1 292 ? 30.587 4.319 -16.841 1.00 89.50 292 ALA A O 1
ATOM 2486 N N . ILE A 1 293 ? 29.032 2.692 -16.807 1.00 91.31 293 ILE A N 1
ATOM 2487 C CA . ILE A 1 293 ? 28.883 2.582 -18.265 1.00 91.31 293 ILE A CA 1
ATOM 2488 C C . ILE A 1 293 ? 28.423 3.915 -18.860 1.00 91.31 293 ILE A C 1
ATOM 2490 O O . ILE A 1 293 ? 29.060 4.425 -19.776 1.00 91.31 293 ILE A O 1
ATOM 2494 N N . THR A 1 294 ? 27.366 4.528 -18.322 1.00 91.56 294 THR A N 1
ATOM 2495 C CA . THR A 1 294 ? 26.870 5.822 -18.816 1.00 91.56 294 THR A CA 1
ATOM 2496 C C . THR A 1 294 ? 27.937 6.917 -18.724 1.00 91.56 294 THR A C 1
ATOM 2498 O O . THR A 1 294 ? 28.083 7.710 -19.656 1.00 91.56 294 THR A O 1
ATOM 2501 N N . ALA A 1 295 ? 28.697 6.969 -17.624 1.00 91.62 295 ALA A N 1
ATOM 2502 C CA . ALA A 1 295 ? 29.796 7.918 -17.462 1.00 91.62 295 ALA A CA 1
ATOM 2503 C C . ALA A 1 295 ? 30.898 7.682 -18.506 1.00 91.62 295 ALA A C 1
ATOM 2505 O O . ALA A 1 295 ? 31.283 8.624 -19.197 1.00 91.62 295 ALA A O 1
ATOM 2506 N N . ARG A 1 296 ? 31.321 6.427 -18.703 1.00 94.81 296 ARG A N 1
ATOM 2507 C CA . ARG A 1 296 ? 32.355 6.073 -19.681 1.00 94.81 296 ARG A CA 1
ATOM 2508 C C . ARG A 1 296 ? 31.917 6.341 -21.119 1.00 94.81 296 ARG A C 1
ATOM 2510 O O . ARG A 1 296 ? 32.689 6.903 -21.884 1.00 94.81 296 ARG A O 1
ATOM 2517 N N . LYS A 1 297 ? 30.667 6.034 -21.486 1.00 94.06 297 LYS A N 1
ATOM 2518 C CA . LYS A 1 297 ? 30.109 6.385 -22.807 1.00 94.06 297 LYS A CA 1
ATOM 2519 C C . LYS A 1 297 ? 30.164 7.894 -23.055 1.00 94.06 297 LYS A C 1
ATOM 2521 O O . LYS A 1 297 ? 30.441 8.324 -24.169 1.00 94.06 297 LYS A O 1
ATOM 2526 N N . LYS A 1 298 ? 29.920 8.708 -22.023 1.00 93.19 298 LYS A N 1
ATOM 2527 C CA . LYS A 1 298 ? 30.010 10.170 -22.125 1.00 93.19 298 LYS A CA 1
ATOM 2528 C C . LYS A 1 298 ? 31.453 10.650 -22.319 1.00 93.19 298 LYS A C 1
ATOM 2530 O O . LYS A 1 298 ? 31.669 11.560 -23.113 1.00 93.19 298 LYS A O 1
ATOM 2535 N N . GLU A 1 299 ? 32.413 10.057 -21.613 1.00 93.25 299 GLU A N 1
ATOM 2536 C CA . GLU A 1 299 ? 33.847 10.335 -21.797 1.00 93.25 299 GLU A CA 1
ATOM 2537 C C . GLU A 1 299 ? 34.310 9.949 -23.206 1.00 93.25 299 GLU A C 1
ATOM 2539 O O . GLU A 1 299 ? 34.850 10.789 -23.919 1.00 93.25 299 GLU A O 1
ATOM 2544 N N . LEU A 1 300 ? 33.996 8.728 -23.648 1.00 91.38 300 LEU A N 1
ATOM 2545 C CA . LEU A 1 300 ? 34.303 8.235 -24.992 1.00 91.38 300 LEU A CA 1
ATOM 2546 C C . LEU A 1 300 ? 33.707 9.116 -26.088 1.00 91.38 300 LEU A C 1
ATOM 2548 O O . LEU A 1 300 ? 34.376 9.407 -27.070 1.00 91.38 300 LEU A O 1
ATOM 2552 N N . ALA A 1 301 ? 32.464 9.576 -25.925 1.00 89.69 301 ALA A N 1
ATOM 2553 C CA . ALA A 1 301 ? 31.849 10.484 -26.889 1.00 89.69 301 ALA A CA 1
ATOM 2554 C C . ALA A 1 301 ? 32.658 11.785 -27.050 1.00 89.69 301 ALA A C 1
ATOM 2556 O O . ALA A 1 301 ? 32.801 12.284 -28.165 1.00 89.69 301 ALA A O 1
ATOM 2557 N N . HIS A 1 302 ? 33.228 12.303 -25.958 1.00 90.31 302 HIS A N 1
ATOM 2558 C CA . HIS A 1 302 ? 34.090 13.484 -25.990 1.00 90.31 302 HIS A CA 1
ATOM 2559 C C . HIS A 1 302 ? 35.476 13.189 -26.594 1.00 90.31 302 HIS A C 1
ATOM 2561 O O . HIS A 1 302 ? 36.008 14.000 -27.355 1.00 90.31 302 HIS A O 1
ATOM 2567 N N . GLU A 1 303 ? 36.051 12.019 -26.300 1.00 89.25 303 GLU A N 1
ATOM 2568 C CA . GLU A 1 303 ? 37.303 11.544 -26.908 1.00 89.25 303 GLU A CA 1
ATOM 2569 C C . GLU A 1 303 ? 37.155 11.397 -28.438 1.00 89.25 303 GLU A C 1
ATOM 2571 O O . GLU A 1 303 ? 37.980 11.919 -29.188 1.00 89.25 303 GLU A O 1
ATOM 2576 N N . ILE A 1 304 ? 36.057 10.794 -28.911 1.00 86.56 304 ILE A N 1
ATOM 2577 C CA . ILE A 1 304 ? 35.735 10.625 -30.341 1.00 86.56 304 ILE A CA 1
ATOM 2578 C C . ILE A 1 304 ? 35.582 11.979 -31.046 1.00 86.56 304 ILE A C 1
ATOM 2580 O O . ILE A 1 304 ? 36.125 12.181 -32.137 1.00 86.56 304 ILE A O 1
ATOM 2584 N N . GLU A 1 305 ? 34.868 12.924 -30.431 1.00 86.88 305 GLU A N 1
ATOM 2585 C CA . GLU A 1 305 ? 34.696 14.285 -30.956 1.00 86.88 305 GLU A CA 1
ATOM 2586 C C . GLU A 1 305 ? 36.049 15.006 -31.095 1.00 86.88 305 GLU A C 1
ATOM 2588 O O . GLU A 1 305 ? 36.339 15.644 -32.115 1.00 86.88 305 GLU A O 1
ATOM 2593 N N . THR A 1 306 ? 36.922 14.835 -30.101 1.00 86.94 306 THR A N 1
ATOM 2594 C CA . THR A 1 306 ? 38.275 15.397 -30.103 1.00 86.94 306 THR A CA 1
ATOM 2595 C C . THR A 1 306 ? 39.119 14.781 -31.222 1.00 86.94 306 THR A C 1
ATOM 2597 O O . THR A 1 306 ? 39.674 15.512 -32.041 1.00 86.94 306 THR A O 1
ATOM 2600 N N . CYS A 1 307 ? 39.171 13.452 -31.336 1.00 83.69 307 CYS A N 1
ATOM 2601 C CA . CYS A 1 307 ? 39.920 12.760 -32.393 1.00 83.69 307 CYS A CA 1
ATOM 2602 C C . CYS A 1 307 ? 39.438 13.124 -33.802 1.00 83.69 307 CYS A C 1
ATOM 2604 O O . CYS A 1 307 ? 40.264 13.343 -34.691 1.00 83.69 307 CYS A O 1
ATOM 2606 N N . SER A 1 308 ? 38.122 13.274 -33.982 1.00 81.56 308 SER A N 1
ATOM 2607 C CA . SER A 1 308 ? 37.523 13.726 -35.243 1.00 81.56 308 SER A CA 1
ATOM 2608 C C . SER A 1 308 ? 37.995 15.133 -35.622 1.00 81.56 308 SER A C 1
ATOM 2610 O O . SER A 1 308 ? 38.287 15.398 -36.786 1.00 81.56 308 SER A O 1
ATOM 2612 N N . THR A 1 309 ? 38.146 16.021 -34.634 1.00 83.81 309 THR A N 1
ATOM 2613 C CA . THR A 1 309 ? 38.657 17.389 -34.830 1.00 83.81 309 THR A CA 1
ATOM 2614 C C . THR A 1 309 ? 40.122 17.402 -35.286 1.00 83.81 309 THR A C 1
ATOM 2616 O O . THR A 1 309 ? 40.522 18.277 -36.052 1.00 83.81 309 THR A O 1
ATOM 2619 N N . PHE A 1 310 ? 40.918 16.417 -34.859 1.00 82.75 310 PHE A N 1
ATOM 2620 C CA . PHE A 1 310 ? 42.339 16.291 -35.207 1.00 82.75 310 PHE A CA 1
ATOM 2621 C C . PHE A 1 310 ? 42.624 15.345 -36.390 1.00 82.75 310 PHE A C 1
ATOM 2623 O O . PHE A 1 310 ? 43.788 15.131 -36.723 1.00 82.75 310 PHE A O 1
ATOM 2630 N N . GLY A 1 311 ? 41.595 14.795 -37.046 1.00 75.31 311 GLY A N 1
ATOM 2631 C CA . GLY A 1 311 ? 41.751 13.918 -38.214 1.00 75.31 311 GLY A CA 1
ATOM 2632 C C . GLY A 1 311 ? 42.387 12.554 -37.909 1.00 75.31 311 GLY A C 1
ATOM 2633 O O . GLY A 1 311 ? 43.014 11.968 -38.790 1.00 75.31 311 GLY A O 1
ATOM 2634 N N . MET A 1 312 ? 42.261 12.061 -36.672 1.00 77.19 312 MET A N 1
ATOM 2635 C CA . MET A 1 312 ? 42.750 10.737 -36.265 1.00 77.19 312 MET A CA 1
ATOM 2636 C C . MET A 1 312 ? 41.649 9.677 -36.423 1.00 77.19 312 MET A C 1
ATOM 2638 O O . MET A 1 312 ? 40.476 9.964 -36.188 1.00 77.19 312 MET A O 1
ATOM 2642 N N . GLU A 1 313 ? 42.011 8.444 -36.792 1.00 72.00 313 GLU A N 1
ATOM 2643 C CA . GLU A 1 313 ? 41.054 7.328 -36.879 1.00 72.00 313 GLU A CA 1
ATOM 2644 C C . GLU A 1 313 ? 40.505 6.937 -35.492 1.00 72.00 313 GLU A C 1
ATOM 2646 O O . GLU A 1 313 ? 41.270 6.741 -34.547 1.00 72.00 313 GLU A O 1
ATOM 2651 N N . SER A 1 314 ? 39.176 6.786 -35.374 1.00 73.75 314 SER A N 1
ATOM 2652 C CA . SER A 1 314 ? 38.464 6.494 -34.113 1.00 73.75 314 SER A CA 1
ATOM 2653 C C . SER A 1 314 ? 38.154 5.015 -33.867 1.00 73.75 314 SER A C 1
ATOM 2655 O O . SER A 1 314 ? 37.477 4.692 -32.893 1.00 73.75 314 SER A O 1
ATOM 2657 N N . THR A 1 315 ? 38.636 4.103 -34.714 1.00 75.62 315 THR A N 1
ATOM 2658 C CA . THR A 1 315 ? 38.180 2.698 -34.770 1.00 75.62 315 THR A CA 1
ATOM 2659 C C . THR A 1 315 ? 38.282 1.942 -33.437 1.00 75.62 315 THR A C 1
ATOM 2661 O O . THR A 1 315 ? 37.478 1.050 -33.163 1.00 75.62 315 THR A O 1
ATOM 2664 N N . VAL A 1 316 ? 39.232 2.318 -32.576 1.00 78.00 316 VAL A N 1
ATOM 2665 C CA . VAL A 1 316 ? 39.392 1.767 -31.220 1.00 78.00 316 VAL A CA 1
ATOM 2666 C C . VAL A 1 316 ? 38.266 2.221 -30.281 1.00 78.00 316 VAL A C 1
ATOM 2668 O O . VAL A 1 316 ? 37.727 1.403 -29.536 1.00 78.00 316 VAL A O 1
ATOM 2671 N N . PHE A 1 317 ? 37.870 3.494 -30.345 1.00 84.25 317 PHE A N 1
ATOM 2672 C CA . PHE A 1 317 ? 36.806 4.056 -29.509 1.00 84.25 317 PHE A CA 1
ATOM 2673 C C . PHE A 1 317 ? 35.425 3.535 -29.912 1.00 84.25 317 PHE A C 1
ATOM 2675 O O . PHE A 1 317 ? 34.590 3.278 -29.045 1.00 84.25 317 PHE A O 1
ATOM 2682 N N . ASP A 1 318 ? 35.204 3.312 -31.210 1.00 83.25 318 ASP A N 1
ATOM 2683 C CA . ASP A 1 318 ? 33.947 2.757 -31.724 1.00 83.25 318 ASP A CA 1
ATOM 2684 C C . ASP A 1 318 ? 33.724 1.322 -31.217 1.00 83.25 318 ASP A C 1
ATOM 2686 O O . ASP A 1 318 ? 32.643 0.982 -30.732 1.00 83.25 318 ASP A O 1
ATOM 2690 N N . SER A 1 319 ? 34.778 0.495 -31.212 1.00 87.69 319 SER A N 1
ATOM 2691 C CA . SER A 1 319 ? 34.707 -0.860 -30.651 1.00 87.69 319 SER A CA 1
ATOM 2692 C C . SER A 1 319 ? 34.442 -0.867 -29.139 1.00 87.69 319 SER A C 1
ATOM 2694 O O . SER A 1 319 ? 33.767 -1.777 -28.647 1.00 87.69 319 SER A O 1
ATOM 2696 N N . GLU A 1 320 ? 34.986 0.097 -28.387 1.00 91.69 320 GLU A N 1
ATOM 2697 C CA . GLU A 1 320 ? 34.722 0.233 -26.947 1.00 91.69 320 GLU A CA 1
ATOM 2698 C C . GLU A 1 320 ? 33.270 0.677 -26.696 1.00 91.69 320 GLU A C 1
ATOM 2700 O O . GLU A 1 320 ? 32.578 0.081 -25.865 1.00 91.69 320 GLU A O 1
ATOM 2705 N N . MET A 1 321 ? 32.773 1.652 -27.467 1.00 91.00 321 MET A N 1
ATOM 2706 C CA . MET A 1 321 ? 31.389 2.135 -27.398 1.00 91.00 321 MET A CA 1
ATOM 2707 C C . MET A 1 321 ? 30.376 1.010 -27.654 1.00 91.00 321 MET A C 1
ATOM 2709 O O . MET A 1 321 ? 29.422 0.849 -26.887 1.00 91.00 321 MET A O 1
ATOM 2713 N N . ASP A 1 322 ? 30.609 0.182 -28.676 1.00 92.25 322 ASP A N 1
ATOM 2714 C CA . ASP A 1 322 ? 29.768 -0.977 -28.997 1.00 92.25 322 ASP A CA 1
ATOM 2715 C C . ASP A 1 322 ? 29.800 -2.057 -27.904 1.00 92.25 322 ASP A C 1
ATOM 2717 O O . ASP A 1 322 ? 28.805 -2.749 -27.655 1.00 92.25 322 ASP A O 1
ATOM 2721 N N . GLY A 1 323 ? 30.947 -2.235 -27.242 1.00 94.88 323 GLY A N 1
ATOM 2722 C CA . GLY A 1 323 ? 31.078 -3.109 -26.075 1.00 94.88 323 GLY A CA 1
ATOM 2723 C C . GLY A 1 323 ? 30.198 -2.638 -24.917 1.00 94.88 323 GLY A C 1
ATOM 2724 O O . GLY A 1 323 ? 29.359 -3.395 -24.426 1.00 94.88 323 GLY A O 1
ATOM 2725 N N . LEU A 1 324 ? 30.327 -1.361 -24.552 1.00 93.94 324 LEU A N 1
ATOM 2726 C CA . LEU A 1 324 ? 29.557 -0.732 -23.478 1.00 93.94 324 LEU A CA 1
ATOM 2727 C C . LEU A 1 324 ? 28.053 -0.719 -23.763 1.00 93.94 324 LEU A C 1
ATOM 2729 O O . LEU A 1 324 ? 27.251 -0.923 -22.855 1.00 93.94 324 LEU A O 1
ATOM 2733 N N . GLN A 1 325 ? 27.653 -0.515 -25.018 1.00 94.44 325 GLN A N 1
ATOM 2734 C CA . GLN A 1 325 ? 26.244 -0.509 -25.404 1.00 94.44 325 GLN A CA 1
ATOM 2735 C C . GLN A 1 325 ? 25.598 -1.897 -25.296 1.00 94.44 325 GLN A C 1
ATOM 2737 O O . GLN A 1 325 ? 24.444 -2.005 -24.881 1.00 94.44 325 GLN A O 1
ATOM 2742 N N . ARG A 1 326 ? 26.331 -2.969 -25.622 1.00 95.31 326 ARG A N 1
ATOM 2743 C CA . ARG A 1 326 ? 25.854 -4.346 -25.407 1.00 95.31 326 ARG A CA 1
ATOM 2744 C C . ARG A 1 326 ? 25.711 -4.671 -23.924 1.00 95.31 326 ARG A C 1
ATOM 2746 O O . ARG A 1 326 ? 24.711 -5.259 -23.521 1.00 95.31 326 ARG A O 1
ATOM 2753 N N . GLU A 1 327 ? 26.685 -4.261 -23.119 1.00 95.06 327 GLU A N 1
ATOM 2754 C CA . GLU A 1 327 ? 26.657 -4.459 -21.670 1.00 95.06 327 GLU A CA 1
ATOM 2755 C C . GLU A 1 327 ? 25.501 -3.692 -21.003 1.00 95.06 327 GLU A C 1
ATOM 2757 O O . GLU A 1 327 ? 24.789 -4.245 -20.164 1.00 95.06 327 GLU A O 1
ATOM 2762 N N . GLU A 1 328 ? 25.263 -2.445 -21.422 1.00 93.31 328 GLU A N 1
ATOM 2763 C CA . GLU A 1 328 ? 24.108 -1.638 -21.014 1.00 93.31 328 GLU A CA 1
ATOM 2764 C C . GLU A 1 328 ? 22.793 -2.374 -21.301 1.00 93.31 328 GLU A C 1
ATOM 2766 O O . GLU A 1 328 ? 21.985 -2.559 -20.391 1.00 93.31 328 GLU A O 1
ATOM 2771 N N . GLN A 1 329 ? 22.614 -2.880 -22.526 1.00 93.06 329 GLN A N 1
ATOM 2772 C CA . GLN A 1 329 ? 21.415 -3.626 -22.922 1.00 93.06 329 GLN A CA 1
ATOM 2773 C C . GLN A 1 329 ? 21.210 -4.909 -22.104 1.00 93.06 329 GLN A C 1
ATOM 2775 O O . GLN A 1 329 ? 20.078 -5.228 -21.737 1.00 93.06 329 GLN A O 1
ATOM 2780 N N . GLU A 1 330 ? 22.278 -5.649 -21.795 1.00 94.31 330 GLU A N 1
ATOM 2781 C CA . GLU A 1 330 ? 22.195 -6.860 -20.972 1.00 94.31 330 GLU A CA 1
ATOM 2782 C C . GLU A 1 330 ? 21.763 -6.535 -19.534 1.00 94.31 330 GLU A C 1
ATOM 2784 O O . GLU A 1 330 ? 20.865 -7.179 -18.979 1.00 94.31 330 GLU A O 1
ATOM 2789 N N . ILE A 1 331 ? 22.365 -5.505 -18.933 1.00 89.06 331 ILE A N 1
ATOM 2790 C CA . ILE A 1 331 ? 22.018 -5.054 -17.582 1.00 89.06 331 ILE A CA 1
ATOM 2791 C C . ILE A 1 331 ? 20.577 -4.538 -17.546 1.00 89.06 331 ILE A C 1
ATOM 2793 O O . ILE A 1 331 ? 19.828 -4.883 -16.631 1.00 89.06 331 ILE A O 1
ATOM 2797 N N . GLU A 1 332 ? 20.157 -3.757 -18.541 1.00 86.56 332 GLU A N 1
ATOM 2798 C CA . GLU A 1 332 ? 18.781 -3.273 -18.654 1.00 86.56 332 GLU A CA 1
ATOM 2799 C C . GLU A 1 332 ? 17.776 -4.416 -18.821 1.00 86.56 332 GLU A C 1
ATOM 2801 O O . GLU A 1 332 ? 16.735 -4.414 -18.158 1.00 86.56 332 GLU A O 1
ATOM 2806 N N . ALA A 1 333 ? 18.093 -5.431 -19.631 1.00 87.31 333 ALA A N 1
ATOM 2807 C CA . ALA A 1 333 ? 17.253 -6.614 -19.792 1.00 87.31 333 ALA A CA 1
ATOM 2808 C C . ALA A 1 333 ? 17.067 -7.352 -18.458 1.00 87.31 333 ALA A C 1
ATOM 2810 O O . ALA A 1 333 ? 15.930 -7.638 -18.072 1.00 87.31 333 ALA A O 1
ATOM 2811 N N . ARG A 1 334 ? 18.147 -7.572 -17.699 1.00 86.81 334 ARG A N 1
ATOM 2812 C CA . ARG A 1 334 ? 18.075 -8.184 -16.360 1.00 86.81 334 ARG A CA 1
ATOM 2813 C C . ARG A 1 334 ? 17.300 -7.312 -15.376 1.00 86.81 334 ARG A C 1
ATOM 2815 O O . ARG A 1 334 ? 16.464 -7.816 -14.632 1.00 86.81 334 ARG A O 1
ATOM 2822 N N . LEU A 1 335 ? 17.517 -5.997 -15.395 1.00 81.12 335 LEU A N 1
ATOM 2823 C CA . LEU A 1 335 ? 16.771 -5.065 -14.550 1.00 81.12 335 LEU A CA 1
ATOM 2824 C C . LEU A 1 335 ? 15.272 -5.042 -14.887 1.00 81.12 335 LEU A C 1
ATOM 2826 O O . LEU A 1 335 ? 14.454 -4.859 -13.985 1.00 81.12 335 LEU A O 1
ATOM 2830 N N . SER A 1 336 ? 14.907 -5.263 -16.153 1.00 78.62 336 SER A N 1
ATOM 2831 C CA . SER A 1 336 ? 13.516 -5.301 -16.622 1.00 78.62 336 SER A CA 1
ATOM 2832 C C . SER A 1 336 ? 12.723 -6.513 -16.114 1.00 78.62 336 SER A C 1
ATOM 2834 O O . SER A 1 336 ? 11.485 -6.484 -16.074 1.00 78.62 336 SER A O 1
ATOM 2836 N N . GLU A 1 337 ? 13.409 -7.573 -15.676 1.00 80.19 337 GLU A N 1
ATOM 2837 C CA . GLU A 1 337 ? 12.766 -8.711 -15.017 1.00 80.19 337 GLU A CA 1
ATOM 2838 C C . GLU A 1 337 ? 12.132 -8.293 -13.686 1.00 80.19 337 GLU A C 1
ATOM 2840 O O . GLU A 1 337 ? 11.077 -8.816 -13.301 1.00 80.19 337 GLU A O 1
ATOM 2845 N N . PHE A 1 338 ? 12.715 -7.290 -13.024 1.00 77.75 338 PHE A N 1
ATOM 2846 C CA . PHE A 1 338 ? 12.217 -6.750 -11.770 1.00 77.75 338 PHE A CA 1
ATOM 2847 C C . PHE A 1 338 ? 11.133 -5.699 -12.013 1.00 77.75 338 PHE A C 1
ATOM 2849 O O . PHE A 1 338 ? 11.312 -4.700 -12.711 1.00 77.75 338 PHE A O 1
ATOM 2856 N N . ARG A 1 339 ? 9.977 -5.890 -11.373 1.00 80.06 339 ARG A N 1
ATOM 2857 C CA . ARG A 1 339 ? 8.893 -4.906 -11.398 1.00 80.06 339 ARG A CA 1
ATOM 2858 C C . ARG A 1 339 ? 8.984 -4.006 -10.171 1.00 80.06 339 ARG A C 1
ATOM 2860 O O . ARG A 1 339 ? 8.579 -4.391 -9.079 1.00 80.06 339 ARG A O 1
ATOM 2867 N N . PHE A 1 340 ? 9.448 -2.779 -10.368 1.00 80.81 340 PHE A N 1
ATOM 2868 C CA . PHE A 1 340 ? 9.461 -1.760 -9.319 1.00 80.81 340 PHE A CA 1
ATOM 2869 C C . PHE A 1 340 ? 8.219 -0.876 -9.373 1.00 80.81 340 PHE A C 1
ATOM 2871 O O . PHE A 1 340 ? 7.753 -0.527 -10.454 1.00 80.81 340 PHE A O 1
ATOM 2878 N N . ILE A 1 341 ? 7.714 -0.481 -8.202 1.00 86.31 341 ILE A N 1
ATOM 2879 C CA . ILE A 1 341 ? 6.622 0.490 -8.116 1.00 86.31 341 ILE A CA 1
ATOM 2880 C C . ILE A 1 341 ? 7.168 1.896 -8.362 1.00 86.31 341 ILE A C 1
ATOM 2882 O O . ILE A 1 341 ? 8.090 2.338 -7.677 1.00 86.31 341 ILE A O 1
ATOM 2886 N N . GLU A 1 342 ? 6.579 2.620 -9.308 1.00 85.56 342 GLU A N 1
ATOM 2887 C CA . GLU A 1 342 ? 6.987 3.991 -9.619 1.00 85.56 342 GLU A CA 1
ATOM 2888 C C . GLU A 1 342 ? 6.602 4.964 -8.501 1.00 85.56 342 GLU A C 1
ATOM 2890 O O . GLU A 1 342 ? 5.540 4.845 -7.889 1.00 85.56 342 GLU A O 1
ATOM 2895 N N . GLY A 1 343 ? 7.420 5.995 -8.283 1.00 85.19 343 GLY A N 1
ATOM 2896 C CA . GLY A 1 343 ? 7.137 7.087 -7.352 1.00 85.19 343 GLY A CA 1
ATOM 2897 C C . GLY A 1 343 ? 6.968 6.634 -5.898 1.00 85.19 343 GLY A C 1
ATOM 2898 O O . GLY A 1 343 ? 7.593 5.691 -5.425 1.00 85.19 343 GLY A O 1
ATOM 2899 N N . LYS A 1 344 ? 6.098 7.326 -5.151 1.00 87.44 344 LYS A N 1
ATOM 2900 C CA . LYS A 1 344 ? 5.898 7.066 -3.717 1.00 87.44 344 LYS A CA 1
ATOM 2901 C C . LYS A 1 344 ? 5.282 5.682 -3.471 1.00 87.44 344 LYS A C 1
ATOM 2903 O O . LYS A 1 344 ? 4.163 5.437 -3.925 1.00 87.44 344 LYS A O 1
ATOM 2908 N N . ILE A 1 345 ? 5.978 4.834 -2.708 1.00 88.44 345 ILE A N 1
ATOM 2909 C CA . ILE A 1 345 ? 5.567 3.449 -2.393 1.00 88.44 345 ILE A CA 1
ATOM 2910 C C . ILE A 1 345 ? 4.846 3.288 -1.049 1.00 88.44 345 ILE A C 1
ATOM 2912 O O . ILE A 1 345 ? 4.331 2.219 -0.759 1.00 88.44 345 ILE A O 1
ATOM 2916 N N . TRP A 1 346 ? 4.788 4.314 -0.203 1.00 92.00 346 TRP A N 1
ATOM 2917 C CA . TRP A 1 346 ? 4.061 4.247 1.069 1.00 92.00 346 TRP A CA 1
ATOM 2918 C C . TRP A 1 346 ? 3.577 5.622 1.506 1.00 92.00 346 TRP A C 1
ATOM 2920 O O . TRP A 1 346 ? 4.131 6.647 1.105 1.00 92.00 346 TRP A O 1
ATOM 2930 N N . TYR A 1 347 ? 2.566 5.666 2.366 1.00 93.12 347 TYR A N 1
ATOM 2931 C CA . TYR A 1 347 ? 2.009 6.911 2.879 1.00 93.12 347 TYR A CA 1
ATOM 2932 C C . TYR A 1 347 ? 1.366 6.725 4.251 1.00 93.12 347 TYR A C 1
ATOM 2934 O O . TYR A 1 347 ? 0.811 5.674 4.570 1.00 93.12 347 TYR A O 1
ATOM 2942 N N . LEU A 1 348 ? 1.405 7.800 5.032 1.00 91.12 348 LEU A N 1
ATOM 2943 C CA . LEU A 1 348 ? 0.645 7.976 6.262 1.00 91.12 348 LEU A CA 1
ATOM 2944 C C . LEU A 1 348 ? -0.267 9.173 6.056 1.00 91.12 348 LEU A C 1
ATOM 2946 O O . LEU A 1 348 ? 0.199 10.188 5.526 1.00 91.12 348 LEU A O 1
ATOM 2950 N N . SER A 1 349 ? -1.519 9.063 6.496 1.00 90.81 349 SER A N 1
ATOM 2951 C CA . SER A 1 349 ? -2.439 10.199 6.510 1.00 90.81 349 SER A CA 1
ATOM 2952 C C . SER A 1 349 ? -1.827 11.398 7.238 1.00 90.81 349 SER A C 1
ATOM 2954 O O . SER A 1 349 ? -0.930 11.246 8.077 1.00 90.81 349 SER A O 1
ATOM 2956 N N . GLN A 1 350 ? -2.262 12.606 6.883 1.00 86.75 350 GLN A N 1
ATOM 2957 C CA . GLN A 1 350 ? -1.695 13.828 7.453 1.00 86.75 350 GLN A CA 1
ATOM 2958 C C . GLN A 1 350 ? -1.880 13.860 8.973 1.00 86.75 350 GLN A C 1
ATOM 2960 O O . GLN A 1 350 ? -0.948 14.208 9.692 1.00 86.75 350 GLN A O 1
ATOM 2965 N N . GLU A 1 351 ? -3.029 13.384 9.445 1.00 82.94 351 GLU A N 1
ATOM 2966 C CA . GLU A 1 351 ? -3.412 13.244 10.848 1.00 82.94 351 GLU A CA 1
ATOM 2967 C C . GLU A 1 351 ? -2.423 12.335 11.588 1.00 82.94 351 GLU A C 1
ATOM 2969 O O . GLU A 1 351 ? -1.843 12.713 12.607 1.00 82.94 351 GLU A O 1
ATOM 2974 N N . LEU A 1 352 ? -2.141 11.156 11.027 1.00 82.94 352 LEU A N 1
ATOM 2975 C CA . LEU A 1 352 ? -1.203 10.209 11.620 1.00 82.94 352 LEU A CA 1
ATOM 2976 C C . LEU A 1 352 ? 0.248 10.702 11.528 1.00 82.94 352 LEU A C 1
ATOM 2978 O O . LEU A 1 352 ? 1.045 10.496 12.445 1.00 82.94 352 LEU A O 1
ATOM 2982 N N . SER A 1 353 ? 0.614 11.379 10.437 1.00 84.19 353 SER A N 1
ATOM 2983 C CA . SER A 1 353 ? 1.939 11.982 10.311 1.00 84.19 353 SER A CA 1
ATOM 2984 C C . SER A 1 353 ? 2.139 13.145 11.283 1.00 84.19 353 SER A C 1
ATOM 2986 O O . SER A 1 353 ? 3.272 13.341 11.723 1.00 84.19 353 SER A O 1
ATOM 2988 N N . ALA A 1 354 ? 1.099 13.921 11.591 1.00 76.44 354 ALA A N 1
ATOM 2989 C CA . ALA A 1 354 ? 1.140 14.974 12.599 1.00 76.44 354 ALA A CA 1
ATOM 2990 C C . ALA A 1 354 ? 1.319 14.366 13.997 1.00 76.44 354 ALA A C 1
ATOM 2992 O O . ALA A 1 354 ? 2.204 14.793 14.736 1.00 76.44 354 ALA A O 1
ATOM 2993 N N . LEU A 1 355 ? 0.590 13.287 14.295 1.00 71.19 355 LEU A N 1
ATOM 2994 C CA . LEU A 1 355 ? 0.716 12.541 15.549 1.00 71.19 355 LEU A CA 1
ATOM 2995 C C . LEU A 1 355 ? 2.141 12.005 15.774 1.00 71.19 355 LEU A C 1
ATOM 2997 O O . LEU A 1 355 ? 2.690 12.148 16.861 1.00 71.19 355 LEU A O 1
ATOM 3001 N N . ILE A 1 356 ? 2.780 11.445 14.740 1.00 72.75 356 ILE A N 1
ATOM 3002 C CA . ILE A 1 356 ? 4.175 10.964 14.831 1.00 72.75 356 ILE A CA 1
ATOM 3003 C C . ILE A 1 356 ? 5.160 12.113 15.065 1.00 72.75 356 ILE A C 1
ATOM 3005 O O . ILE A 1 356 ? 6.167 11.938 15.752 1.00 72.75 356 ILE A O 1
ATOM 3009 N N . LYS A 1 357 ? 4.913 13.281 14.462 1.00 71.19 357 LYS A N 1
ATOM 3010 C CA . LYS A 1 357 ? 5.779 14.450 14.650 1.00 71.19 357 LYS A CA 1
ATOM 3011 C C . LYS A 1 357 ? 5.683 14.998 16.081 1.00 71.19 357 LYS A C 1
ATOM 3013 O O . LYS A 1 357 ? 6.688 15.539 16.545 1.00 71.19 357 LYS A O 1
ATOM 3018 N N . GLY A 1 358 ? 4.557 14.768 16.768 1.00 65.62 358 GLY A N 1
ATOM 3019 C CA . GLY A 1 358 ? 4.249 15.224 18.128 1.00 65.62 358 GLY A CA 1
ATOM 3020 C C . GLY A 1 358 ? 3.886 16.710 18.176 1.00 65.62 358 GLY A C 1
ATOM 3021 O O . GLY A 1 358 ? 4.358 17.486 17.341 1.00 65.62 358 GLY A O 1
ATOM 3022 N N . ALA A 1 359 ? 3.067 17.131 19.146 1.00 63.28 359 ALA A N 1
ATOM 3023 C CA . ALA A 1 359 ? 2.897 18.559 19.422 1.00 63.28 359 ALA A CA 1
ATOM 3024 C C . ALA A 1 359 ? 4.100 19.099 20.174 1.00 63.28 359 ALA A C 1
ATOM 3026 O O . ALA A 1 359 ? 4.556 18.517 21.157 1.00 63.28 359 ALA A O 1
ATOM 3027 N N . LYS A 1 360 ? 4.560 20.258 19.718 1.00 70.38 360 LYS A N 1
ATOM 3028 C CA . LYS A 1 360 ? 5.450 21.132 20.464 1.00 70.38 360 LYS A CA 1
ATOM 3029 C C . LYS A 1 360 ? 4.594 22.211 21.118 1.00 70.38 360 LYS A C 1
ATOM 3031 O O . LYS A 1 360 ? 3.780 22.840 20.443 1.00 70.38 360 LYS A O 1
ATOM 3036 N N . SER A 1 361 ? 4.792 22.430 22.405 1.00 73.38 361 SER A N 1
ATOM 3037 C CA . SER A 1 361 ? 4.185 23.532 23.143 1.00 73.38 361 SER A CA 1
ATOM 3038 C C . SER A 1 361 ? 5.237 24.149 24.051 1.00 73.38 361 SER A C 1
ATOM 3040 O O . SER A 1 361 ? 6.134 23.457 24.527 1.00 73.38 361 SER A O 1
ATOM 3042 N N . GLU A 1 362 ? 5.170 25.458 24.239 1.00 76.88 362 GLU A N 1
ATOM 3043 C CA . GLU A 1 362 ? 5.941 26.123 25.288 1.00 76.88 362 GLU A CA 1
ATOM 3044 C C . GLU A 1 362 ? 5.406 25.663 26.651 1.00 76.88 362 GLU A C 1
ATOM 3046 O O . GLU A 1 362 ? 4.200 25.442 26.802 1.00 76.88 362 GLU A O 1
ATOM 3051 N N . MET A 1 363 ? 6.294 25.421 27.613 1.00 77.00 363 MET A N 1
ATOM 3052 C CA . MET A 1 363 ? 5.883 24.996 28.948 1.00 77.00 363 MET A CA 1
ATOM 3053 C C . MET A 1 363 ? 5.337 26.189 29.719 1.00 77.00 363 MET A C 1
ATOM 3055 O O . MET A 1 363 ? 5.998 27.218 29.830 1.00 77.00 363 MET A O 1
ATOM 3059 N N . SER A 1 364 ? 4.149 26.037 30.302 1.00 81.12 364 SER A N 1
ATOM 3060 C CA . SER A 1 364 ? 3.665 27.010 31.275 1.00 81.12 364 SER A CA 1
ATOM 3061 C C . SER A 1 364 ? 4.461 26.900 32.576 1.00 81.12 364 SER A C 1
ATOM 3063 O O . SER A 1 364 ? 5.018 25.847 32.898 1.00 81.12 364 SER A O 1
ATOM 3065 N N . TYR A 1 365 ? 4.457 27.969 33.371 1.00 78.44 365 TYR A N 1
ATOM 3066 C CA . TYR A 1 365 ? 5.073 27.967 34.700 1.00 78.44 365 TYR A CA 1
ATOM 3067 C C . TYR A 1 365 ? 4.540 26.828 35.591 1.00 78.44 365 TYR A C 1
ATOM 3069 O O . TYR A 1 365 ? 5.305 26.153 36.274 1.00 78.44 365 TYR A O 1
ATOM 3077 N N . ALA A 1 366 ? 3.236 26.540 35.511 1.00 77.69 366 ALA A N 1
ATOM 3078 C CA . ALA A 1 366 ? 2.617 25.430 36.232 1.00 77.69 366 ALA A CA 1
ATOM 3079 C C . ALA A 1 366 ? 3.202 24.064 35.830 1.00 77.69 366 ALA A C 1
ATOM 3081 O O . ALA A 1 366 ? 3.465 23.237 36.695 1.00 77.69 366 ALA A O 1
ATOM 3082 N N . MET A 1 367 ? 3.473 23.846 34.539 1.00 77.38 367 MET A N 1
ATOM 3083 C CA . MET A 1 367 ? 4.098 22.606 34.066 1.00 77.38 367 MET A CA 1
ATOM 3084 C C . MET A 1 367 ? 5.552 22.487 34.512 1.00 77.38 367 MET A C 1
ATOM 3086 O O . MET A 1 367 ? 5.993 21.397 34.856 1.00 77.38 367 MET A O 1
ATOM 3090 N N . ILE A 1 368 ? 6.300 23.595 34.515 1.00 76.69 368 ILE A N 1
ATOM 3091 C CA . ILE A 1 368 ? 7.685 23.617 35.005 1.00 76.69 368 ILE A CA 1
ATOM 3092 C C . ILE A 1 368 ? 7.722 23.190 36.479 1.00 76.69 368 ILE A C 1
ATOM 3094 O O . ILE A 1 368 ? 8.553 22.366 36.853 1.00 76.69 368 ILE A O 1
ATOM 3098 N N . ASN A 1 369 ? 6.769 23.656 37.288 1.00 78.88 369 ASN A N 1
ATOM 3099 C CA . ASN A 1 369 ? 6.673 23.307 38.708 1.00 78.88 369 ASN A CA 1
AT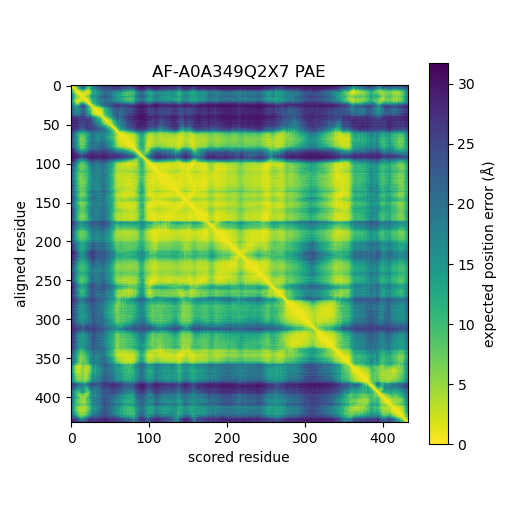OM 3100 C C . ASN A 1 369 ? 6.243 21.853 38.978 1.00 78.88 369 ASN A C 1
ATOM 3102 O O . ASN A 1 369 ? 6.467 21.350 40.079 1.00 78.88 369 ASN A O 1
ATOM 3106 N N . GLU A 1 370 ? 5.648 21.157 38.004 1.00 78.50 370 GLU A N 1
ATOM 3107 C CA . GLU A 1 370 ? 5.328 19.724 38.113 1.00 78.50 370 GLU A CA 1
ATOM 3108 C C . GLU A 1 370 ? 6.557 18.828 37.872 1.00 78.50 370 GLU A C 1
ATOM 3110 O O . GLU A 1 370 ? 6.591 17.689 38.343 1.00 78.50 370 GLU A O 1
ATOM 3115 N N . MET A 1 371 ? 7.588 19.337 37.185 1.00 74.81 371 MET A N 1
ATOM 3116 C CA . MET A 1 371 ? 8.752 18.548 36.766 1.00 74.81 371 MET A CA 1
ATOM 3117 C C . MET A 1 371 ? 9.560 17.950 37.928 1.00 74.81 371 MET A C 1
ATOM 3119 O O . MET A 1 371 ? 9.866 16.762 37.851 1.00 74.81 371 MET A O 1
ATOM 3123 N N . PRO A 1 372 ? 9.882 18.676 39.020 1.00 76.56 372 PRO A N 1
ATOM 3124 C CA . PRO A 1 372 ? 10.651 18.104 40.129 1.00 76.56 372 PRO A CA 1
ATOM 3125 C C . PRO A 1 372 ? 9.992 16.866 40.748 1.00 76.56 372 PRO A C 1
ATOM 3127 O O . PRO A 1 372 ? 10.645 15.842 40.928 1.00 76.56 372 PRO A O 1
ATOM 3130 N N . ARG A 1 373 ? 8.672 16.912 40.975 1.00 71.94 373 ARG A N 1
ATOM 3131 C CA . ARG A 1 373 ? 7.905 15.780 41.531 1.00 71.94 373 ARG A CA 1
ATOM 3132 C C . ARG A 1 373 ? 7.896 14.579 40.591 1.00 71.94 373 ARG A C 1
ATOM 3134 O O . ARG A 1 373 ? 7.976 13.431 41.023 1.00 71.94 373 ARG A O 1
ATOM 3141 N N . LEU A 1 374 ? 7.807 14.855 39.294 1.00 70.94 374 LEU A N 1
ATOM 3142 C CA . LEU A 1 374 ? 7.867 13.851 38.241 1.00 70.94 374 LEU A CA 1
ATOM 3143 C C . LEU A 1 374 ? 9.231 13.147 38.233 1.00 70.94 374 LEU A C 1
ATOM 3145 O O . LEU A 1 374 ? 9.292 11.919 38.161 1.00 70.94 374 LEU A O 1
ATOM 3149 N N . PHE A 1 375 ? 10.316 13.915 38.368 1.00 71.44 375 PHE A N 1
ATOM 3150 C CA . PHE A 1 375 ? 11.673 13.382 38.468 1.00 71.44 375 PHE A CA 1
ATOM 3151 C C . PHE A 1 375 ? 11.867 12.527 39.721 1.00 71.44 375 PHE A C 1
ATOM 3153 O O . PHE A 1 375 ? 12.356 11.403 39.613 1.00 71.44 375 PHE A O 1
ATOM 3160 N N . GLU A 1 376 ? 11.436 13.011 40.886 1.00 74.12 376 GLU A N 1
ATOM 3161 C CA . GLU A 1 376 ? 11.519 12.272 42.151 1.00 74.12 376 GLU A CA 1
ATOM 3162 C C . GLU A 1 376 ? 10.774 10.935 42.086 1.00 74.12 376 GLU A C 1
ATOM 3164 O O . GLU A 1 376 ? 11.305 9.903 42.503 1.00 74.12 376 GLU A O 1
ATOM 3169 N N . TYR A 1 377 ? 9.573 10.915 41.502 1.00 72.69 377 TYR A N 1
ATOM 3170 C CA . TYR A 1 377 ? 8.805 9.683 41.349 1.00 72.69 377 TYR A CA 1
ATOM 3171 C C . TYR A 1 377 ? 9.489 8.658 40.441 1.00 72.69 377 TYR A C 1
ATOM 3173 O O . TYR A 1 377 ? 9.579 7.476 40.790 1.00 72.69 377 TYR A O 1
ATOM 3181 N N . LEU A 1 378 ? 9.985 9.093 39.279 1.00 66.50 378 LEU A N 1
ATOM 3182 C CA . LEU A 1 378 ? 10.692 8.205 38.353 1.00 66.50 378 LEU A CA 1
ATOM 3183 C C . LEU A 1 378 ? 11.969 7.652 38.991 1.00 66.50 378 LEU A C 1
ATOM 3185 O O . LEU A 1 378 ? 12.285 6.472 38.825 1.00 66.50 378 LEU A O 1
ATOM 3189 N N . TYR A 1 379 ? 12.660 8.477 39.776 1.00 69.00 379 TYR A N 1
ATOM 3190 C CA . TYR A 1 379 ? 13.832 8.070 40.539 1.00 69.00 379 TYR A CA 1
ATOM 3191 C C . TYR A 1 379 ? 13.487 7.016 41.606 1.00 69.00 379 TYR A C 1
ATOM 3193 O O . TYR A 1 379 ? 14.172 5.996 41.713 1.00 69.00 379 TYR A O 1
ATOM 3201 N N . ALA A 1 380 ? 12.389 7.209 42.346 1.00 70.31 380 ALA A N 1
ATOM 3202 C CA . ALA A 1 380 ? 11.925 6.295 43.393 1.00 70.31 380 ALA A CA 1
ATOM 3203 C C . ALA A 1 380 ? 11.460 4.926 42.857 1.00 70.31 380 ALA A C 1
ATOM 3205 O O . ALA A 1 380 ? 11.582 3.915 43.547 1.00 70.31 380 ALA A O 1
ATOM 3206 N N . LYS A 1 381 ? 10.977 4.859 41.610 1.00 68.19 381 LYS A N 1
ATOM 3207 C CA . LYS A 1 381 ? 10.555 3.617 40.930 1.00 68.19 381 LYS A CA 1
ATOM 3208 C C . LYS A 1 381 ? 11.705 2.688 40.514 1.00 68.19 381 LYS A C 1
ATOM 3210 O O . LYS A 1 381 ? 11.446 1.650 39.911 1.00 68.19 381 LYS A O 1
ATOM 3215 N N . GLY A 1 382 ? 12.958 3.026 40.823 1.00 55.91 382 GLY A N 1
ATOM 3216 C CA . GLY A 1 382 ? 14.109 2.174 40.513 1.00 55.91 382 GLY A CA 1
ATOM 3217 C C . GLY A 1 382 ? 14.537 2.216 39.044 1.00 55.91 382 GLY A C 1
ATOM 3218 O O . GLY A 1 382 ? 15.281 1.350 38.596 1.00 55.91 382 GLY A O 1
ATOM 3219 N N . LEU A 1 383 ? 14.140 3.243 38.284 1.00 56.56 383 LEU A N 1
ATOM 3220 C CA . LEU A 1 383 ? 14.513 3.413 36.871 1.00 56.56 383 LEU A CA 1
ATOM 3221 C C . LEU A 1 383 ? 16.000 3.773 36.642 1.00 56.56 383 LEU A C 1
ATOM 3223 O O . LEU A 1 383 ? 16.382 4.089 35.517 1.00 56.56 383 LEU A O 1
ATOM 3227 N N . LYS A 1 384 ? 16.860 3.676 37.669 1.00 46.31 384 LYS A N 1
ATOM 3228 C CA . LYS A 1 384 ? 18.315 3.912 37.582 1.00 46.31 384 LYS A CA 1
ATOM 3229 C C . LYS A 1 384 ? 19.021 3.044 36.532 1.00 46.31 384 LYS A C 1
ATOM 3231 O O . LYS A 1 384 ? 20.066 3.446 36.028 1.00 46.31 384 LYS A O 1
ATOM 3236 N N . GLU A 1 385 ? 18.474 1.877 36.196 1.00 44.41 385 GLU A N 1
ATOM 3237 C CA . GLU A 1 385 ? 19.139 0.912 35.308 1.00 44.41 385 GLU A CA 1
ATOM 3238 C C . GLU A 1 385 ? 18.744 1.052 33.827 1.00 44.41 385 GLU A C 1
ATOM 3240 O O . GLU A 1 385 ? 19.479 0.603 32.949 1.00 44.41 385 GLU A O 1
ATOM 3245 N N . ASN A 1 386 ? 17.653 1.760 33.509 1.00 43.34 386 ASN A N 1
ATOM 3246 C CA . ASN A 1 386 ? 17.230 2.003 32.127 1.00 43.34 386 ASN A CA 1
ATOM 3247 C C . ASN A 1 386 ? 17.778 3.349 31.622 1.00 43.34 386 ASN A C 1
ATOM 3249 O O . ASN A 1 386 ? 17.044 4.325 31.471 1.00 43.34 386 ASN A O 1
ATOM 3253 N N . ARG A 1 387 ? 19.083 3.398 31.310 1.00 41.81 387 ARG A N 1
ATOM 3254 C CA . ARG A 1 387 ? 19.763 4.570 30.703 1.00 41.81 387 ARG A CA 1
ATOM 3255 C C . ARG A 1 387 ? 19.131 5.064 29.385 1.00 41.81 387 ARG A C 1
ATOM 3257 O O . ARG A 1 387 ? 19.483 6.134 28.899 1.00 41.81 387 ARG A O 1
ATOM 3264 N N . GLU A 1 388 ? 18.200 4.314 28.793 1.00 43.50 388 GLU A N 1
ATOM 3265 C CA . GLU A 1 388 ? 17.412 4.756 27.636 1.00 43.50 388 GLU A CA 1
ATOM 3266 C C . GLU A 1 388 ? 16.237 5.684 28.001 1.00 43.50 388 GLU A C 1
ATOM 3268 O O . GLU A 1 388 ? 15.799 6.454 27.147 1.00 43.50 388 GLU A O 1
ATOM 3273 N N . MET A 1 389 ? 15.737 5.645 29.246 1.00 44.34 389 MET A N 1
ATOM 3274 C CA . MET A 1 389 ? 14.568 6.419 29.699 1.00 44.34 389 MET A CA 1
ATOM 3275 C C . MET A 1 389 ? 14.905 7.806 30.265 1.00 44.34 389 MET A C 1
ATOM 3277 O O . MET A 1 389 ? 13.999 8.592 30.536 1.00 44.34 389 MET A O 1
ATOM 3281 N N . PHE A 1 390 ? 16.187 8.113 30.437 1.00 45.12 390 PHE A N 1
ATOM 3282 C CA . PHE A 1 390 ? 16.645 9.368 31.017 1.00 45.12 390 PHE A CA 1
ATOM 3283 C C . PHE A 1 390 ? 17.926 9.809 30.311 1.00 45.12 390 PHE A C 1
ATOM 3285 O O . PHE A 1 390 ? 18.967 9.161 30.418 1.00 45.12 390 PHE A O 1
ATOM 3292 N N . LYS A 1 391 ? 17.838 10.905 29.554 1.00 53.53 391 LYS A N 1
ATOM 3293 C CA . LYS A 1 391 ? 19.004 11.618 29.026 1.00 53.53 391 LYS A CA 1
ATOM 3294 C C . LYS A 1 391 ? 18.885 13.065 29.450 1.00 53.53 391 LYS A C 1
ATOM 3296 O O . LYS A 1 391 ? 18.039 13.792 28.928 1.00 53.53 391 LYS A O 1
ATOM 3301 N N . GLU A 1 392 ? 19.711 13.421 30.415 1.00 49.53 392 GLU A N 1
ATOM 3302 C CA . GLU A 1 392 ? 19.947 14.791 30.822 1.00 49.53 392 GLU A CA 1
ATOM 3303 C C . GLU A 1 392 ? 21.179 15.290 30.072 1.00 49.53 392 GLU A C 1
ATOM 3305 O O . GLU A 1 392 ? 22.205 14.613 29.988 1.00 49.53 392 GLU A O 1
ATOM 3310 N N . SER A 1 393 ? 21.029 16.445 29.448 1.00 56.47 393 SER A N 1
ATOM 3311 C CA . SER A 1 393 ? 22.135 17.250 28.949 1.00 56.47 393 SER A CA 1
ATOM 3312 C C . SER A 1 393 ? 21.895 18.674 29.414 1.00 56.47 393 SER A C 1
ATOM 3314 O O . SER A 1 393 ? 20.767 19.007 29.786 1.00 56.47 393 SER A O 1
ATOM 3316 N N . ASP A 1 394 ? 22.900 19.528 29.272 1.00 48.50 394 ASP A N 1
ATOM 3317 C CA . ASP A 1 394 ? 22.809 20.952 29.609 1.00 48.50 394 ASP A CA 1
ATOM 3318 C C . ASP A 1 394 ? 21.640 21.680 28.904 1.00 48.50 394 ASP A C 1
ATOM 3320 O O . ASP A 1 394 ? 21.287 22.792 29.281 1.00 48.50 394 ASP A O 1
ATOM 3324 N N . PHE A 1 395 ? 21.010 21.059 27.894 1.00 48.50 395 PHE A N 1
ATOM 3325 C CA . PHE A 1 395 ? 20.002 21.680 27.032 1.00 48.50 395 PHE A CA 1
ATOM 3326 C C . PHE A 1 395 ? 18.630 20.983 27.020 1.00 48.50 395 PHE A C 1
ATOM 3328 O O . PHE A 1 395 ? 17.651 21.565 26.540 1.00 48.50 395 PHE A O 1
ATOM 3335 N N . PHE A 1 396 ? 18.511 19.736 27.490 1.00 53.25 396 PHE A N 1
ATOM 3336 C CA . PHE A 1 396 ? 17.235 19.008 27.443 1.00 53.25 396 PHE A CA 1
ATOM 3337 C C . PHE A 1 396 ? 17.128 17.842 28.424 1.00 53.25 396 PHE A C 1
ATOM 3339 O O . PHE A 1 396 ? 18.128 17.224 28.789 1.00 53.25 396 PHE A O 1
ATOM 3346 N N . THR A 1 397 ? 15.880 17.483 28.745 1.00 59.94 397 THR A N 1
ATOM 3347 C CA . THR A 1 397 ? 15.527 16.307 29.543 1.00 59.94 397 THR A CA 1
ATOM 3348 C C . THR A 1 397 ? 14.456 15.477 28.835 1.00 59.94 397 THR A C 1
ATOM 3350 O O . THR A 1 397 ? 13.343 15.925 28.559 1.00 59.94 397 THR A O 1
ATOM 3353 N N . ILE A 1 398 ? 14.773 14.223 28.523 1.00 55.16 398 ILE A N 1
ATOM 3354 C CA . ILE A 1 398 ? 13.807 13.299 27.911 1.00 55.16 398 ILE A CA 1
ATOM 3355 C C . ILE A 1 398 ? 13.133 12.477 29.010 1.00 55.16 398 ILE A C 1
ATOM 3357 O O . ILE A 1 398 ? 13.821 11.770 29.739 1.00 55.16 398 ILE A O 1
ATOM 3361 N N . LEU A 1 399 ? 11.800 12.539 29.095 1.00 61.72 399 LEU A N 1
ATOM 3362 C CA . LEU A 1 399 ? 10.997 11.808 30.073 1.00 61.72 399 LEU A CA 1
ATOM 3363 C C . LEU A 1 399 ? 10.098 10.768 29.399 1.00 61.72 399 LEU A C 1
ATOM 3365 O O . LEU A 1 399 ? 9.113 11.089 28.736 1.00 61.72 399 LEU A O 1
ATOM 3369 N N . PHE A 1 400 ? 10.382 9.488 29.601 1.00 57.84 400 PHE A N 1
ATOM 3370 C CA . PHE A 1 400 ? 9.500 8.423 29.125 1.00 57.84 400 PHE A CA 1
ATOM 3371 C C . PHE A 1 400 ? 8.490 8.070 30.211 1.00 57.84 400 PHE A C 1
ATOM 3373 O O . PHE A 1 400 ? 8.853 7.450 31.201 1.00 57.84 400 PHE A O 1
ATOM 3380 N N . ILE A 1 401 ? 7.239 8.498 30.037 1.00 61.72 401 ILE A N 1
ATOM 3381 C CA . ILE A 1 401 ? 6.188 8.353 31.051 1.00 61.72 401 ILE A CA 1
ATOM 3382 C C . ILE A 1 401 ? 4.917 7.851 30.377 1.00 61.72 401 ILE A C 1
ATOM 3384 O O . ILE A 1 401 ? 4.482 8.414 29.364 1.00 61.72 401 ILE A O 1
ATOM 3388 N N . ASP A 1 402 ? 4.335 6.783 30.925 1.00 62.03 402 ASP A N 1
ATOM 3389 C CA . ASP A 1 402 ? 3.031 6.298 30.476 1.00 62.03 402 ASP A CA 1
ATOM 3390 C C . ASP A 1 402 ? 1.948 7.307 30.904 1.00 62.03 402 ASP A C 1
ATOM 3392 O O . ASP A 1 402 ? 1.947 7.768 32.045 1.00 62.03 402 ASP A O 1
ATOM 3396 N N . PRO A 1 403 ? 0.982 7.660 30.043 1.00 59.91 403 PRO A N 1
ATOM 3397 C CA . PRO A 1 403 ? -0.108 8.560 30.421 1.00 59.91 403 PRO A CA 1
ATOM 3398 C C . PRO A 1 403 ? -0.881 8.139 31.678 1.00 59.91 403 PRO A C 1
ATOM 3400 O O . PRO A 1 403 ? -1.360 8.997 32.413 1.00 59.91 403 PRO A O 1
ATOM 3403 N N . LYS A 1 404 ? -0.964 6.836 31.971 1.00 63.31 404 LYS A N 1
ATOM 3404 C CA . LYS A 1 404 ? -1.560 6.337 33.220 1.00 63.31 404 LYS A CA 1
ATOM 3405 C C . LYS A 1 404 ? -0.734 6.686 34.456 1.00 63.31 404 LYS A C 1
ATOM 3407 O O . LYS A 1 404 ? -1.284 6.824 35.542 1.00 63.31 404 LYS A O 1
ATOM 3412 N N . GLU A 1 405 ? 0.579 6.806 34.306 1.00 67.19 405 GLU A N 1
ATOM 3413 C CA . GLU A 1 405 ? 1.473 7.226 35.385 1.00 67.19 405 GLU A CA 1
ATOM 3414 C C . GLU A 1 405 ? 1.336 8.730 35.634 1.00 67.19 405 GLU A C 1
ATOM 3416 O O . GLU A 1 405 ? 1.322 9.143 36.787 1.00 67.19 405 GLU A O 1
ATOM 3421 N N . LEU A 1 406 ? 1.120 9.546 34.592 1.00 66.12 406 LEU A N 1
ATOM 3422 C CA . LEU A 1 406 ? 0.822 10.979 34.760 1.00 66.12 406 LEU A CA 1
ATOM 3423 C C . LEU A 1 406 ? -0.432 11.213 35.618 1.00 66.12 406 LEU A C 1
ATOM 3425 O O . LEU A 1 406 ? -0.446 12.114 36.456 1.00 66.12 406 LEU A O 1
ATOM 3429 N N . GLU A 1 407 ? -1.461 10.380 35.439 1.00 66.81 407 GLU A N 1
ATOM 3430 C CA . GLU A 1 407 ? -2.692 10.416 36.236 1.00 66.81 407 GLU A CA 1
ATOM 3431 C C . GLU A 1 407 ? -2.440 10.055 37.706 1.00 66.81 407 GLU A C 1
ATOM 3433 O O . GLU A 1 407 ? -2.891 10.764 38.605 1.00 66.81 407 GLU A O 1
ATOM 3438 N N . GLN A 1 408 ? -1.641 9.015 37.967 1.00 70.31 408 GLN A N 1
ATOM 3439 C CA . GLN A 1 408 ? -1.251 8.627 39.329 1.00 70.31 408 GLN A CA 1
ATOM 3440 C C . GLN A 1 408 ? -0.436 9.709 40.047 1.00 70.31 408 GLN A C 1
ATOM 3442 O O . GLN A 1 408 ? -0.469 9.789 41.273 1.00 70.31 408 GLN A O 1
ATOM 3447 N N . LEU A 1 409 ? 0.284 10.538 39.290 1.00 66.81 409 LEU A N 1
ATOM 3448 C CA . LEU A 1 409 ? 1.177 11.563 39.824 1.00 66.81 409 LEU A CA 1
ATOM 3449 C C . LEU A 1 409 ? 0.519 12.904 40.090 1.00 66.81 409 LEU A C 1
ATOM 3451 O O . LEU A 1 409 ? 1.189 13.808 40.585 1.00 66.81 409 LEU A O 1
ATOM 3455 N N . GLN A 1 410 ? -0.764 13.048 39.749 1.00 70.25 410 GLN A N 1
ATOM 3456 C CA . GLN A 1 410 ? -1.458 14.334 39.813 1.00 70.25 410 GLN A CA 1
ATOM 3457 C C . GLN A 1 410 ? -0.692 15.443 39.064 1.00 70.25 410 GLN A C 1
ATOM 3459 O O . GLN A 1 410 ? -0.796 16.619 39.414 1.00 70.25 410 GLN A O 1
ATOM 3464 N N . ALA A 1 411 ? 0.068 15.086 38.019 1.00 71.19 411 ALA A N 1
ATOM 3465 C CA . ALA A 1 411 ? 0.711 16.037 37.115 1.00 71.19 411 ALA A CA 1
ATOM 3466 C C . ALA A 1 411 ? -0.351 16.590 36.154 1.00 71.19 411 ALA A C 1
ATOM 3468 O O . ALA A 1 411 ? -0.368 16.286 34.960 1.00 71.19 411 ALA A O 1
ATOM 3469 N N . LEU A 1 412 ? -1.327 17.304 36.720 1.00 74.38 412 LEU A N 1
ATOM 3470 C CA . LEU A 1 412 ? -2.582 17.659 36.071 1.00 74.38 412 LEU A CA 1
ATOM 3471 C C . LEU A 1 412 ? -2.357 18.554 34.855 1.00 74.38 412 LEU A C 1
ATOM 3473 O O . LEU A 1 412 ? -3.079 18.407 33.877 1.00 74.38 412 LEU A O 1
ATOM 3477 N N . HIS A 1 413 ? -1.359 19.440 34.850 1.00 76.75 413 HIS A N 1
ATOM 3478 C CA . HIS A 1 413 ? -1.115 20.325 33.709 1.00 76.75 413 HIS A CA 1
ATOM 3479 C C . HIS A 1 413 ? -0.456 19.581 32.548 1.00 76.75 413 HIS A C 1
ATOM 3481 O O . HIS A 1 413 ? -0.877 19.746 31.401 1.00 76.75 413 HIS A O 1
ATOM 3487 N N . LEU A 1 414 ? 0.526 18.717 32.824 1.00 69.56 414 LEU A N 1
ATOM 3488 C CA . LEU A 1 414 ? 1.106 17.836 31.806 1.00 69.56 414 LEU A CA 1
ATOM 3489 C C . LEU A 1 414 ? 0.090 16.816 31.286 1.00 69.56 414 LEU A C 1
ATOM 3491 O O . LEU A 1 414 ? 0.023 16.592 30.077 1.00 69.56 414 LEU A O 1
ATOM 3495 N N . LEU A 1 415 ? -0.736 16.249 32.166 1.00 70.19 415 LEU A N 1
ATOM 3496 C CA . LEU A 1 415 ? -1.821 15.345 31.798 1.00 70.19 415 LEU A CA 1
ATOM 3497 C C . LEU A 1 415 ? -2.901 16.065 30.991 1.00 70.19 415 LEU A C 1
ATOM 3499 O O . LEU A 1 415 ? -3.373 15.508 30.009 1.00 70.19 415 LEU A O 1
ATOM 3503 N N . ASN A 1 416 ? -3.265 17.299 31.340 1.00 74.38 416 ASN A N 1
ATOM 3504 C CA . ASN A 1 416 ? -4.231 18.100 30.588 1.00 74.38 416 ASN A CA 1
ATOM 3505 C C . ASN A 1 416 ? -3.677 18.514 29.232 1.00 74.38 416 ASN A C 1
ATOM 3507 O O . ASN A 1 416 ? -4.418 18.503 28.257 1.00 74.38 416 ASN A O 1
ATOM 3511 N N . LEU A 1 417 ? -2.389 18.847 29.126 1.00 72.62 417 LEU A N 1
ATOM 3512 C CA . LEU A 1 417 ? -1.764 19.148 27.841 1.00 72.62 417 LEU A CA 1
ATOM 3513 C C . LEU A 1 417 ? -1.640 17.882 26.978 1.00 72.62 417 LEU A C 1
ATOM 3515 O O . LEU A 1 417 ? -1.907 17.934 25.777 1.00 72.62 417 LEU A O 1
ATOM 3519 N N . PHE A 1 418 ? -1.291 16.744 27.586 1.00 69.81 418 PHE A N 1
ATOM 3520 C CA . PHE A 1 418 ? -1.276 15.435 26.936 1.00 69.81 418 PHE A CA 1
ATOM 3521 C C . PHE A 1 418 ? -2.668 15.050 26.439 1.00 69.81 418 PHE A C 1
ATOM 3523 O O . PHE A 1 418 ? -2.832 14.760 25.255 1.00 69.81 418 PHE A O 1
ATOM 3530 N N . SER A 1 419 ? -3.665 15.115 27.321 1.00 68.50 419 SER A N 1
ATOM 3531 C CA . SER A 1 419 ? -5.066 14.824 27.027 1.00 68.50 419 SER A CA 1
ATOM 3532 C C . SER A 1 419 ? -5.570 15.791 25.976 1.00 68.50 419 SER A C 1
ATOM 3534 O O . SER A 1 419 ? -5.930 15.334 24.920 1.00 68.50 419 SER A O 1
ATOM 3536 N N . SER A 1 420 ? -5.388 17.105 26.108 1.00 71.19 420 SER A N 1
ATOM 3537 C CA . SER A 1 420 ? -5.746 18.091 25.072 1.00 71.19 420 SER A CA 1
ATOM 3538 C C . SER A 1 420 ? -5.034 17.879 23.734 1.00 71.19 420 SER A C 1
ATOM 3540 O O . SER A 1 420 ? -5.530 18.330 22.703 1.00 71.19 420 SER A O 1
ATOM 3542 N N . HIS A 1 421 ? -3.845 17.272 23.706 1.00 69.00 421 HIS A N 1
ATOM 3543 C CA . HIS A 1 421 ? -3.162 16.930 22.459 1.00 69.00 421 HIS A CA 1
ATOM 3544 C C . HIS A 1 421 ? -3.745 15.660 21.837 1.00 69.00 421 HIS A C 1
ATOM 3546 O O . HIS A 1 421 ? -4.025 15.634 20.642 1.00 69.00 421 HIS A O 1
ATOM 3552 N N . VAL A 1 422 ? -3.963 14.626 22.647 1.00 63.84 422 VAL A N 1
ATOM 3553 C CA . VAL A 1 422 ? -4.600 13.373 22.236 1.00 63.84 422 VAL A CA 1
ATOM 3554 C C . VAL A 1 422 ? -6.065 13.604 21.858 1.00 63.84 422 VAL A C 1
ATOM 3556 O O . VAL A 1 422 ? -6.511 13.087 20.844 1.00 63.84 422 VAL A O 1
ATOM 3559 N N . ASP A 1 423 ? -6.771 14.447 22.593 1.00 65.25 423 ASP A N 1
ATOM 3560 C CA . ASP A 1 423 ? -8.150 14.870 22.413 1.00 65.25 423 ASP A CA 1
ATOM 3561 C C . ASP A 1 423 ? -8.265 15.847 21.254 1.00 65.25 423 ASP A C 1
ATOM 3563 O O . ASP A 1 423 ? -9.059 15.568 20.386 1.00 65.25 423 ASP A O 1
ATOM 3567 N N . ARG A 1 424 ? -7.393 16.839 21.025 1.00 63.22 424 ARG A N 1
ATOM 3568 C CA . ARG A 1 424 ? -7.414 17.560 19.722 1.00 63.22 424 ARG A CA 1
ATOM 3569 C C . ARG A 1 424 ? -7.263 16.634 18.509 1.00 63.22 424 ARG A C 1
ATOM 3571 O O . ARG A 1 424 ? -7.739 16.945 17.419 1.00 63.22 424 ARG A O 1
ATOM 3578 N N . ILE A 1 425 ? -6.608 15.489 18.688 1.00 55.06 425 ILE A N 1
ATOM 3579 C CA . ILE A 1 425 ? -6.456 14.458 17.654 1.00 55.06 425 ILE A CA 1
ATOM 3580 C C . ILE A 1 425 ? -7.660 13.497 17.627 1.00 55.06 425 ILE A C 1
ATOM 3582 O O . ILE A 1 425 ? -7.995 12.949 16.575 1.00 55.06 425 ILE A O 1
ATOM 3586 N N . ILE A 1 426 ? -8.334 13.282 18.759 1.00 52.31 426 ILE A N 1
ATOM 3587 C CA . ILE A 1 426 ? -9.517 12.427 18.881 1.00 52.31 426 ILE A CA 1
ATOM 3588 C C . ILE A 1 426 ? -10.808 13.216 18.596 1.00 52.31 426 ILE A C 1
ATOM 3590 O O . ILE A 1 426 ? -11.556 12.751 17.749 1.00 52.31 426 ILE A O 1
ATOM 3594 N N . GLU A 1 427 ? -11.039 14.366 19.225 1.00 48.62 427 GLU A N 1
ATOM 3595 C CA . GLU A 1 427 ? -12.165 15.325 19.207 1.00 48.62 427 GLU A CA 1
ATOM 3596 C C . GLU A 1 427 ? -12.356 16.143 17.919 1.00 48.62 427 GLU A C 1
ATOM 3598 O O . GLU A 1 427 ? -13.255 16.971 17.849 1.00 48.62 427 GLU A O 1
ATOM 3603 N N . THR A 1 428 ? -11.750 15.753 16.795 1.00 46.38 428 THR A N 1
ATOM 3604 C CA . THR A 1 428 ? -12.486 15.865 15.507 1.00 46.38 428 THR A CA 1
ATOM 3605 C C . THR A 1 428 ? -13.641 14.841 15.435 1.00 46.38 428 THR A C 1
ATOM 3607 O O . THR A 1 428 ? -13.954 14.287 14.382 1.00 46.38 428 THR A O 1
ATOM 3610 N N . LYS A 1 429 ? -14.235 14.517 16.589 1.00 52.47 429 LYS A N 1
ATOM 3611 C CA . LYS A 1 429 ? -15.228 13.481 16.865 1.00 52.47 429 LYS A CA 1
ATOM 3612 C C . LYS A 1 429 ? -16.082 13.956 18.036 1.00 52.47 429 LYS A C 1
ATOM 3614 O O . LYS A 1 429 ? -15.733 13.672 19.172 1.00 52.47 429 LYS A O 1
ATOM 3619 N N . ILE A 1 430 ? -17.161 14.654 17.727 1.00 35.81 430 ILE A N 1
ATOM 3620 C CA . ILE A 1 430 ? -18.522 14.572 18.285 1.00 35.81 430 ILE A CA 1
ATOM 3621 C C . ILE A 1 430 ? -19.255 15.643 17.473 1.00 35.81 430 ILE A C 1
ATOM 3623 O O . ILE A 1 430 ? -19.290 16.795 17.860 1.00 35.81 430 ILE A O 1
ATOM 3627 N N . ASP A 1 431 ? -19.600 15.279 16.240 1.00 33.75 431 ASP A N 1
ATOM 3628 C CA . ASP A 1 431 ? -20.591 15.918 15.359 1.00 33.75 431 ASP A CA 1
ATOM 3629 C C . ASP A 1 431 ? -20.439 15.231 13.997 1.00 33.75 431 ASP A C 1
ATOM 3631 O O . ASP A 1 431 ? -19.825 15.773 13.083 1.00 33.75 431 ASP A O 1
ATOM 3635 N N . CYS A 1 432 ? -20.852 13.957 13.933 1.00 31.41 432 CYS A N 1
ATOM 3636 C CA . CYS A 1 432 ? -21.199 13.168 12.735 1.00 31.41 432 CYS A CA 1
ATOM 3637 C C . CYS A 1 432 ? -21.494 11.719 13.149 1.00 31.41 432 CYS A C 1
ATOM 3639 O O . CYS A 1 432 ? -20.535 10.995 13.528 1.00 31.41 432 CYS A O 1
#

Radius of gyration: 28.58 Å; Cα contacts (8 Å, |Δi|>4): 506; chains: 1; bounding box: 71×70×82 Å

Foldseek 3Di:
DPPPQPFFWKWFDAQFFIWIWTDRPPDPVVVVVVVCVVVVVPPVPVVVVVVCVVALFPQLDQDPVSLVLVLLLLVVLQVLQDWDWDCDPVDNPDGDIDFKWKKKFWFLAQDPDALCCCCVQQVVVLVVVCCVPVVWFWKKKFWDQDPSRTIMITMMTRTDDPPQRSLVSNLCSLCVFDDPPDPGTSRRQVVSLVVVCVVQVVHQDDPPVQQWDQDPVVRDIDGGCHPVNSVVLRVVQVPDDSVPRSSRDPRMDIDDCRPPPDSSVVSSCVRNDDDDPVVVVVLVVLVVLLVVLVVVLVVLVVVQVVCVVVVHDSVVSVVVNVVSVVSNVVSVVVNVVRNGRPGDRMDIRPLSVDSSVGDMDGDDPLLVVLVVLLVVVCVVVVCPPVPVQFDDDPTITIHRDNLVVCVVSVSVVVNVVNCCRSCVSVVVDDDD

Secondary structure (DSSP, 8-state):
-------EEEEEEETTEEEEEEE-TT-THHHHHHHHHHHTT-TTTHHHHHHTTTS----SPPPHHHHHHHHHHHHHHHHHS--EEEE-SS-TT-EEEES-EEEEEE-SS---S-HHHIIIIIIHHHHHHHHHHH----EEEEEEE-TTS-EEEEEEESS---HHHHHHHHHHHHT-B--TT-SS-B-HHHHHHHHHHHHTTTS----GGGSEEEETTTTEEEE-S-HHHHHHHHHHHHTS-GGGTTSS---EEEE--TT-S-HHHHHHHHHSPPSPHHHHHHHHHHHHHHHHHHHHHHHHHHHHHHHHHTT---HHHHHHHHHHHHHHHHHHHHHHHS-PPPS--EEE-HHHHHHHH-EEEEPPHHHHHHHHHHHHHHHHTTGGG-TTSEEEETTEEEE---HHHHHHTT-HHHHHHHHHHHHHHH-S-S--

Sequence (432 aa):
MHEQSDSKAYVKIHPRYIVTYQKHEGKTEGEKALRDMIQSNTETVLESYKTNFSDNRSFGIISDNARKRMKNGVNYMLYVTRRKQKKSRYTKTQNSEYKITFATLTLPAKQNHTDNEIKKHCLNHLFTLLRQKYHIQSYIWKAEAQENKNIHFHIVLDRYIPYLRLRQMWNEILNKGKVKGVAEPFDYVDRYQNSQKEFFKDGFKIRSEMLFRYNKKTQKKEAHWTAYKQQKAYNEQMILPEEKRWTNPNSTDIHALKKIRSINAYLSQYMAKNEDELFLAQVEEMRIRLRAITARKKELAHEIETCSTFGMESTVFDSEMDGLQREEQEIEARLSEFRFIEGKIWYLSQELSALIKGAKSEMSYAMINEMPRLFEYLYAKGLKENREMFKESDFFTILFIDPKELEQLQALHLLNLFSSHVDRIIETKIDC

pLDDT: mean 76.63, std 17.82, range [31.41, 97.44]

Nearest PDB structures (foldseek):
  6x94-assembly1_A  TM=9.488E-01  e=1.457E+00  Methanosarcina mazei Go1
  6he3-assembly1_A  TM=9.471E-01  e=2.133E+00  Pseudomonas aeruginosa
  6r1o-assembly1_A-2  TM=7.882E-01  e=9.954E-01  Escherichia coli
  1pbu-assembly1_A  TM=4.145E-01  e=3.736E-01  Homo sapiens
  2bvf-assembly2_B  TM=4.123E-01  e=6.337E+00  Paenarthrobacter nicotinovorans